Protein AF-A0AA88NH80-F1 (afdb_monomer)

InterPro domains:
  IPR044611 Ubiquitin-protein ligase E3A/B/C-like [PTHR45700] (11-372)

Structure (mmCIF, N/CA/C/O backbone):
data_AF-A0AA88NH80-F1
#
_entry.id   AF-A0AA88NH80-F1
#
loop_
_atom_site.group_PDB
_atom_site.id
_atom_site.type_symbol
_atom_site.label_atom_id
_atom_site.label_alt_id
_atom_site.label_comp_id
_atom_site.label_asym_id
_atom_site.label_entity_id
_atom_site.label_seq_id
_atom_site.pdbx_PDB_ins_code
_atom_site.Cartn_x
_atom_site.Cartn_y
_atom_site.Cartn_z
_atom_site.occupancy
_atom_site.B_iso_or_equiv
_atom_site.auth_seq_id
_atom_site.auth_comp_id
_atom_site.auth_asym_id
_atom_site.auth_atom_id
_atom_site.pdbx_PDB_model_num
ATOM 1 N N . MET A 1 1 ? 43.599 7.376 -42.909 1.00 37.41 1 MET A N 1
ATOM 2 C CA . MET A 1 1 ? 42.831 8.559 -43.352 1.00 37.41 1 MET A CA 1
ATOM 3 C C . MET A 1 1 ? 41.485 8.038 -43.846 1.00 37.41 1 MET A C 1
ATOM 5 O O . MET A 1 1 ? 41.472 7.317 -44.832 1.00 37.41 1 MET A O 1
ATOM 9 N N . PHE A 1 2 ? 40.398 8.237 -43.094 1.00 39.31 2 PHE A N 1
ATOM 10 C CA . PHE A 1 2 ? 39.066 7.752 -43.487 1.00 39.31 2 PHE A CA 1
ATOM 11 C C . PHE A 1 2 ? 38.488 8.704 -44.539 1.00 39.31 2 PHE A C 1
ATOM 13 O O . PHE A 1 2 ? 38.245 9.870 -44.237 1.00 39.31 2 PHE A O 1
ATOM 20 N N . SER A 1 3 ? 38.325 8.218 -45.771 1.00 43.16 3 SER A N 1
ATOM 21 C CA . SER A 1 3 ? 37.655 8.955 -46.843 1.00 43.16 3 SER A CA 1
ATOM 22 C C . SER A 1 3 ? 36.150 8.941 -46.579 1.00 43.16 3 SER A C 1
ATOM 24 O O . SER A 1 3 ? 35.528 7.882 -46.531 1.00 43.16 3 SER A O 1
ATOM 26 N N . PHE A 1 4 ? 35.586 10.119 -46.335 1.00 50.34 4 PHE A N 1
ATOM 27 C CA . PHE A 1 4 ? 34.156 10.339 -46.168 1.00 50.34 4 PHE A CA 1
ATOM 28 C C . PHE A 1 4 ? 33.542 10.570 -47.555 1.00 50.34 4 PHE A C 1
ATOM 30 O O . PHE A 1 4 ? 33.572 11.684 -48.075 1.00 50.34 4 PHE A O 1
ATOM 37 N N . GLU A 1 5 ? 33.012 9.516 -48.176 1.00 51.50 5 GLU A N 1
ATOM 38 C CA . GLU A 1 5 ? 32.219 9.627 -49.406 1.00 51.50 5 GLU A CA 1
ATOM 39 C C . GLU A 1 5 ? 30.818 10.141 -49.051 1.00 51.50 5 GLU A C 1
ATOM 41 O O . GLU A 1 5 ? 29.904 9.399 -48.690 1.00 51.50 5 GLU A O 1
ATOM 46 N N . GLY A 1 6 ? 30.678 11.466 -49.074 1.00 55.75 6 GLY A N 1
ATOM 47 C CA . GLY A 1 6 ? 29.435 12.173 -48.796 1.00 55.75 6 GLY A CA 1
ATOM 48 C C . GLY A 1 6 ? 28.400 12.021 -49.909 1.00 55.75 6 GLY A C 1
ATOM 49 O O . GLY A 1 6 ? 28.168 12.971 -50.649 1.00 55.75 6 GLY A O 1
ATOM 50 N N . ASP A 1 7 ? 27.722 10.874 -49.980 1.00 53.22 7 ASP A N 1
ATOM 51 C CA . ASP A 1 7 ? 26.562 10.684 -50.863 1.00 53.22 7 ASP A CA 1
ATOM 52 C C . ASP A 1 7 ? 25.298 10.337 -50.050 1.00 53.22 7 ASP A C 1
ATOM 54 O O . ASP A 1 7 ? 24.792 9.218 -50.021 1.00 53.22 7 ASP A O 1
ATOM 58 N N . PHE A 1 8 ? 24.778 11.333 -49.322 1.00 59.56 8 PHE A N 1
ATOM 59 C CA . PHE A 1 8 ? 23.614 11.198 -48.425 1.00 59.56 8 PHE A CA 1
ATOM 60 C C . PHE A 1 8 ? 22.246 11.288 -49.128 1.00 59.56 8 PHE A C 1
ATOM 62 O O . PHE A 1 8 ? 21.205 11.329 -48.467 1.00 59.56 8 PHE A O 1
ATOM 69 N N . LYS A 1 9 ? 22.199 11.325 -50.464 1.00 53.94 9 LYS A N 1
ATOM 70 C CA . LYS A 1 9 ? 20.939 11.378 -51.219 1.00 53.94 9 LYS A CA 1
ATOM 71 C C . LYS A 1 9 ? 20.917 10.294 -52.288 1.00 53.94 9 LYS A C 1
ATOM 73 O O . LYS A 1 9 ? 21.444 10.482 -53.378 1.00 53.94 9 LYS A O 1
ATOM 78 N N . THR A 1 10 ? 20.216 9.191 -52.017 1.00 60.03 10 THR A N 1
ATOM 79 C CA . THR A 1 10 ? 19.814 8.240 -53.063 1.00 60.03 10 THR A CA 1
ATOM 80 C C . THR A 1 10 ? 19.028 8.986 -54.137 1.00 60.03 10 THR A C 1
ATOM 82 O O . THR A 1 10 ? 17.870 9.358 -53.925 1.00 60.03 10 THR A O 1
ATOM 85 N N . ARG A 1 11 ? 19.669 9.234 -55.283 1.00 62.56 11 ARG A N 1
ATOM 86 C CA . ARG A 1 11 ? 19.020 9.806 -56.465 1.00 62.56 11 ARG A CA 1
ATOM 87 C C . ARG A 1 11 ? 17.874 8.878 -56.892 1.00 62.56 11 ARG A C 1
ATOM 89 O O . ARG A 1 11 ? 18.047 7.656 -56.846 1.00 62.56 11 ARG A O 1
ATOM 96 N N . PRO A 1 12 ? 16.710 9.403 -57.308 1.00 57.38 12 PRO A N 1
ATOM 97 C CA . PRO A 1 12 ? 1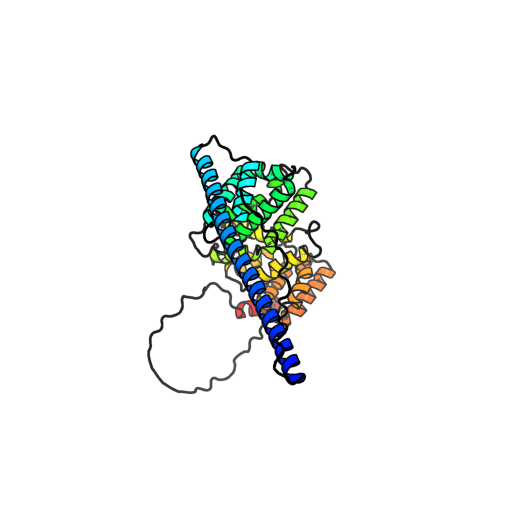5.649 8.564 -57.847 1.00 57.38 12 PRO A CA 1
ATOM 98 C C . PRO A 1 12 ? 16.192 7.779 -59.047 1.00 57.38 12 PRO A C 1
ATOM 100 O O . PRO A 1 12 ? 16.636 8.379 -60.024 1.00 57.38 12 PRO A O 1
ATOM 103 N N . LYS A 1 13 ? 16.175 6.441 -58.989 1.00 59.00 13 LYS A N 1
ATOM 104 C CA . LYS A 1 13 ? 16.411 5.610 -60.177 1.00 59.00 13 LYS A CA 1
ATOM 105 C C . LYS A 1 13 ? 15.230 5.818 -61.123 1.00 59.00 13 LYS A C 1
ATOM 107 O O . LYS A 1 13 ? 14.160 5.252 -60.915 1.00 59.00 13 LYS A O 1
ATOM 112 N N . VAL A 1 14 ? 15.414 6.678 -62.121 1.00 60.78 14 VAL A N 1
ATOM 113 C CA . VAL A 1 14 ? 14.443 6.889 -63.194 1.00 60.78 14 VAL A CA 1
ATOM 114 C C . VAL A 1 14 ? 14.712 5.840 -64.267 1.00 60.78 14 VAL A C 1
ATOM 116 O O . VAL A 1 14 ? 15.660 5.953 -65.040 1.00 60.78 14 VAL A O 1
ATOM 119 N N . SER A 1 15 ? 13.893 4.793 -64.291 1.00 60.28 15 SER A N 1
ATOM 120 C CA . SER A 1 15 ? 13.881 3.806 -65.369 1.00 60.28 15 SER A CA 1
ATOM 121 C C . SER A 1 15 ? 13.220 4.438 -66.597 1.00 60.28 15 SER A C 1
ATOM 123 O O . SER A 1 15 ? 12.017 4.291 -66.802 1.00 60.28 15 SER A O 1
ATOM 125 N N . LEU A 1 16 ? 13.977 5.187 -67.401 1.00 61.03 16 LEU A N 1
ATOM 126 C CA . LEU A 1 16 ? 13.523 5.593 -68.733 1.00 61.03 16 LEU A CA 1
ATOM 127 C C . LEU A 1 16 ? 13.562 4.343 -69.618 1.00 61.03 16 LEU A C 1
ATOM 129 O O . LEU A 1 16 ? 14.606 3.982 -70.155 1.00 61.03 16 LEU A O 1
ATOM 133 N N . GLY A 1 17 ? 12.442 3.616 -69.656 1.00 56.50 17 GLY A N 1
ATOM 134 C CA . GLY A 1 17 ? 12.286 2.393 -70.438 1.00 56.50 17 GLY A CA 1
ATOM 135 C C . GLY A 1 17 ? 12.747 2.607 -71.878 1.00 56.50 17 GLY A C 1
ATOM 136 O O . GLY A 1 17 ? 12.293 3.532 -72.548 1.00 56.50 17 GLY A O 1
ATOM 137 N N . GLY A 1 18 ? 13.686 1.769 -72.321 1.00 55.88 18 GLY A N 1
ATOM 138 C CA . GLY A 1 18 ? 14.280 1.826 -73.652 1.00 55.88 18 GLY A CA 1
ATOM 139 C C . GLY A 1 18 ? 13.233 1.849 -74.770 1.00 55.88 18 GLY A C 1
ATOM 140 O O . GLY A 1 18 ? 12.186 1.206 -74.695 1.00 55.88 18 GLY A O 1
ATOM 141 N N . ALA A 1 19 ? 13.551 2.609 -75.813 1.00 53.44 19 ALA A N 1
ATOM 142 C CA . ALA A 1 19 ? 12.675 3.114 -76.865 1.00 53.44 19 ALA A CA 1
ATOM 143 C C . ALA A 1 19 ? 12.091 2.075 -77.856 1.00 53.44 19 ALA A C 1
ATOM 145 O O . ALA A 1 19 ? 12.150 2.301 -79.060 1.00 53.44 19 ALA A O 1
ATOM 146 N N . SER A 1 20 ? 11.523 0.939 -77.424 1.00 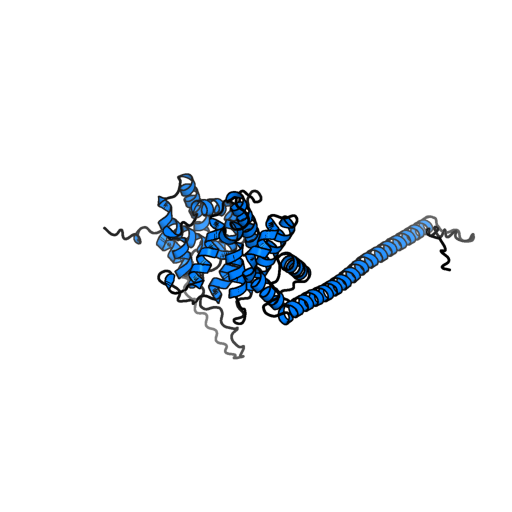55.47 20 SER A N 1
ATOM 147 C CA . SER A 1 20 ? 11.107 -0.093 -78.402 1.00 55.47 20 SER A CA 1
ATOM 148 C C . SER A 1 20 ? 9.787 -0.845 -78.168 1.00 55.47 20 SER A C 1
ATOM 150 O O . SER A 1 20 ? 9.451 -1.713 -78.968 1.00 55.47 20 SER A O 1
ATOM 152 N N . LYS A 1 21 ? 8.956 -0.524 -77.164 1.00 59.91 21 LYS A N 1
ATOM 153 C CA . LYS A 1 21 ? 7.612 -1.141 -77.058 1.00 59.91 21 LYS A CA 1
ATOM 154 C C . LYS A 1 21 ? 6.526 -0.115 -76.721 1.00 59.91 21 LYS A C 1
ATOM 156 O O . LYS A 1 21 ? 6.587 0.524 -75.677 1.00 59.91 21 LYS A O 1
ATOM 161 N N . LYS A 1 22 ? 5.528 0.035 -77.606 1.00 62.06 22 LYS A N 1
ATOM 162 C CA . LYS A 1 22 ? 4.274 0.763 -77.332 1.00 62.06 22 LYS A CA 1
ATOM 163 C C . LYS A 1 22 ? 3.454 -0.057 -76.334 1.00 62.06 22 LYS A C 1
ATOM 165 O O . LYS A 1 22 ? 2.677 -0.920 -76.724 1.00 62.06 22 LYS A O 1
ATOM 170 N N . GLU A 1 23 ? 3.690 0.171 -75.052 1.00 66.44 23 GLU A N 1
ATOM 171 C CA . GLU A 1 23 ? 2.881 -0.393 -73.973 1.00 66.44 23 GLU A CA 1
ATOM 172 C C . GLU A 1 23 ? 1.577 0.410 -73.827 1.00 66.44 23 GLU A C 1
ATOM 174 O O . GLU A 1 23 ? 1.563 1.634 -73.989 1.00 66.44 23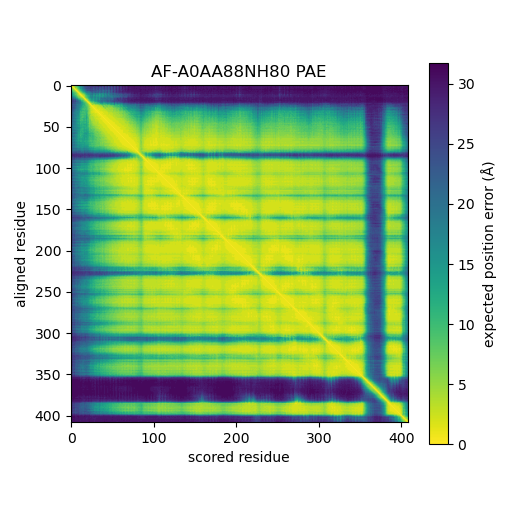 GLU A O 1
ATOM 179 N N . GLU A 1 24 ? 0.464 -0.271 -73.555 1.00 73.56 24 GLU A N 1
ATOM 180 C CA . GLU A 1 24 ? -0.839 0.367 -73.370 1.00 73.56 24 GLU A CA 1
ATOM 181 C C . GLU A 1 24 ? -0.827 1.227 -72.092 1.00 73.56 24 GLU A C 1
ATOM 183 O O . GLU A 1 24 ? -0.360 0.793 -71.036 1.00 73.56 24 GLU A O 1
ATOM 188 N N . LYS A 1 25 ? -1.322 2.473 -72.170 1.00 76.44 25 LYS A N 1
ATOM 189 C CA . LYS A 1 25 ? -1.209 3.481 -71.092 1.00 76.44 25 LYS A CA 1
ATOM 190 C C . LYS A 1 25 ? -1.704 2.965 -69.732 1.00 76.44 25 LYS A C 1
ATOM 192 O O . LYS A 1 25 ? -1.121 3.307 -68.704 1.00 76.44 25 LYS A O 1
ATOM 197 N N . ALA A 1 26 ? -2.758 2.148 -69.725 1.00 79.81 26 ALA A N 1
ATOM 198 C CA . ALA A 1 26 ? -3.315 1.546 -68.515 1.00 79.81 26 ALA A CA 1
ATOM 199 C C . ALA A 1 26 ? -2.335 0.565 -67.844 1.00 79.81 26 ALA A C 1
ATOM 201 O O . ALA A 1 26 ? -2.112 0.656 -66.636 1.00 79.81 26 ALA A O 1
ATOM 202 N N . SER A 1 27 ? -1.679 -0.296 -68.625 1.00 78.56 27 SER A N 1
ATOM 203 C CA . SER A 1 27 ? -0.680 -1.259 -68.144 1.00 78.56 27 SER A CA 1
ATOM 204 C C . SER A 1 27 ? 0.557 -0.563 -67.572 1.00 78.56 27 SER A C 1
ATOM 206 O O . SER A 1 27 ? 1.042 -0.933 -66.501 1.00 78.56 27 SER A O 1
ATOM 208 N N . LEU A 1 28 ? 1.010 0.520 -68.214 1.00 78.81 28 LEU A N 1
ATOM 209 C CA . LEU A 1 28 ? 2.134 1.327 -67.728 1.00 78.81 28 LEU A CA 1
ATOM 210 C C . LEU A 1 28 ? 1.815 2.037 -66.398 1.00 78.81 28 LEU A C 1
ATOM 212 O O . LEU A 1 28 ? 2.651 2.081 -65.488 1.00 78.81 28 LEU A O 1
ATOM 216 N N . LEU A 1 29 ? 0.595 2.565 -66.251 1.00 82.69 29 LEU A N 1
ATOM 217 C CA . LEU A 1 29 ? 0.130 3.174 -65.000 1.00 82.69 29 LEU A CA 1
ATOM 218 C C . LEU A 1 29 ? 0.000 2.141 -63.876 1.00 82.69 29 LEU A C 1
ATOM 220 O O . LEU A 1 29 ? 0.482 2.398 -62.770 1.00 82.69 29 LEU A O 1
ATOM 224 N N . HIS A 1 30 ? -0.579 0.972 -64.163 1.00 85.12 30 HIS A N 1
ATOM 225 C CA . HIS A 1 30 ? -0.721 -0.117 -63.197 1.00 85.12 30 HIS A CA 1
ATOM 226 C C . HIS A 1 30 ? 0.643 -0.589 -62.682 1.00 85.12 30 HIS A C 1
ATOM 228 O O . HIS A 1 30 ? 0.880 -0.597 -61.475 1.00 85.12 30 HIS A O 1
ATOM 234 N N . ARG A 1 31 ? 1.595 -0.855 -63.586 1.00 84.31 31 ARG A N 1
ATOM 235 C CA . ARG A 1 31 ? 2.971 -1.225 -63.225 1.00 84.31 31 ARG A CA 1
ATOM 236 C C . ARG A 1 31 ? 3.647 -0.158 -62.362 1.00 84.31 31 ARG A C 1
ATOM 238 O O . ARG A 1 31 ? 4.265 -0.474 -61.348 1.00 84.31 31 ARG A O 1
ATOM 245 N N . THR A 1 32 ? 3.498 1.118 -62.722 1.00 85.56 32 THR A N 1
ATOM 246 C CA . THR A 1 32 ? 4.065 2.230 -61.942 1.00 85.56 32 THR A CA 1
ATOM 247 C C . THR A 1 32 ? 3.456 2.300 -60.537 1.00 85.56 32 THR A C 1
ATOM 249 O O . THR A 1 32 ? 4.166 2.578 -59.565 1.00 85.56 32 THR A O 1
ATOM 252 N N . GLN A 1 33 ? 2.150 2.052 -60.409 1.00 86.12 33 GLN A N 1
ATOM 253 C CA . GLN A 1 33 ? 1.447 2.023 -59.128 1.00 86.12 33 GLN A CA 1
ATOM 254 C C . GLN A 1 33 ? 1.870 0.824 -58.272 1.00 86.12 33 GLN A C 1
ATOM 256 O O . GLN A 1 33 ? 2.135 1.000 -57.084 1.00 86.12 33 GLN A O 1
ATOM 261 N N . GLU A 1 34 ? 2.005 -0.366 -58.855 1.00 88.62 34 GLU A N 1
ATOM 262 C CA . GLU A 1 34 ? 2.515 -1.549 -58.159 1.00 88.62 34 GLU A CA 1
ATOM 263 C C . GLU A 1 34 ? 3.960 -1.366 -57.690 1.00 88.62 34 GLU A C 1
ATOM 265 O O . GLU A 1 34 ? 4.281 -1.686 -56.547 1.00 88.62 34 GLU A O 1
ATOM 270 N N . GLU A 1 35 ? 4.839 -0.800 -58.522 1.00 89.00 35 GLU A N 1
ATOM 271 C CA . GLU A 1 35 ? 6.214 -0.487 -58.122 1.00 89.00 35 GLU A CA 1
ATOM 272 C C . GLU A 1 35 ? 6.257 0.544 -56.981 1.00 89.00 35 GLU A C 1
ATOM 274 O O . GLU A 1 35 ? 7.116 0.460 -56.099 1.00 89.00 35 GLU A O 1
ATOM 279 N N . ARG A 1 36 ? 5.327 1.513 -56.960 1.00 86.56 36 ARG A N 1
ATOM 280 C CA . ARG A 1 36 ? 5.169 2.448 -55.832 1.00 86.56 36 ARG A CA 1
ATOM 281 C C . ARG A 1 36 ? 4.717 1.728 -54.566 1.00 86.56 36 ARG A C 1
ATOM 283 O O . ARG A 1 36 ? 5.381 1.895 -53.545 1.00 86.56 36 ARG A O 1
ATOM 290 N N . ARG A 1 37 ? 3.678 0.891 -54.647 1.00 92.56 37 ARG A N 1
ATOM 291 C CA . ARG A 1 37 ? 3.195 0.082 -53.516 1.00 92.56 37 ARG A CA 1
ATOM 292 C C . ARG A 1 37 ? 4.303 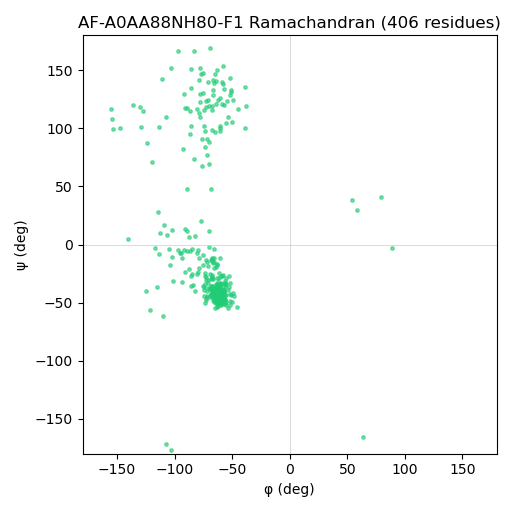-0.810 -52.954 1.00 92.56 37 ARG A C 1
ATOM 294 O O . ARG A 1 37 ? 4.561 -0.759 -51.760 1.00 92.56 37 ARG A O 1
ATOM 301 N N . LYS A 1 38 ? 5.055 -1.513 -53.810 1.00 94.12 38 LYS A N 1
ATOM 302 C CA . LYS A 1 38 ? 6.205 -2.339 -53.394 1.00 94.12 38 LYS A CA 1
ATOM 303 C C . LYS A 1 38 ? 7.269 -1.529 -52.648 1.00 94.12 38 LYS A C 1
ATOM 305 O O . LYS A 1 38 ? 7.744 -1.966 -51.604 1.00 94.12 38 LYS A O 1
ATOM 310 N N . ARG A 1 39 ? 7.613 -0.328 -53.134 1.00 91.69 39 ARG A N 1
ATOM 311 C CA . ARG A 1 39 ? 8.564 0.569 -52.448 1.00 91.69 39 ARG A CA 1
ATOM 312 C C . ARG A 1 39 ? 8.036 1.060 -51.100 1.00 91.69 39 ARG A C 1
ATOM 314 O O . ARG A 1 39 ? 8.813 1.201 -50.159 1.00 91.69 39 ARG A O 1
ATOM 321 N N . GLU A 1 40 ? 6.744 1.349 -50.996 1.00 92.12 40 GLU A N 1
ATOM 322 C CA . GLU A 1 40 ? 6.110 1.744 -49.733 1.00 92.12 40 GLU A CA 1
ATOM 323 C C . GLU A 1 40 ? 6.068 0.586 -48.731 1.00 92.12 40 GLU A C 1
ATOM 325 O O . GLU A 1 40 ? 6.427 0.777 -47.567 1.00 92.12 40 GLU A O 1
ATOM 330 N N . ASP A 1 41 ? 5.730 -0.620 -49.185 1.00 94.31 41 ASP A N 1
ATOM 331 C CA . ASP A 1 41 ? 5.729 -1.832 -48.367 1.00 94.31 41 ASP A CA 1
ATOM 332 C C . ASP A 1 41 ? 7.135 -2.176 -47.861 1.00 94.31 41 ASP A C 1
ATOM 334 O O . ASP A 1 41 ? 7.307 -2.491 -46.682 1.00 94.31 41 ASP A O 1
ATOM 338 N N . GLU A 1 42 ? 8.159 -2.051 -48.708 1.00 95.06 42 GLU A N 1
ATOM 339 C CA . GLU A 1 42 ? 9.556 -2.264 -48.323 1.00 95.06 42 GLU A CA 1
ATOM 340 C C . GLU A 1 42 ? 10.041 -1.206 -47.323 1.00 95.06 42 GLU A C 1
ATOM 342 O O . GLU A 1 42 ? 10.645 -1.548 -46.303 1.00 95.06 42 GLU A O 1
ATOM 347 N N . ARG A 1 43 ? 9.702 0.074 -47.534 1.00 94.56 43 ARG A N 1
ATOM 348 C CA . ARG A 1 43 ? 9.976 1.143 -46.557 1.00 94.56 43 ARG A CA 1
ATOM 349 C C . ARG A 1 43 ? 9.299 0.868 -45.220 1.00 94.56 43 ARG A C 1
ATOM 351 O O . ARG A 1 43 ? 9.927 1.044 -44.176 1.00 94.56 43 ARG A O 1
ATOM 358 N N . ARG A 1 44 ? 8.039 0.420 -45.230 1.00 95.50 44 ARG A N 1
ATOM 359 C CA . ARG A 1 44 ? 7.301 0.049 -44.014 1.00 95.50 44 ARG A CA 1
ATOM 360 C C . ARG A 1 44 ? 7.963 -1.138 -43.317 1.00 95.50 44 ARG A C 1
ATOM 362 O O . ARG A 1 44 ? 8.160 -1.087 -42.106 1.00 95.50 44 ARG A O 1
ATOM 369 N N . ARG A 1 45 ? 8.369 -2.167 -44.067 1.00 96.75 45 ARG A N 1
ATOM 370 C CA . ARG A 1 45 ? 9.097 -3.328 -43.536 1.00 96.75 45 ARG A CA 1
ATOM 371 C C . ARG A 1 45 ? 10.415 -2.912 -42.885 1.00 96.75 45 ARG A C 1
ATOM 373 O O . ARG A 1 45 ? 10.682 -3.330 -41.762 1.00 96.75 45 ARG A O 1
ATOM 380 N N . LEU A 1 46 ? 11.206 -2.065 -43.545 1.00 96.69 46 LEU A N 1
ATOM 381 C CA . LEU A 1 46 ? 12.476 -1.573 -43.011 1.00 96.69 46 LEU A CA 1
ATOM 382 C C . LEU A 1 46 ? 12.266 -0.721 -41.753 1.00 96.69 46 LEU A C 1
ATOM 384 O O . LEU A 1 46 ? 12.949 -0.928 -40.753 1.00 96.69 46 LEU A O 1
ATOM 388 N N . LYS A 1 47 ? 11.284 0.189 -41.764 1.00 97.06 47 LYS A N 1
ATOM 389 C CA . LYS A 1 47 ? 10.922 0.995 -40.589 1.00 97.06 47 LYS A CA 1
ATOM 390 C C . LYS A 1 47 ? 10.553 0.104 -39.401 1.00 97.06 47 LYS A C 1
ATOM 392 O O . LYS A 1 47 ? 11.063 0.313 -38.303 1.00 97.06 47 LYS A O 1
ATOM 397 N N . ASN A 1 48 ? 9.720 -0.911 -39.625 1.00 97.31 48 ASN A N 1
ATOM 398 C CA . ASN A 1 48 ? 9.330 -1.862 -38.585 1.00 97.31 48 ASN A CA 1
ATOM 399 C C . ASN A 1 48 ? 10.536 -2.663 -38.072 1.00 97.31 48 ASN A C 1
ATOM 401 O O . ASN A 1 48 ? 10.694 -2.818 -36.864 1.00 97.31 48 ASN A O 1
ATOM 405 N N . ALA A 1 49 ? 11.425 -3.109 -38.965 1.00 97.94 49 ALA A N 1
ATOM 406 C CA . ALA A 1 49 ? 12.653 -3.801 -38.581 1.00 97.94 49 ALA A CA 1
ATOM 407 C C . ALA A 1 49 ? 13.551 -2.926 -37.691 1.00 97.94 49 ALA A C 1
ATOM 409 O O . ALA A 1 49 ? 14.038 -3.403 -36.669 1.00 97.94 49 ALA A O 1
ATOM 410 N N . ILE A 1 50 ? 13.712 -1.639 -38.018 1.00 97.00 50 ILE A N 1
ATOM 411 C CA . ILE A 1 50 ? 14.494 -0.691 -37.209 1.00 97.00 50 ILE A CA 1
ATOM 412 C C . ILE A 1 50 ? 13.895 -0.531 -35.807 1.00 97.00 50 ILE A C 1
ATOM 414 O O . ILE A 1 50 ? 14.647 -0.535 -34.834 1.00 97.00 50 ILE A O 1
ATOM 418 N N . ILE A 1 51 ? 12.565 -0.423 -35.692 1.00 97.69 51 ILE A N 1
ATOM 419 C CA . ILE A 1 51 ? 11.867 -0.310 -34.399 1.00 97.69 51 ILE A CA 1
ATOM 420 C C . ILE A 1 51 ? 12.104 -1.562 -33.546 1.00 97.69 51 ILE A C 1
ATOM 422 O O . ILE A 1 51 ? 12.454 -1.458 -32.372 1.00 97.69 51 ILE A O 1
ATOM 426 N N . ILE A 1 52 ? 11.969 -2.751 -34.137 1.00 97.62 52 ILE A N 1
ATOM 427 C CA . ILE A 1 52 ? 12.212 -4.014 -33.427 1.00 97.62 52 ILE A CA 1
ATOM 428 C C . ILE A 1 52 ? 13.679 -4.094 -32.984 1.00 97.62 52 ILE A C 1
ATOM 430 O O . ILE A 1 52 ? 13.971 -4.396 -31.829 1.00 97.62 52 ILE A O 1
ATOM 434 N N . GLN A 1 53 ? 14.620 -3.776 -33.873 1.00 97.69 53 GLN A N 1
ATOM 435 C CA . GLN A 1 53 ? 16.052 -3.832 -33.574 1.00 97.69 53 GLN A CA 1
ATOM 436 C C . GLN A 1 53 ? 16.487 -2.805 -32.523 1.00 97.69 53 GLN A C 1
ATOM 438 O O . GLN A 1 53 ? 17.361 -3.101 -31.707 1.00 97.69 53 GLN A O 1
ATOM 443 N N . SER A 1 54 ? 15.939 -1.586 -32.536 1.00 97.31 54 SER A N 1
ATOM 444 C CA . SER A 1 54 ? 16.240 -0.584 -31.508 1.00 97.31 54 SER A CA 1
ATOM 445 C C . SER A 1 54 ? 15.697 -1.017 -30.148 1.00 97.31 54 SER A C 1
ATOM 447 O O . SER A 1 54 ? 16.418 -0.912 -29.157 1.00 97.31 54 SER A O 1
ATOM 449 N N . TYR A 1 55 ? 14.495 -1.599 -30.113 1.00 97.75 55 TYR A N 1
ATOM 450 C CA . TYR A 1 55 ? 13.915 -2.158 -28.896 1.00 97.75 55 TYR A CA 1
ATOM 451 C C . TYR A 1 55 ? 14.761 -3.308 -28.327 1.00 97.75 55 TYR A C 1
ATOM 453 O O . TYR A 1 55 ? 15.109 -3.291 -27.147 1.00 97.75 55 TYR A O 1
ATOM 461 N N . VAL A 1 56 ? 15.168 -4.272 -29.164 1.00 97.69 56 VAL A N 1
ATOM 462 C CA . VAL A 1 56 ? 16.006 -5.409 -28.737 1.00 97.69 56 VAL A CA 1
ATOM 463 C C . VAL A 1 56 ? 17.359 -4.938 -28.203 1.00 97.69 56 VAL A C 1
ATOM 465 O O . VAL A 1 56 ? 17.778 -5.387 -27.136 1.00 97.69 56 VAL A O 1
ATOM 468 N N . ARG A 1 57 ? 18.028 -4.009 -28.901 1.00 97.88 57 ARG A N 1
ATOM 469 C CA . ARG A 1 57 ? 19.296 -3.426 -28.430 1.00 97.88 57 ARG A CA 1
ATOM 470 C C . ARG A 1 57 ? 19.118 -2.713 -27.091 1.00 97.88 57 ARG A C 1
ATOM 472 O O . ARG A 1 57 ? 19.859 -2.997 -26.156 1.00 97.88 57 ARG A O 1
ATOM 479 N N . GLY A 1 58 ? 18.079 -1.885 -26.963 1.00 97.50 58 GLY A N 1
ATOM 480 C CA . GLY A 1 58 ? 17.756 -1.200 -25.710 1.00 97.50 58 GLY A CA 1
ATOM 481 C C . GLY A 1 58 ? 17.502 -2.167 -24.551 1.00 97.50 58 GLY A C 1
ATOM 482 O O . GLY A 1 58 ? 18.003 -1.956 -23.448 1.00 97.50 58 GLY A O 1
ATOM 483 N N . TYR A 1 59 ? 16.791 -3.270 -24.795 1.00 96.56 59 TYR A N 1
ATOM 484 C CA . TYR A 1 59 ? 16.550 -4.294 -23.778 1.00 96.56 59 TYR A CA 1
ATOM 485 C C . TYR A 1 59 ? 17.836 -5.021 -23.352 1.00 96.56 59 TYR A C 1
ATOM 487 O O . TYR A 1 59 ? 18.059 -5.247 -22.159 1.00 96.56 59 TYR A O 1
ATOM 495 N N . GLN A 1 60 ? 18.705 -5.371 -24.305 1.00 97.31 60 GLN A N 1
ATOM 496 C CA . GLN A 1 60 ? 20.001 -5.990 -24.010 1.00 97.31 60 GLN A CA 1
ATOM 497 C C . GLN A 1 60 ? 20.896 -5.056 -23.191 1.00 97.31 60 GLN A C 1
ATOM 499 O O . GLN A 1 60 ? 21.479 -5.488 -22.193 1.00 97.31 60 GLN A O 1
ATOM 504 N N . ASP A 1 61 ? 20.964 -3.779 -23.563 1.00 97.31 61 ASP A N 1
ATOM 505 C CA . ASP A 1 61 ? 21.751 -2.786 -22.837 1.00 97.31 61 ASP A CA 1
ATOM 506 C C . ASP A 1 61 ? 21.189 -2.531 -21.437 1.00 97.31 61 ASP A C 1
ATOM 508 O O . ASP A 1 61 ? 21.956 -2.494 -20.475 1.00 97.31 61 ASP A O 1
ATOM 512 N N . LEU A 1 62 ? 19.863 -2.475 -21.274 1.00 95.50 62 LEU A N 1
ATOM 513 C CA . LEU A 1 62 ? 19.230 -2.396 -19.955 1.00 95.50 62 LEU A CA 1
ATOM 514 C C . LEU A 1 62 ? 19.612 -3.596 -19.075 1.00 95.50 62 LEU A C 1
ATOM 516 O O . LEU A 1 62 ? 19.976 -3.419 -17.912 1.00 95.50 62 LEU A O 1
ATOM 520 N N . LYS A 1 63 ? 19.591 -4.819 -19.627 1.00 95.88 63 LYS A N 1
ATOM 521 C CA . LYS A 1 63 ? 20.000 -6.032 -18.899 1.00 95.88 63 LYS A CA 1
ATOM 522 C C . LYS A 1 63 ? 21.469 -5.962 -18.467 1.00 95.88 63 LYS A C 1
ATOM 524 O O . LYS A 1 63 ? 21.774 -6.323 -17.328 1.00 95.88 63 LYS A O 1
ATOM 529 N N . ARG A 1 64 ? 22.363 -5.474 -19.337 1.00 97.25 64 ARG A N 1
ATOM 530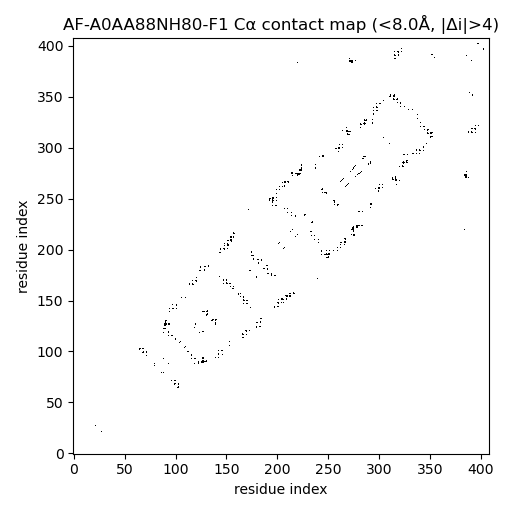 C CA . ARG A 1 64 ? 23.781 -5.248 -19.003 1.00 97.25 64 ARG A CA 1
ATOM 531 C C . ARG A 1 64 ? 23.929 -4.211 -17.893 1.00 97.25 64 ARG A C 1
ATOM 533 O O . ARG A 1 64 ? 24.604 -4.485 -16.908 1.00 97.25 64 ARG A O 1
ATOM 540 N N . GLN A 1 65 ? 23.240 -3.074 -17.995 1.00 97.62 65 GLN A N 1
ATOM 541 C CA . GLN A 1 65 ? 23.274 -2.027 -16.971 1.00 97.62 65 GLN A CA 1
ATOM 542 C C . GLN A 1 65 ? 22.758 -2.529 -15.621 1.00 97.62 65 GLN A C 1
ATOM 544 O O . GLN A 1 65 ? 23.366 -2.240 -14.594 1.00 97.62 65 GLN A O 1
ATOM 549 N N . TYR A 1 66 ? 21.694 -3.335 -15.593 1.00 97.56 66 TYR A N 1
ATOM 550 C CA . TYR A 1 66 ? 21.239 -3.972 -14.356 1.00 97.56 66 TYR A CA 1
ATOM 551 C C . TYR A 1 66 ? 22.300 -4.883 -13.742 1.00 97.56 66 TYR A C 1
ATOM 553 O O . TYR A 1 66 ? 22.507 -4.824 -12.533 1.00 97.56 66 TYR A O 1
ATOM 561 N N . ALA A 1 67 ? 22.987 -5.701 -14.543 1.00 97.38 67 ALA A N 1
ATOM 562 C CA . ALA A 1 67 ? 24.078 -6.537 -14.045 1.00 97.38 67 ALA A CA 1
ATOM 563 C C . ALA A 1 67 ? 25.226 -5.685 -13.481 1.00 97.38 67 ALA A C 1
ATOM 565 O O . ALA A 1 67 ? 25.649 -5.906 -12.352 1.00 97.38 67 ALA A O 1
ATOM 566 N N . THR A 1 68 ? 25.656 -4.647 -14.204 1.00 98.12 68 THR A N 1
ATOM 567 C CA . THR A 1 68 ? 26.704 -3.728 -13.740 1.00 98.12 68 THR A CA 1
ATOM 568 C C . THR A 1 68 ? 26.327 -3.029 -12.433 1.00 98.12 68 THR A C 1
ATOM 570 O O . THR A 1 68 ? 27.155 -2.936 -11.530 1.00 98.12 68 THR A O 1
ATOM 573 N N . GLN A 1 69 ? 25.094 -2.530 -12.304 1.00 97.75 69 GLN A N 1
ATOM 574 C CA . GLN A 1 69 ? 24.661 -1.850 -11.080 1.00 97.75 69 GLN A CA 1
ATOM 575 C C . GLN A 1 69 ? 24.492 -2.818 -9.904 1.00 97.75 69 GLN A C 1
ATOM 577 O O . GLN A 1 69 ? 24.817 -2.430 -8.785 1.00 97.75 69 GLN A O 1
ATOM 582 N N . ARG A 1 70 ? 24.072 -4.071 -10.143 1.00 97.75 70 ARG A N 1
ATOM 583 C CA . ARG A 1 70 ? 24.095 -5.128 -9.116 1.00 97.75 70 ARG A CA 1
ATOM 584 C C . ARG A 1 70 ? 25.509 -5.376 -8.608 1.00 97.75 70 ARG A C 1
ATOM 586 O O . ARG A 1 70 ? 25.728 -5.307 -7.408 1.00 97.75 70 ARG A O 1
ATOM 593 N N . SER A 1 71 ? 26.475 -5.568 -9.507 1.00 97.56 71 SER A N 1
ATOM 594 C CA . SER A 1 71 ? 27.873 -5.783 -9.112 1.00 97.56 71 SER A CA 1
ATOM 595 C C . SER A 1 71 ? 28.435 -4.606 -8.313 1.00 97.56 71 SER A C 1
ATOM 597 O O . SER A 1 71 ? 29.088 -4.823 -7.301 1.00 97.56 71 SER A O 1
ATOM 599 N N . LYS A 1 72 ? 28.134 -3.360 -8.709 1.00 97.06 72 LYS A N 1
ATOM 600 C CA . LYS A 1 72 ? 28.551 -2.161 -7.958 1.00 97.06 72 LYS A CA 1
ATOM 601 C C . LYS A 1 72 ? 27.919 -2.083 -6.568 1.00 97.06 72 LYS A C 1
ATOM 603 O O . LYS A 1 72 ? 28.586 -1.674 -5.621 1.00 97.06 72 LYS A O 1
ATOM 608 N N . PHE A 1 73 ? 26.643 -2.448 -6.454 1.00 97.50 73 PHE A N 1
ATOM 609 C CA . PHE A 1 73 ? 25.954 -2.531 -5.169 1.00 97.50 73 PHE A CA 1
ATOM 610 C C . PHE A 1 73 ? 26.632 -3.577 -4.272 1.00 97.50 73 PHE A C 1
ATOM 612 O O . PHE A 1 73 ? 27.037 -3.255 -3.160 1.00 97.50 73 PHE A O 1
ATOM 619 N N . ASP A 1 74 ? 26.841 -4.791 -4.785 1.00 96.69 74 ASP A N 1
ATOM 620 C CA . ASP A 1 74 ? 27.438 -5.909 -4.041 1.00 96.69 74 ASP A CA 1
ATOM 621 C C . ASP A 1 74 ? 28.894 -5.630 -3.628 1.00 96.69 74 ASP A C 1
ATOM 623 O O . ASP A 1 74 ? 29.318 -5.990 -2.529 1.00 96.69 74 ASP A O 1
ATOM 627 N N . GLU A 1 75 ? 29.658 -4.936 -4.473 1.00 94.88 75 GLU A N 1
ATOM 628 C CA . GLU A 1 75 ? 31.013 -4.481 -4.157 1.00 94.88 75 GLU A CA 1
ATOM 629 C C . GLU A 1 75 ? 31.008 -3.473 -2.996 1.00 94.88 75 GLU A C 1
ATOM 631 O O . GLU A 1 75 ? 31.810 -3.582 -2.067 1.00 94.88 75 GLU A O 1
ATOM 636 N N . CYS A 1 76 ? 30.087 -2.505 -3.012 1.00 92.38 76 CYS A N 1
ATOM 637 C CA . CYS A 1 76 ? 29.943 -1.521 -1.938 1.00 92.38 76 CYS A CA 1
ATOM 638 C C . CYS A 1 76 ? 29.511 -2.172 -0.612 1.00 92.38 76 CYS A C 1
ATOM 640 O O . CYS A 1 76 ? 30.073 -1.867 0.445 1.00 92.38 76 CYS A O 1
ATOM 642 N N . VAL A 1 77 ? 28.575 -3.123 -0.672 1.00 92.31 77 VAL A N 1
ATOM 643 C CA . VAL A 1 77 ? 28.159 -3.938 0.479 1.00 92.31 77 VAL A CA 1
ATOM 644 C C . VAL A 1 77 ? 29.349 -4.708 1.049 1.00 92.31 77 VAL A C 1
ATOM 646 O O . VAL A 1 77 ? 29.599 -4.650 2.250 1.00 92.31 77 VAL A O 1
ATOM 649 N N . SER A 1 78 ? 30.129 -5.367 0.191 1.00 91.38 78 SER A N 1
ATOM 650 C CA . SER A 1 78 ? 31.285 -6.168 0.604 1.00 91.38 78 SER A CA 1
ATOM 651 C C . SER A 1 78 ? 32.368 -5.317 1.279 1.00 91.38 78 SER A C 1
ATOM 653 O O . SER A 1 78 ? 32.903 -5.713 2.312 1.00 91.38 78 SER A O 1
ATOM 655 N N . LYS A 1 79 ? 32.638 -4.107 0.767 1.00 87.44 79 LYS A N 1
ATOM 656 C CA . LYS A 1 79 ? 33.547 -3.136 1.409 1.00 87.44 79 LYS A CA 1
ATOM 657 C C . LYS A 1 79 ? 33.050 -2.705 2.788 1.00 87.44 79 LYS A C 1
ATOM 659 O O . LYS A 1 79 ? 33.844 -2.614 3.717 1.00 87.44 79 LYS A O 1
ATOM 664 N N . THR A 1 80 ? 31.744 -2.484 2.925 1.00 85.50 80 THR A N 1
ATOM 665 C CA . THR A 1 80 ? 31.126 -2.110 4.207 1.00 85.50 80 THR A CA 1
ATOM 666 C C . THR A 1 80 ? 31.257 -3.235 5.234 1.00 85.50 80 THR A C 1
ATOM 668 O O . THR A 1 80 ? 31.582 -2.976 6.387 1.00 85.50 80 THR A O 1
ATOM 671 N N . LEU A 1 81 ? 31.057 -4.490 4.817 1.00 83.56 81 LEU A N 1
ATOM 672 C CA . LEU A 1 81 ? 31.206 -5.658 5.691 1.00 83.56 81 LEU A CA 1
ATOM 673 C C . LEU A 1 81 ? 32.671 -5.909 6.085 1.00 83.56 81 LEU A C 1
ATOM 675 O O . LEU A 1 81 ? 32.943 -6.252 7.232 1.00 83.56 81 LEU A O 1
ATOM 679 N N . ALA A 1 82 ? 33.616 -5.704 5.162 1.00 81.50 82 ALA A N 1
ATOM 680 C CA . ALA A 1 82 ? 35.047 -5.871 5.417 1.00 81.50 82 ALA A CA 1
ATOM 681 C C . ALA A 1 82 ? 35.649 -4.752 6.288 1.00 81.50 82 ALA A C 1
ATOM 683 O O . ALA A 1 82 ? 36.613 -4.989 7.011 1.00 81.50 82 ALA A O 1
ATOM 684 N N . GLY A 1 83 ? 35.081 -3.541 6.243 1.00 68.50 83 GLY A N 1
ATOM 685 C CA . GLY A 1 83 ? 35.535 -2.375 7.011 1.00 68.50 83 GLY A CA 1
ATOM 686 C C . GLY A 1 83 ? 35.284 -2.442 8.525 1.00 68.50 83 GLY A C 1
ATOM 687 O O . GLY A 1 83 ? 35.669 -1.519 9.244 1.00 68.50 83 GLY A O 1
ATOM 688 N N . GLY A 1 84 ? 34.654 -3.512 9.022 1.00 66.25 84 GLY A N 1
ATOM 689 C CA . GLY A 1 84 ? 34.375 -3.715 10.444 1.00 66.25 84 GLY A CA 1
ATOM 690 C C . GLY A 1 84 ? 33.435 -2.665 11.054 1.00 66.25 84 GLY A C 1
ATOM 691 O O . GLY A 1 84 ? 32.769 -1.898 10.359 1.00 66.25 84 GLY A O 1
ATOM 692 N N . ALA A 1 85 ? 33.381 -2.618 12.390 1.00 56.81 85 ALA A N 1
ATOM 693 C CA . ALA A 1 85 ? 32.504 -1.713 13.143 1.00 56.81 85 ALA A CA 1
ATOM 694 C C . ALA A 1 85 ? 32.843 -0.213 12.982 1.00 56.81 85 ALA A C 1
ATOM 696 O O . ALA A 1 85 ? 32.040 0.632 13.376 1.00 56.81 85 ALA A O 1
ATOM 697 N N . GLN A 1 86 ? 34.001 0.130 12.400 1.00 54.62 86 GLN A N 1
ATOM 698 C CA . GLN A 1 86 ? 34.422 1.515 12.173 1.00 54.62 86 GLN A CA 1
ATOM 699 C C . GLN A 1 86 ? 33.767 2.176 10.946 1.00 54.62 86 GLN A C 1
ATOM 701 O O . GLN A 1 86 ? 33.677 3.403 10.913 1.00 54.62 86 GLN A O 1
ATOM 706 N N . HIS A 1 87 ? 33.297 1.418 9.946 1.00 63.44 87 HIS A N 1
ATOM 707 C CA . HIS A 1 87 ? 32.745 2.002 8.717 1.00 63.44 87 HIS A CA 1
ATOM 708 C C . HIS A 1 87 ? 31.220 2.182 8.801 1.00 63.44 87 HIS A C 1
ATOM 710 O O . HIS A 1 87 ? 30.437 1.364 8.315 1.00 63.44 87 HIS A O 1
ATOM 716 N N . VAL A 1 88 ? 30.780 3.276 9.426 1.00 68.00 88 VAL A N 1
ATOM 717 C CA . VAL A 1 88 ? 29.360 3.659 9.468 1.00 68.00 88 VAL A CA 1
ATOM 718 C C . VAL A 1 88 ? 28.919 4.139 8.083 1.00 68.00 88 VAL A C 1
ATOM 720 O O . VAL A 1 88 ? 29.515 5.059 7.528 1.00 68.00 88 VAL A O 1
ATOM 723 N N . LEU A 1 89 ? 27.869 3.528 7.525 1.00 83.00 89 LEU A N 1
ATOM 724 C CA . LEU A 1 89 ? 27.249 4.005 6.286 1.00 83.00 89 LEU A CA 1
ATOM 725 C C . LEU A 1 89 ? 26.639 5.386 6.513 1.00 83.00 89 LEU A C 1
ATOM 727 O O . LEU A 1 89 ? 25.750 5.531 7.350 1.00 83.00 89 LEU A O 1
ATOM 731 N N . ASP A 1 90 ? 27.091 6.368 5.739 1.00 87.56 90 ASP A N 1
ATOM 732 C CA . ASP A 1 90 ? 26.559 7.723 5.773 1.00 87.56 90 ASP A CA 1
ATOM 733 C C . ASP A 1 90 ? 25.286 7.875 4.917 1.00 87.56 90 ASP A C 1
ATOM 735 O O . ASP A 1 90 ? 24.933 7.028 4.087 1.00 87.56 90 ASP A O 1
ATOM 739 N N . GLY A 1 91 ? 24.573 8.988 5.113 1.00 88.75 91 GLY A N 1
ATOM 740 C CA . GLY A 1 91 ? 23.370 9.317 4.341 1.00 88.75 91 GLY A CA 1
ATOM 741 C C . GLY A 1 91 ? 23.591 9.254 2.818 1.00 88.75 91 GLY A C 1
ATOM 742 O O . GLY A 1 91 ? 22.828 8.568 2.132 1.00 88.75 91 GLY A O 1
ATOM 743 N N . PRO A 1 92 ? 24.620 9.920 2.258 1.00 91.44 92 PRO A N 1
ATOM 744 C CA . PRO A 1 92 ? 24.934 9.860 0.829 1.00 91.44 92 PRO A CA 1
ATOM 745 C C . PRO A 1 92 ? 25.180 8.446 0.284 1.00 91.44 92 PRO A C 1
ATOM 747 O O . PRO A 1 92 ? 24.678 8.128 -0.799 1.00 91.44 92 PRO A O 1
ATOM 750 N N . SER A 1 93 ? 25.882 7.576 1.018 1.00 92.56 93 SER A N 1
ATOM 751 C CA . SER A 1 93 ? 26.085 6.179 0.606 1.00 92.56 93 SER A CA 1
ATOM 752 C C . SER A 1 93 ? 24.770 5.404 0.590 1.00 92.56 93 SER A C 1
ATOM 754 O O . SER A 1 93 ? 24.475 4.709 -0.385 1.00 92.56 93 SER A O 1
ATOM 756 N N . LEU A 1 94 ? 23.922 5.583 1.610 1.00 94.31 94 LEU A N 1
ATOM 757 C CA . LEU A 1 94 ? 22.577 4.994 1.642 1.00 94.31 94 LEU A CA 1
ATOM 758 C C . LEU A 1 94 ? 21.707 5.497 0.482 1.00 94.31 94 LEU A C 1
ATOM 760 O O . LEU A 1 94 ? 20.977 4.712 -0.123 1.00 94.31 94 LEU A O 1
ATOM 764 N N . CYS A 1 95 ? 21.821 6.775 0.118 1.00 94.75 95 CYS A N 1
ATOM 765 C CA . CYS A 1 95 ? 21.145 7.367 -1.037 1.00 94.75 95 CYS A CA 1
ATOM 766 C C . CYS A 1 95 ? 21.620 6.750 -2.362 1.00 94.75 95 CYS A C 1
ATOM 768 O O . CYS A 1 95 ? 20.803 6.427 -3.232 1.00 94.75 95 CYS A O 1
ATOM 770 N N . LEU A 1 96 ? 22.928 6.525 -2.516 1.00 94.94 96 LEU A N 1
ATOM 771 C CA . LEU A 1 96 ? 23.492 5.868 -3.693 1.00 94.94 96 LEU A CA 1
ATOM 772 C C . LEU A 1 96 ? 23.002 4.419 -3.821 1.00 94.94 96 LEU A C 1
ATOM 774 O O . LEU A 1 96 ? 22.499 4.046 -4.884 1.00 94.94 96 LEU A O 1
ATOM 778 N N . LEU A 1 97 ? 23.103 3.638 -2.744 1.00 96.62 97 LEU A N 1
ATOM 779 C CA . LEU A 1 97 ? 22.672 2.238 -2.698 1.00 96.62 97 LEU A CA 1
ATOM 780 C C . LEU A 1 97 ? 21.166 2.105 -2.945 1.00 96.62 97 LEU A C 1
ATOM 782 O O . LEU A 1 97 ? 20.742 1.272 -3.746 1.00 96.62 97 LEU A O 1
ATOM 786 N N . SER A 1 98 ? 20.363 2.985 -2.343 1.00 97.31 98 SER A N 1
ATOM 787 C CA . SER A 1 98 ? 18.916 3.068 -2.576 1.00 97.31 98 SER A CA 1
ATOM 788 C C . SER A 1 98 ? 18.598 3.326 -4.044 1.00 97.31 98 SER A C 1
ATOM 790 O O . SER A 1 98 ? 17.790 2.617 -4.644 1.00 97.31 98 SER A O 1
ATOM 792 N N . ARG A 1 99 ? 19.273 4.299 -4.665 1.00 96.44 99 ARG A N 1
ATOM 793 C CA . ARG A 1 99 ? 19.100 4.605 -6.091 1.00 96.44 99 ARG A CA 1
ATOM 794 C C . ARG A 1 99 ? 19.471 3.421 -6.984 1.00 96.44 99 ARG A C 1
ATOM 796 O O . ARG A 1 99 ? 18.745 3.140 -7.936 1.00 96.44 99 ARG A O 1
ATOM 803 N N . GLN A 1 100 ? 20.583 2.744 -6.696 1.00 97.44 100 GLN A N 1
ATOM 804 C CA . GLN A 1 100 ? 21.015 1.570 -7.455 1.00 97.44 100 GLN A CA 1
ATOM 805 C C . GLN A 1 100 ? 20.000 0.436 -7.340 1.00 97.44 100 GLN A C 1
ATOM 807 O O . GLN A 1 100 ? 19.543 -0.060 -8.368 1.00 97.44 100 GLN A O 1
ATOM 812 N N . LEU A 1 101 ? 19.597 0.085 -6.114 1.00 98.19 101 LEU A N 1
ATOM 813 C CA . LEU A 1 101 ? 18.614 -0.965 -5.877 1.00 98.19 101 LEU A CA 1
ATOM 814 C C . LEU A 1 101 ? 17.314 -0.654 -6.624 1.00 98.19 101 LEU A C 1
ATOM 816 O O . LEU A 1 101 ? 16.862 -1.475 -7.411 1.00 98.19 101 LEU A O 1
ATOM 820 N N . ILE A 1 102 ? 16.756 0.553 -6.475 1.00 98.06 102 ILE A N 1
ATOM 821 C CA . ILE A 1 102 ? 15.514 0.955 -7.161 1.00 98.06 102 ILE A CA 1
ATOM 822 C C . ILE A 1 102 ? 15.610 0.797 -8.681 1.00 98.06 102 ILE A C 1
ATOM 824 O O . ILE A 1 102 ? 14.607 0.466 -9.317 1.00 98.06 102 ILE A O 1
ATOM 828 N N . PHE A 1 103 ? 16.789 1.022 -9.263 1.00 97.75 103 PHE A N 1
ATOM 829 C CA . PHE A 1 103 ? 17.000 0.895 -10.698 1.00 97.75 103 PHE A CA 1
ATOM 830 C C . PHE A 1 103 ? 16.940 -0.560 -11.183 1.00 97.75 103 PHE A C 1
ATOM 832 O O . PHE A 1 103 ? 16.293 -0.818 -12.197 1.00 97.75 103 PHE A O 1
ATOM 839 N N . PHE A 1 104 ? 17.587 -1.506 -10.489 1.00 97.31 104 PHE A N 1
ATOM 840 C CA . PHE A 1 104 ? 17.692 -2.897 -10.959 1.00 97.31 104 PHE A CA 1
ATOM 841 C C . PHE A 1 104 ? 16.743 -3.892 -10.277 1.00 97.31 104 PHE A C 1
ATOM 843 O O . PHE A 1 104 ? 16.665 -5.032 -10.747 1.00 97.31 104 PHE A O 1
ATOM 850 N N . TYR A 1 105 ? 16.067 -3.503 -9.189 1.00 97.69 105 TYR A N 1
ATOM 851 C CA . TYR A 1 105 ? 15.366 -4.415 -8.281 1.00 97.69 105 TYR A CA 1
ATOM 852 C C . TYR A 1 105 ? 14.363 -5.320 -8.996 1.00 97.69 105 TYR A C 1
ATOM 854 O O . TYR A 1 105 ? 13.413 -4.867 -9.642 1.00 97.69 105 TYR A O 1
ATOM 862 N N . ARG A 1 106 ? 14.548 -6.627 -8.811 1.00 95.50 106 ARG A N 1
ATOM 863 C CA . ARG A 1 106 ? 13.579 -7.668 -9.150 1.00 95.50 106 ARG A CA 1
ATOM 864 C C . ARG A 1 106 ? 13.403 -8.573 -7.943 1.00 95.50 106 ARG A C 1
ATOM 866 O O . ARG A 1 106 ? 14.357 -9.222 -7.537 1.00 95.50 106 ARG A O 1
ATOM 873 N N . GLN A 1 107 ? 12.192 -8.651 -7.399 1.00 93.00 107 GLN A N 1
ATOM 874 C CA . GLN A 1 107 ? 11.908 -9.367 -6.149 1.00 93.00 107 GLN A CA 1
ATOM 875 C C . GLN A 1 107 ? 12.424 -10.811 -6.130 1.00 93.00 107 GLN A C 1
ATOM 877 O O . GLN A 1 107 ? 13.048 -11.207 -5.154 1.00 93.00 107 GLN A O 1
ATOM 882 N N . SER A 1 108 ? 12.264 -11.559 -7.225 1.00 91.94 108 SER A N 1
ATOM 883 C CA . SER A 1 108 ? 12.728 -12.951 -7.326 1.00 91.94 108 SER A CA 1
ATOM 884 C C . SER A 1 108 ? 14.248 -13.133 -7.234 1.00 91.94 108 SER A C 1
ATOM 886 O O . SER A 1 108 ? 14.707 -14.234 -6.964 1.00 91.94 108 SER A O 1
ATOM 888 N N . VAL A 1 109 ? 15.037 -12.081 -7.468 1.00 94.44 109 VAL A N 1
ATOM 889 C CA . VAL A 1 109 ? 16.511 -12.139 -7.488 1.00 94.44 109 VAL A CA 1
ATOM 890 C C . VAL A 1 109 ? 17.125 -11.300 -6.366 1.00 94.44 109 VAL A C 1
ATOM 892 O O . VAL A 1 109 ? 18.146 -11.662 -5.789 1.00 94.44 109 VAL A O 1
ATOM 895 N N . ASP A 1 110 ? 16.512 -10.160 -6.058 1.00 96.50 110 ASP A N 1
ATOM 896 C CA . ASP A 1 110 ? 17.105 -9.073 -5.280 1.00 96.50 110 ASP A CA 1
ATOM 897 C C . ASP A 1 110 ? 16.435 -8.883 -3.901 1.00 96.50 110 ASP A C 1
ATOM 899 O O . ASP A 1 110 ? 16.725 -7.905 -3.214 1.00 96.50 110 ASP A O 1
ATOM 903 N N . ALA A 1 111 ? 15.557 -9.797 -3.458 1.00 94.19 111 ALA A N 1
ATOM 904 C CA . ALA A 1 111 ? 14.898 -9.713 -2.145 1.00 94.19 111 ALA A CA 1
ATOM 905 C C . ALA A 1 111 ? 15.889 -9.650 -0.966 1.00 94.19 111 ALA A C 1
ATOM 907 O O . ALA A 1 111 ? 15.698 -8.862 -0.038 1.00 94.19 111 ALA A O 1
ATOM 908 N N . HIS A 1 112 ? 16.985 -10.412 -1.020 1.00 94.25 112 HIS A N 1
ATOM 909 C CA . HIS A 1 112 ? 18.035 -10.363 0.004 1.00 94.25 112 HIS A CA 1
ATOM 910 C C . HIS A 1 112 ? 18.766 -9.008 0.016 1.00 94.25 112 HIS A C 1
ATOM 912 O O . HIS A 1 112 ? 19.012 -8.459 1.088 1.00 94.25 112 HIS A O 1
ATOM 918 N N . ARG A 1 113 ? 19.040 -8.414 -1.160 1.00 96.94 113 ARG A N 1
ATOM 919 C CA . ARG A 1 113 ? 19.645 -7.070 -1.279 1.00 96.94 113 ARG A CA 1
ATOM 920 C C . ARG A 1 113 ? 18.734 -5.995 -0.699 1.00 96.94 113 ARG A C 1
ATOM 922 O O . ARG A 1 113 ? 19.208 -5.102 -0.002 1.00 96.94 113 ARG A O 1
ATOM 929 N N . LEU A 1 114 ? 17.428 -6.100 -0.959 1.00 97.31 114 LEU A N 1
ATOM 930 C CA . LEU A 1 114 ? 16.430 -5.228 -0.340 1.00 97.31 114 LEU A CA 1
ATOM 931 C C . LEU A 1 114 ? 16.433 -5.387 1.180 1.00 97.31 114 LEU A C 1
ATOM 933 O O . LEU A 1 114 ? 16.510 -4.385 1.877 1.00 97.31 114 LEU A O 1
ATOM 937 N N . THR A 1 115 ? 16.407 -6.620 1.685 1.00 95.50 115 THR A N 1
ATOM 938 C CA . THR A 1 115 ? 16.417 -6.898 3.130 1.00 95.50 115 THR A CA 1
ATOM 939 C C . THR A 1 115 ? 17.643 -6.281 3.803 1.00 95.50 115 THR A C 1
ATOM 941 O O . THR A 1 115 ? 17.505 -5.574 4.800 1.00 95.50 115 THR A O 1
ATOM 944 N N . TRP A 1 116 ? 18.829 -6.465 3.215 1.00 95.94 116 TRP A N 1
ATOM 945 C CA . TRP A 1 116 ? 20.066 -5.857 3.706 1.00 95.94 116 TRP A CA 1
ATOM 946 C C . TRP A 1 116 ? 20.001 -4.322 3.693 1.00 95.94 116 TRP A C 1
ATOM 948 O O . TRP A 1 116 ? 20.366 -3.674 4.677 1.00 95.94 116 TRP A O 1
ATOM 958 N N . LEU A 1 117 ? 19.500 -3.715 2.610 1.00 97.31 117 LEU A N 1
ATOM 959 C CA . LEU A 1 117 ? 19.365 -2.259 2.536 1.00 97.31 117 LEU A CA 1
ATOM 960 C C . LEU A 1 117 ? 18.381 -1.743 3.594 1.00 97.31 117 LEU A C 1
ATOM 962 O O . LEU A 1 117 ? 18.684 -0.775 4.284 1.00 97.31 117 LEU A O 1
ATOM 966 N N . CYS A 1 118 ? 17.236 -2.404 3.757 1.00 97.69 118 CYS A N 1
ATOM 967 C CA . CYS A 1 118 ? 16.235 -2.071 4.764 1.00 97.69 118 CYS A CA 1
ATOM 968 C C . CYS A 1 118 ? 16.814 -2.123 6.182 1.00 97.69 118 CYS A C 1
ATOM 970 O O . CYS A 1 118 ? 16.614 -1.183 6.942 1.00 97.69 118 CYS A O 1
ATOM 972 N N . GLN A 1 119 ? 17.591 -3.153 6.530 1.00 95.75 119 GLN A N 1
ATOM 973 C CA . GLN A 1 119 ? 18.263 -3.230 7.835 1.00 95.75 119 GLN A CA 1
ATOM 974 C C . GLN A 1 119 ? 19.172 -2.017 8.087 1.00 95.75 119 GLN A C 1
ATOM 976 O O . GLN A 1 119 ? 19.143 -1.434 9.172 1.00 95.75 119 GLN A O 1
ATOM 981 N N . ASN A 1 120 ? 19.941 -1.596 7.081 1.00 95.44 120 ASN A N 1
ATOM 982 C CA . ASN A 1 120 ? 20.824 -0.436 7.200 1.00 95.44 120 ASN A CA 1
ATOM 983 C C . ASN A 1 120 ? 20.055 0.891 7.251 1.00 95.44 120 ASN A C 1
ATOM 985 O O . ASN A 1 120 ? 20.418 1.771 8.028 1.00 95.44 120 ASN A O 1
ATOM 989 N N . LEU A 1 121 ? 18.968 1.023 6.487 1.00 96.50 121 LEU A N 1
ATOM 990 C CA . LEU A 1 121 ? 18.080 2.187 6.540 1.00 96.50 121 LEU A CA 1
ATOM 991 C C . LEU A 1 121 ? 17.391 2.314 7.902 1.00 96.50 121 LEU A C 1
ATOM 993 O O . LEU A 1 121 ? 17.355 3.405 8.458 1.00 96.50 121 LEU A O 1
ATOM 997 N N . VAL A 1 122 ? 16.923 1.206 8.482 1.00 95.81 122 VAL A N 1
ATOM 998 C CA . VAL A 1 122 ? 16.396 1.165 9.855 1.00 95.81 122 VAL A CA 1
ATOM 999 C C . VAL A 1 122 ? 17.462 1.608 10.856 1.00 95.81 122 VAL A C 1
ATOM 1001 O O . VAL A 1 122 ? 17.206 2.490 11.675 1.00 95.81 122 VAL A O 1
ATOM 1004 N N . LYS A 1 123 ? 18.662 1.020 10.779 1.00 94.25 123 LYS A N 1
ATOM 1005 C CA . LYS A 1 123 ? 19.762 1.268 11.722 1.00 94.25 123 LYS A CA 1
ATOM 1006 C C . LYS A 1 123 ? 20.280 2.708 11.667 1.00 94.25 123 LYS A C 1
ATOM 1008 O O . LYS A 1 123 ? 20.618 3.278 12.700 1.00 94.25 123 LYS A O 1
ATOM 1013 N N . HIS A 1 124 ? 20.338 3.297 10.476 1.00 92.88 124 HIS A N 1
ATOM 1014 C CA . HIS A 1 124 ? 20.920 4.617 10.225 1.00 92.88 124 HIS A CA 1
ATOM 1015 C C . HIS A 1 124 ? 19.875 5.649 9.763 1.00 92.88 124 HIS A C 1
ATOM 1017 O O . HIS A 1 124 ? 20.211 6.614 9.069 1.00 92.88 124 HIS A O 1
ATOM 1023 N N . ASN A 1 125 ? 18.611 5.476 10.175 1.00 94.00 125 ASN A N 1
ATOM 1024 C CA . ASN A 1 125 ? 17.473 6.285 9.719 1.00 94.00 125 ASN A CA 1
ATOM 1025 C C . ASN A 1 125 ? 17.720 7.799 9.841 1.00 94.00 125 ASN A C 1
ATOM 1027 O O . ASN A 1 125 ? 17.500 8.529 8.879 1.00 94.00 125 ASN A O 1
ATOM 1031 N N . ASN A 1 126 ? 18.288 8.260 10.957 1.00 92.00 126 ASN A N 1
ATOM 1032 C CA . ASN A 1 126 ? 18.549 9.667 11.239 1.00 92.00 126 ASN A CA 1
ATOM 1033 C C . ASN A 1 126 ? 19.487 10.294 10.205 1.00 92.00 126 ASN A C 1
ATOM 1035 O O . ASN A 1 126 ? 19.310 11.446 9.822 1.00 92.00 126 ASN A O 1
ATOM 1039 N N . GLN A 1 127 ? 20.492 9.553 9.732 1.00 91.81 127 GLN A N 1
ATOM 1040 C CA . GLN A 1 127 ? 21.433 10.062 8.733 1.00 91.81 127 GLN A CA 1
ATOM 1041 C C . GLN A 1 127 ? 20.798 10.127 7.344 1.00 91.81 127 GLN A C 1
ATOM 1043 O O . GLN A 1 127 ? 21.045 11.068 6.594 1.00 91.81 127 GLN A O 1
ATOM 1048 N N . PHE A 1 128 ? 19.948 9.155 7.017 1.00 94.25 128 PHE A N 1
ATOM 1049 C CA . PHE A 1 128 ? 19.240 9.123 5.744 1.00 94.25 128 PHE A CA 1
ATOM 1050 C C . PHE A 1 128 ? 18.146 10.198 5.664 1.00 94.25 128 PHE A C 1
ATOM 1052 O O . PHE A 1 128 ? 18.053 10.933 4.682 1.00 94.25 128 PHE A O 1
ATOM 1059 N N . VAL A 1 129 ? 17.361 10.356 6.732 1.00 94.81 129 VAL A N 1
ATOM 1060 C CA . VAL A 1 129 ? 16.270 11.337 6.828 1.00 94.81 129 VAL A CA 1
ATOM 1061 C C . VAL A 1 129 ? 16.797 12.774 6.832 1.00 94.81 129 VAL A C 1
ATOM 1063 O O . VAL A 1 129 ? 16.150 13.649 6.261 1.00 94.81 129 VAL A O 1
ATOM 1066 N N . LYS A 1 130 ? 18.012 13.031 7.344 1.00 94.44 130 LYS A N 1
ATOM 1067 C CA . LYS A 1 130 ? 18.696 14.339 7.218 1.00 94.44 130 LYS A CA 1
ATOM 1068 C C . LYS A 1 130 ? 18.802 14.843 5.775 1.00 94.44 130 LYS A C 1
ATOM 1070 O O . LYS A 1 130 ? 18.801 16.052 5.554 1.00 94.44 130 LYS A O 1
ATOM 1075 N N . LEU A 1 131 ? 18.815 13.949 4.783 1.00 93.62 131 LEU A N 1
ATOM 1076 C CA . LEU A 1 131 ? 18.828 14.334 3.368 1.00 93.62 131 LEU A CA 1
ATOM 1077 C C . LEU A 1 131 ? 17.537 15.039 2.912 1.00 93.62 131 LEU A C 1
ATOM 1079 O O . LEU A 1 131 ? 17.546 15.686 1.865 1.00 93.62 131 LEU A O 1
ATOM 1083 N N . LEU A 1 132 ? 16.445 14.961 3.687 1.00 93.69 132 LEU A N 1
ATOM 1084 C CA . LEU A 1 132 ? 15.180 15.651 3.406 1.00 93.69 132 LEU A CA 1
ATOM 1085 C C . LEU A 1 132 ? 15.244 17.171 3.604 1.00 93.69 132 LEU A C 1
ATOM 1087 O O . LEU A 1 132 ? 14.395 17.881 3.069 1.00 93.69 132 LEU A O 1
ATOM 1091 N N . VAL A 1 133 ? 16.243 17.676 4.331 1.00 90.62 133 VAL A N 1
ATOM 1092 C CA . VAL A 1 133 ? 16.440 19.120 4.574 1.00 90.62 133 VAL A CA 1
ATOM 1093 C C . VAL A 1 133 ? 17.461 19.725 3.594 1.00 90.62 133 VAL A C 1
ATOM 1095 O O . VAL A 1 133 ? 17.656 20.934 3.552 1.00 90.62 133 VAL A O 1
ATOM 1098 N N . GLY A 1 134 ? 18.087 18.899 2.751 1.00 88.50 134 GLY A N 1
ATOM 1099 C CA . GLY A 1 134 ? 19.113 19.317 1.796 1.00 88.50 134 GLY A CA 1
ATOM 1100 C C . GLY A 1 134 ? 18.664 19.327 0.326 1.00 88.50 134 GLY A C 1
ATOM 1101 O O . GLY A 1 134 ? 17.500 19.068 0.007 1.00 88.50 134 GLY A O 1
ATOM 1102 N N . PRO A 1 135 ? 19.609 19.527 -0.615 1.00 89.56 135 PRO A N 1
ATOM 1103 C CA . PRO A 1 135 ? 19.330 19.519 -2.058 1.00 89.56 135 PRO A CA 1
ATOM 1104 C C . PRO A 1 135 ? 18.817 18.161 -2.565 1.00 89.56 135 PRO A C 1
ATOM 1106 O O . PRO A 1 135 ? 18.233 18.066 -3.640 1.00 89.56 135 PRO A O 1
ATOM 1109 N N . GLN A 1 136 ? 19.012 17.096 -1.784 1.00 89.31 136 GLN A N 1
ATOM 1110 C CA . GLN A 1 136 ? 18.578 15.741 -2.112 1.00 89.31 136 GLN A CA 1
ATOM 1111 C C . GLN A 1 136 ? 17.142 15.430 -1.658 1.00 89.31 136 GLN A C 1
ATOM 1113 O O . GLN A 1 136 ? 16.708 14.291 -1.823 1.00 89.31 136 GLN A O 1
ATOM 1118 N N . LYS A 1 137 ? 16.387 16.413 -1.140 1.00 91.62 137 LYS A N 1
ATOM 1119 C CA . LYS A 1 137 ? 15.035 16.227 -0.584 1.00 91.62 137 LYS A CA 1
ATOM 1120 C C . LYS A 1 137 ? 14.119 15.376 -1.461 1.00 91.62 137 LYS A C 1
ATOM 1122 O O . LYS A 1 137 ? 13.574 14.378 -0.995 1.00 91.62 137 LYS A O 1
ATOM 1127 N N . GLN A 1 138 ? 13.974 15.743 -2.735 1.00 92.19 138 GLN A N 1
ATOM 1128 C CA . GLN A 1 138 ? 13.068 15.047 -3.657 1.00 92.19 138 GLN A CA 1
ATOM 1129 C C . GLN A 1 138 ? 13.528 13.614 -3.945 1.00 92.19 138 GLN A C 1
ATOM 1131 O O . GLN A 1 138 ? 12.723 12.685 -3.930 1.00 92.19 138 GLN A O 1
ATOM 1136 N N . SER A 1 139 ? 14.834 13.420 -4.141 1.00 93.25 139 SER A N 1
ATOM 1137 C CA . SER A 1 139 ? 15.426 12.099 -4.360 1.00 93.25 139 SER A CA 1
ATOM 1138 C C . SER A 1 139 ? 15.261 11.196 -3.140 1.00 93.25 139 SER A C 1
ATOM 1140 O O . SER A 1 139 ? 14.854 10.049 -3.294 1.00 93.25 139 SER A O 1
ATOM 1142 N N . CYS A 1 140 ? 15.526 11.709 -1.936 1.00 95.69 140 CYS A N 1
ATOM 1143 C CA . CYS A 1 140 ? 15.367 10.963 -0.691 1.00 95.69 140 CYS A CA 1
ATOM 1144 C C . CYS A 1 140 ? 13.895 10.586 -0.464 1.00 95.69 140 CYS A C 1
ATOM 1146 O O . CYS A 1 140 ? 13.586 9.415 -0.249 1.00 95.69 140 CYS A O 1
ATOM 1148 N N . MET A 1 141 ? 12.962 11.528 -0.641 1.00 95.69 141 MET A N 1
ATOM 1149 C CA . MET A 1 141 ? 11.529 11.241 -0.527 1.00 95.69 141 MET A CA 1
ATOM 1150 C C . MET A 1 141 ? 11.065 10.183 -1.538 1.00 95.69 141 MET A C 1
ATOM 1152 O O . MET A 1 141 ? 10.326 9.263 -1.183 1.00 95.69 141 MET A O 1
ATOM 1156 N N . PHE A 1 142 ? 11.518 10.271 -2.792 1.00 97.00 142 PHE A N 1
ATOM 1157 C CA . PHE A 1 142 ? 11.241 9.250 -3.800 1.00 97.00 142 PHE A CA 1
ATOM 1158 C C . PHE A 1 142 ? 11.799 7.883 -3.388 1.00 97.00 142 PHE A C 1
ATOM 1160 O O . PHE A 1 142 ? 11.102 6.878 -3.509 1.00 97.00 142 PHE A O 1
ATOM 1167 N N . GLN A 1 143 ? 13.029 7.833 -2.873 1.00 97.69 143 GLN A N 1
ATOM 1168 C CA . GLN A 1 143 ? 13.656 6.592 -2.424 1.00 97.69 143 GLN A CA 1
ATOM 1169 C C . GLN A 1 143 ? 12.895 5.947 -1.265 1.00 97.69 143 GLN A C 1
ATOM 1171 O O . GLN A 1 143 ? 12.589 4.760 -1.358 1.00 97.69 143 GLN A O 1
ATOM 1176 N N . ILE A 1 144 ? 12.518 6.722 -0.239 1.00 98.00 144 ILE A N 1
ATOM 1177 C CA . ILE A 1 144 ? 11.695 6.247 0.886 1.00 98.00 144 ILE A CA 1
ATOM 1178 C C . ILE A 1 144 ? 10.410 5.609 0.350 1.00 98.00 144 ILE A C 1
ATOM 1180 O O . ILE A 1 144 ? 10.158 4.430 0.596 1.00 98.00 144 ILE A O 1
ATOM 1184 N N . LYS A 1 145 ? 9.645 6.347 -0.467 1.00 98.00 145 LYS A N 1
ATOM 1185 C CA . LYS A 1 145 ? 8.395 5.854 -1.063 1.00 98.00 145 LYS A CA 1
ATOM 1186 C C . LYS A 1 145 ? 8.616 4.551 -1.836 1.00 98.00 145 LYS A C 1
ATOM 1188 O O . LYS A 1 145 ? 7.939 3.557 -1.588 1.00 98.00 145 LYS A O 1
ATOM 1193 N N . ARG A 1 146 ? 9.592 4.519 -2.751 1.00 98.19 146 ARG A N 1
ATOM 1194 C CA . ARG A 1 146 ? 9.870 3.342 -3.593 1.00 98.19 146 ARG A CA 1
ATOM 1195 C C . ARG A 1 146 ? 10.261 2.115 -2.780 1.00 98.19 146 ARG A C 1
ATOM 1197 O O . ARG A 1 146 ? 9.759 1.033 -3.075 1.00 98.19 146 ARG A O 1
ATOM 1204 N N . ILE A 1 147 ? 11.122 2.281 -1.780 1.00 98.44 147 ILE A N 1
ATOM 1205 C CA . ILE A 1 147 ? 11.584 1.180 -0.932 1.00 98.44 147 ILE A CA 1
ATOM 1206 C C . ILE A 1 147 ? 10.431 0.646 -0.082 1.00 98.44 147 ILE A C 1
ATOM 1208 O O . ILE A 1 147 ? 10.235 -0.564 -0.052 1.00 98.44 147 ILE A O 1
ATOM 1212 N N . LEU A 1 148 ? 9.602 1.512 0.509 1.00 98.31 148 LEU A N 1
ATOM 1213 C CA . LEU A 1 148 ? 8.403 1.080 1.241 1.00 98.31 148 LEU A CA 1
ATOM 1214 C C . LEU A 1 148 ? 7.405 0.346 0.336 1.00 98.31 148 LEU A C 1
ATOM 1216 O O . LEU A 1 148 ? 6.825 -0.659 0.741 1.00 98.31 148 LEU A O 1
ATOM 1220 N N . GLY A 1 149 ? 7.263 0.779 -0.920 1.00 97.75 149 GLY A N 1
ATOM 1221 C CA . GLY A 1 149 ? 6.485 0.049 -1.922 1.00 97.75 149 GLY A CA 1
ATOM 1222 C C . GLY A 1 149 ? 7.051 -1.344 -2.230 1.00 97.75 149 GLY A C 1
ATOM 1223 O O . GLY A 1 149 ? 6.284 -2.286 -2.431 1.00 97.75 149 GLY A O 1
ATOM 1224 N N . PHE A 1 150 ? 8.379 -1.509 -2.239 1.00 97.81 150 PHE A N 1
ATOM 1225 C CA . PHE A 1 150 ? 8.994 -2.836 -2.334 1.00 97.81 150 PHE A CA 1
ATOM 1226 C C . PHE A 1 150 ? 8.775 -3.666 -1.066 1.00 97.81 150 PHE A C 1
ATOM 1228 O O . PHE A 1 150 ? 8.513 -4.857 -1.194 1.00 97.81 150 PHE A O 1
ATOM 1235 N N . CYS A 1 151 ? 8.808 -3.061 0.128 1.00 97.69 151 CYS A N 1
ATOM 1236 C CA . CYS A 1 151 ? 8.469 -3.746 1.379 1.00 97.69 151 CYS A CA 1
ATOM 1237 C C . CYS A 1 151 ? 7.033 -4.283 1.356 1.00 97.69 151 CYS A C 1
ATOM 1239 O O . CYS A 1 151 ? 6.835 -5.449 1.676 1.00 97.69 151 CYS A O 1
ATOM 1241 N N . CYS A 1 152 ? 6.052 -3.487 0.911 1.00 96.75 152 CYS A N 1
ATOM 1242 C CA . CYS A 1 152 ? 4.662 -3.942 0.763 1.00 96.75 152 CYS A CA 1
ATOM 1243 C C . CYS A 1 152 ? 4.587 -5.172 -0.154 1.00 96.75 152 CYS A C 1
ATOM 1245 O O . CYS A 1 152 ? 4.077 -6.218 0.230 1.00 96.75 152 CYS A O 1
ATOM 1247 N N . ARG A 1 153 ? 5.202 -5.096 -1.340 1.00 95.25 153 ARG A N 1
ATOM 1248 C CA . ARG A 1 153 ? 5.222 -6.218 -2.292 1.00 95.25 153 ARG A CA 1
ATOM 1249 C C . ARG A 1 153 ? 5.951 -7.456 -1.760 1.00 95.25 153 ARG A C 1
ATOM 1251 O O . ARG A 1 153 ? 5.564 -8.576 -2.080 1.00 95.25 153 ARG A O 1
ATOM 1258 N N . LEU A 1 154 ? 7.005 -7.267 -0.968 1.00 94.62 154 LEU A N 1
ATOM 1259 C CA . LEU A 1 154 ? 7.714 -8.366 -0.320 1.00 94.62 154 LEU A CA 1
ATOM 1260 C C . LEU A 1 154 ? 6.813 -9.057 0.710 1.00 94.62 154 LEU A C 1
ATOM 1262 O O . LEU A 1 154 ? 6.727 -10.279 0.704 1.00 94.62 154 LEU A O 1
ATOM 1266 N N . LEU A 1 155 ? 6.102 -8.285 1.537 1.00 94.62 155 LEU A N 1
ATOM 1267 C CA . LEU A 1 155 ? 5.182 -8.796 2.559 1.00 94.62 155 LEU A CA 1
ATOM 1268 C C . LEU A 1 155 ? 4.023 -9.613 1.975 1.00 94.62 155 LEU A C 1
ATOM 1270 O O . LEU A 1 155 ? 3.574 -10.559 2.611 1.00 94.62 155 LEU A O 1
ATOM 1274 N N . GLN A 1 156 ? 3.588 -9.329 0.746 1.00 93.50 156 GLN A N 1
ATOM 1275 C CA . GLN A 1 156 ? 2.568 -10.136 0.058 1.00 93.50 156 GLN A CA 1
ATOM 1276 C C . GLN A 1 156 ? 3.010 -11.589 -0.205 1.00 93.50 156 GLN A C 1
ATOM 1278 O O . GLN A 1 156 ? 2.164 -12.452 -0.429 1.00 93.50 156 GLN A O 1
ATOM 1283 N N . ASN A 1 157 ? 4.313 -11.885 -0.143 1.00 90.88 157 ASN A N 1
ATOM 1284 C CA . ASN A 1 157 ? 4.851 -13.240 -0.278 1.00 90.88 157 ASN A CA 1
ATOM 1285 C C . ASN A 1 157 ? 4.990 -13.975 1.067 1.00 90.88 157 ASN A C 1
ATOM 1287 O O . ASN A 1 157 ? 5.645 -15.012 1.122 1.00 90.88 157 ASN A O 1
ATOM 1291 N N . CYS A 1 158 ? 4.399 -13.476 2.158 1.00 89.25 158 CYS A N 1
ATOM 1292 C CA . CYS A 1 158 ? 4.568 -14.067 3.490 1.00 89.25 158 CYS A CA 1
ATOM 1293 C C . CYS A 1 158 ? 3.977 -15.474 3.661 1.00 89.25 158 CYS A C 1
ATOM 1295 O O . CYS A 1 158 ? 4.183 -16.050 4.724 1.00 89.25 158 CYS A O 1
ATOM 1297 N N . LYS A 1 159 ? 3.303 -16.017 2.638 1.00 85.19 159 LYS A N 1
ATOM 1298 C CA . LYS A 1 159 ? 2.920 -17.434 2.547 1.00 85.19 159 LYS A CA 1
ATOM 1299 C C . LYS A 1 159 ? 4.119 -18.381 2.594 1.00 85.19 159 LYS A C 1
ATOM 1301 O O . LYS A 1 159 ? 3.968 -19.529 2.976 1.00 85.19 159 LYS A O 1
ATOM 1306 N N . ASP A 1 160 ? 5.290 -17.916 2.160 1.00 85.56 160 ASP A N 1
ATOM 1307 C CA . ASP A 1 160 ? 6.540 -18.640 2.374 1.00 85.56 160 ASP A CA 1
ATOM 1308 C C . ASP A 1 160 ? 6.989 -18.410 3.818 1.00 85.56 160 ASP A C 1
ATOM 1310 O O . ASP A 1 160 ? 7.392 -17.297 4.174 1.00 85.56 160 ASP A O 1
ATOM 1314 N N . ASP A 1 161 ? 6.911 -19.445 4.654 1.00 78.38 161 ASP A N 1
ATOM 1315 C CA . ASP A 1 161 ? 7.251 -19.369 6.077 1.00 78.38 161 ASP A CA 1
ATOM 1316 C C . ASP A 1 161 ? 8.669 -18.852 6.323 1.00 78.38 161 ASP A C 1
ATOM 1318 O O . ASP A 1 161 ? 8.892 -18.140 7.306 1.00 78.38 161 ASP A O 1
ATOM 1322 N N . ASN A 1 162 ? 9.588 -19.090 5.382 1.00 83.25 162 ASN A N 1
ATOM 1323 C CA . ASN A 1 162 ? 10.983 -18.660 5.461 1.00 83.25 162 ASN A CA 1
ATOM 1324 C C . ASN A 1 162 ? 11.172 -17.150 5.259 1.00 83.25 162 ASN A C 1
ATOM 1326 O O . ASN A 1 162 ? 12.255 -16.616 5.525 1.00 83.25 162 ASN A O 1
ATOM 1330 N N . LEU A 1 163 ? 10.152 -16.435 4.772 1.00 87.06 163 LEU A N 1
ATOM 1331 C CA . LEU A 1 163 ? 10.243 -14.995 4.581 1.00 87.06 163 LEU A CA 1
ATOM 1332 C C . LEU A 1 163 ? 10.334 -14.276 5.933 1.00 87.06 163 LEU A C 1
ATOM 1334 O O . LEU A 1 163 ? 9.396 -14.272 6.729 1.00 87.06 163 LEU A O 1
ATOM 1338 N N . ASN A 1 164 ? 11.434 -13.555 6.150 1.00 87.88 164 ASN A N 1
ATOM 1339 C CA . ASN A 1 164 ? 11.567 -12.665 7.297 1.00 87.88 164 ASN A CA 1
ATOM 1340 C C . ASN A 1 164 ? 10.709 -11.401 7.109 1.00 87.88 164 ASN A C 1
ATOM 1342 O O . ASN A 1 164 ? 11.126 -10.431 6.471 1.00 87.88 164 ASN A O 1
ATOM 1346 N N . VAL A 1 165 ? 9.516 -11.405 7.705 1.00 92.31 165 VAL A N 1
ATOM 1347 C CA . VAL A 1 165 ? 8.576 -10.271 7.685 1.00 92.31 165 VAL A CA 1
ATOM 1348 C C . VAL A 1 165 ? 8.979 -9.125 8.623 1.00 92.31 165 VAL A C 1
ATOM 1350 O O . VAL A 1 165 ? 8.518 -7.999 8.443 1.00 92.31 165 VAL A O 1
ATOM 1353 N N . ALA A 1 166 ? 9.867 -9.363 9.594 1.00 92.94 166 ALA A N 1
ATOM 1354 C CA . ALA A 1 166 ? 10.193 -8.381 10.630 1.00 92.94 166 ALA A CA 1
ATOM 1355 C C . ALA A 1 166 ? 10.912 -7.147 10.065 1.00 92.94 166 ALA A C 1
ATOM 1357 O O . ALA A 1 166 ? 10.588 -6.020 10.429 1.00 92.94 166 ALA A O 1
ATOM 1358 N N . VAL A 1 167 ? 11.858 -7.337 9.139 1.00 95.19 167 VAL A N 1
ATOM 1359 C CA . VAL A 1 167 ? 12.594 -6.226 8.505 1.00 95.19 167 VAL A CA 1
ATOM 1360 C C . VAL A 1 167 ? 11.671 -5.306 7.691 1.00 95.19 167 VAL A C 1
ATOM 1362 O O . VAL A 1 167 ? 11.687 -4.096 7.940 1.00 95.19 167 VAL A O 1
ATOM 1365 N N . PRO A 1 168 ? 10.866 -5.809 6.731 1.00 95.50 168 PRO A N 1
ATOM 1366 C CA . PRO A 1 168 ? 9.928 -4.958 6.011 1.00 95.50 168 PRO A CA 1
ATOM 1367 C C . PRO A 1 168 ? 8.881 -4.330 6.938 1.00 95.50 168 PRO A C 1
ATOM 1369 O O . PRO A 1 168 ? 8.625 -3.142 6.776 1.00 95.50 168 PRO A O 1
ATOM 1372 N N . MET A 1 169 ? 8.356 -5.036 7.949 1.00 95.69 169 MET A N 1
ATOM 1373 C CA . MET A 1 169 ? 7.444 -4.430 8.935 1.00 95.69 169 MET A CA 1
ATOM 1374 C C . MET A 1 169 ? 8.100 -3.281 9.705 1.00 95.69 169 MET A C 1
ATOM 1376 O O . MET A 1 169 ? 7.530 -2.197 9.800 1.00 95.69 169 MET A O 1
ATOM 1380 N N . ARG A 1 170 ? 9.343 -3.457 10.169 1.00 96.44 170 ARG A N 1
ATOM 1381 C CA . ARG A 1 170 ? 10.079 -2.406 10.882 1.00 96.44 170 ARG A CA 1
ATOM 1382 C C . ARG A 1 170 ? 10.342 -1.178 10.009 1.00 96.44 170 ARG A C 1
ATOM 1384 O O . ARG A 1 170 ? 10.337 -0.055 10.509 1.00 96.44 170 ARG A O 1
ATOM 1391 N N . MET A 1 171 ? 10.554 -1.371 8.705 1.00 97.81 171 MET A N 1
ATOM 1392 C CA . MET A 1 171 ? 10.644 -0.263 7.749 1.00 97.81 171 MET A CA 1
ATOM 1393 C C . MET A 1 171 ? 9.339 0.532 7.672 1.00 97.81 171 MET A C 1
ATOM 1395 O O . MET A 1 171 ? 9.393 1.762 7.699 1.00 97.81 171 MET A O 1
ATOM 1399 N N . LEU A 1 172 ? 8.192 -0.154 7.578 1.00 97.06 172 LEU A N 1
ATOM 1400 C CA . LEU A 1 172 ? 6.875 0.489 7.544 1.00 97.06 172 LEU A CA 1
ATOM 1401 C C . LEU A 1 172 ? 6.619 1.278 8.832 1.00 97.06 172 LEU A C 1
ATOM 1403 O O . LEU A 1 172 ? 6.215 2.437 8.768 1.00 97.06 172 LEU A O 1
ATOM 1407 N N . GLU A 1 173 ? 6.937 0.691 9.984 1.00 95.62 173 GLU A N 1
ATOM 1408 C CA . GLU A 1 173 ? 6.763 1.315 11.295 1.00 95.62 173 GLU A CA 1
ATOM 1409 C C . GLU A 1 173 ? 7.612 2.589 11.438 1.00 95.62 173 GLU A C 1
ATOM 1411 O O . GLU A 1 173 ? 7.088 3.662 11.740 1.00 95.62 173 GLU A O 1
ATOM 1416 N N . ILE A 1 174 ? 8.920 2.496 11.165 1.00 96.75 174 ILE A N 1
ATOM 1417 C CA . ILE A 1 174 ? 9.856 3.617 11.324 1.00 96.75 174 ILE A CA 1
ATOM 1418 C C . ILE A 1 174 ? 9.517 4.743 10.349 1.00 96.75 174 ILE A C 1
ATOM 1420 O O . ILE A 1 174 ? 9.296 5.876 10.761 1.00 96.75 174 ILE A O 1
ATOM 1424 N N . TYR A 1 175 ? 9.434 4.459 9.050 1.00 97.00 175 TYR A N 1
ATOM 1425 C CA . TYR A 1 175 ? 9.287 5.522 8.052 1.00 97.00 175 TYR A CA 1
ATOM 1426 C C . TYR A 1 175 ? 7.855 6.053 7.911 1.00 97.00 175 TYR A C 1
ATOM 1428 O O . TYR A 1 175 ? 7.648 7.031 7.193 1.00 97.00 175 TYR A O 1
ATOM 1436 N N . SER A 1 176 ? 6.876 5.474 8.608 1.00 95.62 176 SER A N 1
ATOM 1437 C CA . SER A 1 176 ? 5.559 6.095 8.784 1.00 95.62 176 SER A CA 1
ATOM 1438 C C . SER A 1 176 ? 5.446 6.896 10.088 1.00 95.62 176 SER A C 1
ATOM 1440 O O . SER A 1 176 ? 4.420 7.528 10.320 1.00 95.62 176 SER A O 1
ATOM 1442 N N . SER A 1 177 ? 6.434 6.844 10.987 1.00 95.06 177 SER A N 1
ATOM 1443 C CA . SER A 1 177 ? 6.375 7.480 12.308 1.00 95.06 177 SER A CA 1
ATOM 1444 C C . SER A 1 177 ? 6.801 8.946 12.277 1.00 95.06 177 SER A C 1
ATOM 1446 O O . SER A 1 177 ? 7.856 9.285 11.746 1.00 95.06 177 SER A O 1
ATOM 1448 N N . GLU A 1 178 ? 6.032 9.813 12.938 1.00 94.50 178 GLU A N 1
ATOM 1449 C CA . GLU A 1 178 ? 6.391 11.224 13.151 1.00 94.50 178 GLU A CA 1
ATOM 1450 C C . GLU A 1 178 ? 7.733 11.376 13.863 1.00 94.50 178 GLU A C 1
ATOM 1452 O O . GLU A 1 178 ? 8.551 12.214 13.479 1.00 94.50 178 GLU A O 1
ATOM 1457 N N . ARG A 1 179 ? 8.009 10.501 14.840 1.00 93.81 179 ARG A N 1
ATOM 1458 C CA . ARG A 1 179 ? 9.246 10.522 15.635 1.00 93.81 179 ARG A CA 1
ATOM 1459 C C . ARG A 1 179 ? 10.497 10.450 14.761 1.00 93.81 179 ARG A C 1
ATOM 1461 O O . ARG A 1 179 ? 11.497 11.081 15.079 1.00 93.81 179 ARG A O 1
ATOM 1468 N N . THR A 1 180 ? 10.436 9.718 13.650 1.00 95.12 180 THR A N 1
ATOM 1469 C CA . THR A 1 180 ? 11.561 9.563 12.720 1.00 95.12 180 THR A CA 1
ATOM 1470 C C . THR A 1 180 ? 11.910 10.863 11.999 1.00 95.12 180 THR A C 1
ATOM 1472 O O . THR A 1 180 ? 13.072 11.079 11.658 1.00 95.12 180 THR A O 1
ATOM 1475 N N . TYR A 1 181 ? 10.935 11.747 11.788 1.00 95.62 181 TYR A N 1
ATOM 1476 C CA . TYR A 1 181 ? 11.121 12.983 11.031 1.00 95.62 181 TYR A CA 1
ATOM 1477 C C . TYR A 1 181 ? 11.272 14.215 11.919 1.00 95.62 181 TYR A C 1
ATOM 1479 O O . TYR A 1 181 ? 12.033 15.108 11.556 1.00 95.62 181 TYR A O 1
ATOM 1487 N N . LEU A 1 182 ? 10.631 14.248 13.091 1.00 93.38 182 LEU A N 1
ATOM 1488 C CA . LEU A 1 182 ? 10.689 15.379 14.029 1.00 93.38 182 LEU A CA 1
ATOM 1489 C C . LEU A 1 182 ? 12.112 15.695 14.518 1.00 93.38 182 LEU A C 1
ATOM 1491 O O . LEU A 1 182 ? 12.426 16.842 14.817 1.00 93.38 182 LEU A O 1
ATOM 1495 N N . CYS A 1 183 ? 13.012 14.706 14.543 1.00 85.56 183 CYS A N 1
ATOM 1496 C CA . CYS A 1 183 ? 14.424 14.927 14.877 1.00 85.56 183 CYS A CA 1
ATOM 1497 C C . CYS A 1 183 ? 15.190 15.759 13.830 1.00 85.56 183 CYS A C 1
ATOM 1499 O O . CYS A 1 183 ? 16.319 16.177 14.083 1.00 85.56 183 CYS A O 1
ATOM 1501 N N . VAL A 1 184 ? 14.623 15.940 12.636 1.00 89.75 184 VAL A N 1
ATOM 1502 C CA . VAL A 1 184 ? 15.279 16.562 11.478 1.00 89.75 184 VAL A CA 1
ATOM 1503 C C . VAL A 1 184 ? 14.462 17.735 10.934 1.00 89.75 184 VAL A C 1
ATOM 1505 O O . VAL A 1 184 ? 15.031 18.753 10.548 1.00 89.75 184 VAL A O 1
ATOM 1508 N N . ILE A 1 185 ? 13.139 17.590 10.884 1.00 91.25 185 ILE A N 1
ATOM 1509 C CA . ILE A 1 185 ? 12.189 18.588 10.402 1.00 91.25 185 ILE A CA 1
ATOM 1510 C C . ILE A 1 185 ? 11.458 19.141 11.634 1.00 91.25 185 ILE A C 1
ATOM 1512 O O . ILE A 1 185 ? 10.672 18.410 12.232 1.00 91.25 185 ILE A O 1
ATOM 1516 N N . PRO A 1 186 ? 11.700 20.404 12.027 1.00 87.31 186 PRO A N 1
ATOM 1517 C CA . PRO A 1 186 ? 11.157 20.951 13.271 1.00 87.31 186 PRO A CA 1
ATOM 1518 C C . PRO A 1 186 ? 9.653 21.256 13.204 1.00 87.31 186 PRO A C 1
ATOM 1520 O O . PRO A 1 186 ? 8.992 21.300 14.235 1.00 87.31 186 PRO A O 1
ATOM 1523 N N . ASP A 1 187 ? 9.107 21.484 12.007 1.00 92.69 187 ASP A N 1
ATOM 1524 C CA . ASP A 1 187 ? 7.696 21.821 11.825 1.00 92.69 187 ASP A CA 1
ATOM 1525 C C . ASP A 1 187 ? 6.823 20.562 11.710 1.00 92.69 187 ASP A C 1
ATOM 1527 O O . ASP A 1 187 ? 6.908 19.811 10.731 1.00 92.69 187 ASP A O 1
ATOM 1531 N N . ALA A 1 188 ? 5.946 20.374 12.698 1.00 92.88 188 ALA A N 1
ATOM 1532 C CA . ALA A 1 188 ? 5.016 19.254 12.778 1.00 92.88 188 ALA A CA 1
ATOM 1533 C C . ALA A 1 188 ? 4.057 19.182 11.577 1.00 92.88 188 ALA A C 1
ATOM 1535 O O . ALA A 1 188 ? 3.761 18.085 11.106 1.00 92.88 188 ALA A O 1
ATOM 1536 N N . ASN A 1 189 ? 3.637 20.319 11.008 1.00 93.19 189 ASN A N 1
ATOM 1537 C CA . ASN A 1 189 ? 2.745 20.328 9.843 1.00 93.19 189 ASN A CA 1
ATOM 1538 C C . ASN A 1 189 ? 3.450 19.785 8.593 1.00 93.19 189 ASN A C 1
ATOM 1540 O O . ASN A 1 189 ? 2.877 19.026 7.808 1.00 93.19 189 ASN A O 1
ATOM 1544 N N . ASN A 1 190 ? 4.730 20.127 8.425 1.00 93.00 190 ASN A N 1
ATOM 1545 C CA . ASN A 1 190 ? 5.559 19.591 7.350 1.00 93.00 190 ASN A CA 1
ATOM 1546 C C . ASN A 1 190 ? 5.829 18.088 7.523 1.00 93.00 190 ASN A C 1
ATOM 1548 O O . ASN A 1 190 ? 5.869 17.360 6.529 1.00 93.00 190 ASN A O 1
ATOM 1552 N N . VAL A 1 191 ? 5.984 17.611 8.764 1.00 95.69 191 VAL A N 1
ATOM 1553 C CA . VAL A 1 191 ? 6.095 16.174 9.064 1.00 95.69 191 VAL A CA 1
ATOM 1554 C C . VAL A 1 191 ? 4.790 15.442 8.747 1.00 95.69 191 VAL A C 1
ATOM 1556 O O . VAL A 1 191 ? 4.831 14.420 8.063 1.00 95.69 191 VAL A O 1
ATOM 1559 N N . ALA A 1 192 ? 3.641 15.983 9.156 1.00 95.25 192 ALA A N 1
ATOM 1560 C CA . ALA A 1 192 ? 2.334 15.414 8.837 1.00 95.25 192 ALA A CA 1
ATOM 1561 C C . ALA A 1 192 ? 2.126 15.313 7.315 1.00 95.25 192 ALA A C 1
ATOM 1563 O O . ALA A 1 192 ? 1.823 14.237 6.807 1.00 95.25 192 ALA A O 1
ATOM 1564 N N . SER A 1 193 ? 2.411 16.385 6.567 1.00 95.50 193 SER A N 1
ATOM 1565 C CA . SER A 1 193 ? 2.367 16.406 5.094 1.00 95.50 193 SER A CA 1
ATOM 1566 C C . SER A 1 193 ? 3.288 15.360 4.449 1.00 95.50 193 SER A C 1
ATOM 1568 O O . SER A 1 193 ? 2.924 14.689 3.480 1.00 95.50 193 SER A O 1
ATOM 1570 N N . LEU A 1 194 ? 4.493 15.169 4.993 1.00 96.00 194 LEU A N 1
ATOM 1571 C CA . LEU A 1 194 ? 5.417 14.140 4.517 1.00 96.00 194 LEU A CA 1
ATOM 1572 C C . LEU A 1 194 ? 4.852 12.728 4.739 1.00 96.00 194 LEU A C 1
ATOM 1574 O O . LEU A 1 194 ? 4.936 11.885 3.844 1.00 96.00 194 LEU A O 1
ATOM 1578 N N . ILE A 1 195 ? 4.274 12.471 5.912 1.00 97.31 195 ILE A N 1
ATOM 1579 C CA . ILE A 1 195 ? 3.696 11.171 6.264 1.00 97.31 195 ILE A CA 1
ATOM 1580 C C . ILE A 1 195 ? 2.451 10.886 5.432 1.00 97.31 195 ILE A C 1
ATOM 1582 O O . ILE A 1 195 ? 2.348 9.793 4.882 1.00 97.31 195 ILE A O 1
ATOM 1586 N N . GLU A 1 196 ? 1.563 11.864 5.245 1.00 97.50 196 GLU A N 1
ATOM 1587 C CA . GLU A 1 196 ? 0.415 11.760 4.336 1.00 97.50 196 GLU A CA 1
ATOM 1588 C C . GLU A 1 196 ? 0.865 11.311 2.941 1.00 97.50 196 GLU A C 1
ATOM 1590 O O . GLU A 1 196 ? 0.355 10.338 2.386 1.00 97.50 196 GLU A O 1
ATOM 1595 N N . GLN A 1 197 ? 1.899 11.952 2.397 1.00 97.31 197 GLN A N 1
ATOM 1596 C CA . GLN A 1 197 ? 2.457 11.602 1.096 1.00 97.31 197 GLN A CA 1
ATOM 1597 C C . GLN A 1 197 ? 3.080 10.199 1.033 1.00 97.31 197 GLN A C 1
ATOM 1599 O O . GLN A 1 197 ? 3.071 9.575 -0.035 1.00 97.31 197 GLN A O 1
ATOM 1604 N N . ILE A 1 198 ? 3.681 9.723 2.125 1.00 98.00 198 ILE A N 1
ATOM 1605 C CA . ILE A 1 198 ? 4.261 8.377 2.223 1.00 98.00 198 ILE A CA 1
ATOM 1606 C C . ILE A 1 198 ? 3.150 7.333 2.325 1.00 98.00 198 ILE A C 1
ATOM 1608 O O . ILE A 1 198 ? 3.137 6.389 1.536 1.00 98.00 198 ILE A O 1
ATOM 1612 N N . LEU A 1 199 ? 2.200 7.525 3.240 1.00 98.12 199 LEU A N 1
ATOM 1613 C CA . LEU A 1 199 ? 1.079 6.616 3.461 1.00 98.12 199 LEU A CA 1
ATOM 1614 C C . LEU A 1 199 ? 0.205 6.517 2.211 1.00 98.12 199 LEU A C 1
ATOM 1616 O O . LEU A 1 199 ? -0.082 5.411 1.764 1.00 98.12 199 LEU A O 1
ATOM 1620 N N . HIS A 1 200 ? -0.129 7.644 1.577 1.00 98.19 200 HIS A N 1
ATOM 1621 C CA . HIS A 1 200 ? -0.889 7.647 0.327 1.00 98.19 200 HIS A CA 1
ATOM 1622 C C . HIS A 1 200 ? -0.162 6.856 -0.771 1.00 98.19 200 HIS A C 1
ATOM 1624 O O . HIS A 1 200 ? -0.769 6.027 -1.448 1.00 98.19 200 HIS A O 1
ATOM 1630 N N . TYR A 1 201 ? 1.159 7.031 -0.907 1.00 98.06 201 TYR A N 1
ATOM 1631 C CA . TYR A 1 201 ? 1.949 6.242 -1.854 1.00 98.06 201 TYR A CA 1
ATOM 1632 C C . TYR A 1 201 ? 1.934 4.744 -1.529 1.00 98.06 201 TYR A C 1
ATOM 1634 O O . TYR A 1 201 ? 1.824 3.923 -2.436 1.00 98.06 201 TYR A O 1
ATOM 1642 N N . MET A 1 202 ? 2.075 4.372 -0.256 1.00 98.06 202 MET A N 1
ATOM 1643 C CA . MET A 1 202 ? 2.053 2.972 0.168 1.00 98.06 202 MET A CA 1
ATOM 1644 C C . MET A 1 202 ? 0.704 2.325 -0.140 1.00 98.06 202 MET A C 1
ATOM 1646 O O . MET A 1 202 ? 0.675 1.237 -0.713 1.00 98.06 202 MET A O 1
ATOM 1650 N N . VAL A 1 203 ? -0.401 3.017 0.151 1.00 98.06 203 VAL A N 1
ATOM 1651 C CA . VAL A 1 203 ? -1.754 2.555 -0.183 1.00 98.06 203 VAL A CA 1
ATOM 1652 C C . VAL A 1 203 ? -1.901 2.351 -1.693 1.00 98.06 203 VAL A C 1
ATOM 1654 O O . VAL A 1 203 ? -2.298 1.272 -2.116 1.00 98.06 203 VAL A O 1
ATOM 1657 N N . GLN A 1 204 ? -1.404 3.275 -2.526 1.00 96.38 204 GLN A N 1
ATOM 1658 C CA . GLN A 1 204 ? -1.335 3.093 -3.990 1.00 96.38 204 GLN A CA 1
ATOM 1659 C C . GLN A 1 204 ? -0.475 1.899 -4.458 1.00 96.38 204 GLN A C 1
ATOM 1661 O O . GLN A 1 204 ? -0.448 1.579 -5.652 1.00 96.38 204 GLN A O 1
ATOM 1666 N N . LYS A 1 205 ? 0.310 1.283 -3.570 1.00 95.88 205 LYS A N 1
ATOM 1667 C CA . LYS A 1 205 ? 1.126 0.092 -3.847 1.00 95.88 205 LYS A CA 1
ATOM 1668 C C . LYS A 1 205 ? 0.592 -1.172 -3.169 1.00 95.88 205 LYS A C 1
ATOM 1670 O O . LYS A 1 205 ? 1.323 -2.160 -3.127 1.00 95.88 205 LYS A O 1
ATOM 1675 N N . GLY A 1 206 ? -0.665 -1.165 -2.722 1.00 95.94 206 GLY A N 1
ATOM 1676 C CA . GLY A 1 206 ? -1.341 -2.328 -2.143 1.00 95.94 206 GLY A CA 1
ATOM 1677 C C . GLY A 1 206 ? -0.942 -2.573 -0.692 1.00 95.94 206 GLY A C 1
ATOM 1678 O O . GLY A 1 206 ? -0.658 -3.708 -0.301 1.00 95.94 206 GLY A O 1
ATOM 1679 N N . TYR A 1 207 ? -0.821 -1.507 0.100 1.00 97.88 207 TYR A N 1
ATOM 1680 C CA . TYR A 1 207 ? -0.489 -1.596 1.523 1.00 97.88 207 TYR A CA 1
ATOM 1681 C C . TYR A 1 207 ? -1.528 -2.410 2.301 1.00 97.88 207 TYR A C 1
ATOM 1683 O O . TYR A 1 207 ? -1.148 -3.365 2.975 1.00 97.88 207 TYR A O 1
ATOM 1691 N N . TYR A 1 208 ? -2.823 -2.114 2.139 1.00 98.00 208 TYR A N 1
ATOM 1692 C CA . TYR A 1 208 ? -3.894 -2.849 2.817 1.00 98.00 208 TYR A CA 1
ATOM 1693 C C . TYR A 1 208 ? -3.950 -4.306 2.377 1.00 98.00 208 TYR A C 1
ATOM 1695 O O . TYR A 1 208 ? -4.037 -5.191 3.224 1.00 98.00 208 TYR A O 1
ATOM 1703 N N . ARG A 1 209 ? -3.753 -4.577 1.083 1.00 96.50 209 ARG A N 1
ATOM 1704 C CA . ARG A 1 209 ? -3.613 -5.945 0.582 1.00 96.50 209 ARG A CA 1
ATOM 1705 C C . ARG A 1 209 ? -2.458 -6.694 1.245 1.00 96.50 209 ARG A C 1
ATOM 1707 O O . ARG A 1 209 ? -2.590 -7.873 1.561 1.00 96.50 209 ARG A O 1
ATOM 1714 N N . SER A 1 210 ? -1.331 -6.018 1.461 1.00 96.38 210 SER A N 1
ATOM 1715 C CA . SER A 1 210 ? -0.161 -6.603 2.129 1.00 96.38 210 SER A CA 1
ATOM 1716 C C . SER A 1 210 ? -0.460 -6.930 3.593 1.00 96.38 210 SER A C 1
ATOM 1718 O O . SER A 1 210 ? -0.101 -8.011 4.051 1.00 96.38 210 SER A O 1
ATOM 1720 N N . LEU A 1 211 ? -1.153 -6.033 4.303 1.00 96.75 211 LEU A N 1
ATOM 1721 C CA . LEU A 1 211 ? -1.567 -6.245 5.693 1.00 96.75 211 LEU A CA 1
ATOM 1722 C C . LEU A 1 211 ? -2.602 -7.367 5.820 1.00 96.75 211 LEU A C 1
ATOM 1724 O O . LEU A 1 211 ? -2.436 -8.220 6.682 1.00 96.75 211 LEU A O 1
ATOM 1728 N N . TYR A 1 212 ? -3.604 -7.423 4.937 1.00 95.81 212 TYR A N 1
ATOM 1729 C CA . TYR A 1 212 ? -4.601 -8.501 4.902 1.00 95.81 212 TYR A CA 1
ATOM 1730 C C . TYR A 1 212 ? -3.940 -9.879 4.758 1.00 95.81 212 TYR A C 1
ATOM 1732 O O . TYR A 1 212 ? -4.222 -10.801 5.518 1.00 95.81 212 TYR A O 1
ATOM 1740 N N . ILE A 1 213 ? -2.998 -10.015 3.818 1.00 94.56 213 ILE A N 1
ATOM 1741 C CA . ILE A 1 213 ? -2.251 -11.267 3.629 1.00 94.56 213 ILE A CA 1
ATOM 1742 C C . ILE A 1 213 ? -1.416 -11.590 4.881 1.00 94.56 213 ILE A C 1
ATOM 1744 O O . ILE A 1 213 ? -1.363 -12.747 5.293 1.00 94.56 213 ILE A O 1
ATOM 1748 N N . LEU A 1 214 ? -0.795 -10.588 5.517 1.00 94.50 214 LEU A N 1
ATOM 1749 C CA . LEU A 1 214 ? -0.022 -10.800 6.744 1.00 94.50 214 LEU A CA 1
ATOM 1750 C C . LEU A 1 214 ? -0.887 -11.283 7.908 1.00 94.50 214 LEU A C 1
ATOM 1752 O O . LEU A 1 214 ? -0.487 -12.216 8.597 1.00 94.50 214 LEU A O 1
ATOM 1756 N N . VAL A 1 215 ? -2.056 -10.671 8.101 1.00 94.38 215 VAL A N 1
ATOM 1757 C CA . VAL A 1 215 ? -3.031 -11.067 9.122 1.00 94.38 215 VAL A CA 1
ATOM 1758 C C . VAL A 1 215 ? -3.393 -12.538 8.960 1.00 94.38 215 VAL A C 1
ATOM 1760 O O . VAL A 1 215 ? -3.277 -13.301 9.911 1.00 94.38 215 VAL A O 1
ATOM 1763 N N . ASN A 1 216 ? -3.727 -12.960 7.742 1.00 92.69 216 ASN A N 1
ATOM 1764 C CA . ASN A 1 216 ? -4.219 -14.316 7.507 1.00 92.69 216 ASN A CA 1
ATOM 1765 C C . ASN A 1 216 ? -3.138 -15.398 7.614 1.00 92.69 216 ASN A C 1
ATOM 1767 O O . ASN A 1 216 ? -3.448 -16.526 7.974 1.00 92.69 216 ASN A O 1
ATOM 1771 N N . HIS A 1 217 ? -1.879 -15.079 7.294 1.00 91.69 217 HIS A N 1
ATOM 1772 C CA . HIS A 1 217 ? -0.804 -16.080 7.256 1.00 91.69 217 HIS A CA 1
ATOM 1773 C C . HIS A 1 217 ? 0.159 -16.033 8.443 1.00 91.69 217 HIS A C 1
ATOM 1775 O O . HIS A 1 217 ? 0.909 -16.982 8.642 1.00 91.69 217 HIS A O 1
ATOM 1781 N N . ARG A 1 218 ? 0.208 -14.935 9.208 1.00 91.00 218 ARG A N 1
ATOM 1782 C CA . ARG A 1 218 ? 1.164 -14.771 10.321 1.00 91.00 218 ARG A CA 1
ATOM 1783 C C . ARG A 1 218 ? 0.505 -14.634 11.688 1.00 91.00 218 ARG A C 1
ATOM 1785 O O . ARG A 1 218 ? 1.233 -14.566 12.676 1.00 91.00 218 ARG A O 1
ATOM 1792 N N . LEU A 1 219 ? -0.825 -14.611 11.759 1.00 91.25 219 LEU A N 1
ATOM 1793 C CA . LEU A 1 219 ? -1.564 -14.671 13.018 1.00 91.25 219 LEU A CA 1
ATOM 1794 C C . LEU A 1 219 ? -2.300 -16.014 13.148 1.00 91.25 219 LEU A C 1
ATOM 1796 O O . LEU A 1 219 ? -2.807 -16.526 12.146 1.00 91.25 219 LEU A O 1
ATOM 1800 N N . PRO A 1 220 ? -2.370 -16.587 14.363 1.00 89.62 220 PRO A N 1
ATOM 1801 C CA . PRO A 1 220 ? -3.114 -17.819 14.602 1.00 89.62 220 PRO A CA 1
ATOM 1802 C C . PRO A 1 220 ? -4.615 -17.599 14.373 1.00 89.62 220 PRO A C 1
ATOM 1804 O O . PRO A 1 220 ? -5.123 -16.516 14.648 1.00 89.62 220 PRO A O 1
ATOM 1807 N N . SER A 1 221 ? -5.326 -18.621 13.890 1.00 86.25 221 SER A N 1
ATOM 1808 C CA . SER A 1 221 ? -6.779 -18.564 13.662 1.00 86.25 221 SER A CA 1
ATOM 1809 C C . SER A 1 221 ? -7.587 -18.466 14.958 1.00 86.25 221 SER A C 1
ATOM 1811 O O . SER A 1 221 ? -8.636 -17.843 14.960 1.00 86.25 221 SER A O 1
ATOM 1813 N N . SER A 1 222 ? -7.075 -18.988 16.076 1.00 83.38 222 SER A N 1
ATOM 1814 C CA . SER A 1 222 ? -7.709 -18.909 17.402 1.00 83.38 222 SER A CA 1
ATOM 1815 C C . SER A 1 222 ? -7.552 -17.543 18.092 1.00 83.38 222 SER A C 1
ATOM 1817 O O . SER A 1 222 ? -7.570 -17.473 19.317 1.00 83.38 222 SER A O 1
ATOM 1819 N N . LEU A 1 223 ? -7.262 -16.479 17.341 1.00 87.00 223 LEU A N 1
ATOM 1820 C CA . LEU A 1 223 ? -6.992 -15.156 17.895 1.00 87.00 223 LEU A CA 1
ATOM 1821 C C . LEU A 1 223 ? -8.302 -14.435 18.223 1.00 87.00 223 LEU A C 1
ATOM 1823 O O . LEU A 1 223 ? -9.050 -14.064 17.319 1.00 87.00 223 LEU A O 1
ATOM 1827 N N . GLU A 1 224 ? -8.519 -14.142 19.501 1.00 87.12 224 GLU A N 1
ATOM 1828 C CA . GLU A 1 224 ? -9.648 -13.334 19.960 1.00 87.12 224 GLU A CA 1
ATOM 1829 C C . GLU A 1 224 ? -9.222 -11.905 20.307 1.00 87.12 224 GLU A C 1
ATOM 1831 O O . GLU A 1 224 ? -8.089 -11.652 20.725 1.00 87.12 224 GLU A O 1
ATOM 1836 N N . TYR A 1 225 ? -10.136 -10.936 20.177 1.00 84.19 225 TYR A N 1
ATOM 1837 C CA . TYR A 1 225 ? -9.838 -9.538 20.512 1.00 84.19 225 TYR A CA 1
ATOM 1838 C C . TYR A 1 225 ? -9.417 -9.334 21.979 1.00 84.19 225 TYR A C 1
ATOM 1840 O O . TYR A 1 225 ? -8.543 -8.513 22.268 1.00 84.19 225 TYR A O 1
ATOM 1848 N N . SER A 1 226 ? -9.969 -10.129 22.898 1.00 80.12 226 SER A N 1
ATOM 1849 C CA . SER A 1 226 ? -9.589 -10.138 24.317 1.00 80.12 226 SER A CA 1
ATOM 1850 C C . SER A 1 226 ? -8.097 -10.433 24.532 1.00 80.12 226 SER A C 1
ATOM 1852 O O . SER A 1 226 ? -7.506 -9.943 25.496 1.00 80.12 226 SER A O 1
ATOM 1854 N N . ASP A 1 227 ? -7.462 -11.143 23.595 1.00 69.75 227 ASP A N 1
ATOM 1855 C CA . ASP A 1 227 ? -6.052 -11.531 23.647 1.00 69.75 227 ASP A CA 1
ATOM 1856 C C . ASP A 1 227 ? -5.102 -10.500 23.018 1.00 69.75 227 ASP A C 1
ATOM 1858 O O . ASP A 1 227 ? -3.919 -10.786 22.820 1.00 69.75 227 ASP A O 1
ATOM 1862 N N . ALA A 1 228 ? -5.560 -9.281 22.705 1.00 67.19 228 ALA A N 1
ATOM 1863 C CA . ALA A 1 228 ? -4.745 -8.266 22.021 1.00 67.19 228 ALA A CA 1
ATOM 1864 C C . ALA A 1 228 ? -3.380 -7.992 22.683 1.00 67.19 228 ALA A C 1
ATOM 1866 O O . ALA A 1 228 ? -2.392 -7.731 21.988 1.00 67.19 228 ALA A O 1
ATOM 1867 N N . LEU A 1 229 ? -3.303 -8.098 24.014 1.00 67.12 229 LEU A N 1
ATOM 1868 C CA . LEU A 1 229 ? -2.065 -7.930 24.784 1.00 67.12 229 LEU A CA 1
ATOM 1869 C C . LEU A 1 229 ? -1.103 -9.121 24.653 1.00 67.12 229 LEU A C 1
ATOM 1871 O O . LEU A 1 229 ? 0.110 -8.944 24.766 1.00 67.12 229 LEU A O 1
ATOM 1875 N N . SER A 1 230 ? -1.627 -10.317 24.391 1.00 75.94 230 SER A N 1
ATOM 1876 C CA . SER A 1 230 ? -0.864 -11.565 24.286 1.00 75.94 230 SER A CA 1
ATOM 1877 C C . SER A 1 230 ? -0.146 -11.702 22.938 1.00 75.94 230 SER A C 1
ATOM 1879 O O . SER A 1 230 ? 0.838 -12.435 22.835 1.00 75.94 230 SER A O 1
ATOM 1881 N N . PHE A 1 231 ? -0.585 -10.962 21.910 1.00 82.50 231 PHE A N 1
ATOM 1882 C CA . PHE A 1 231 ? -0.048 -11.042 20.549 1.00 82.50 231 PHE A CA 1
ATOM 1883 C C . PHE A 1 231 ? 0.445 -9.674 20.036 1.00 82.50 231 PHE A C 1
ATOM 1885 O O . PHE A 1 231 ? -0.277 -8.970 19.324 1.00 82.50 231 PHE A O 1
ATOM 1892 N N . PRO A 1 232 ? 1.714 -9.298 20.304 1.00 87.06 232 PRO A N 1
ATOM 1893 C CA . PRO A 1 232 ? 2.269 -7.997 19.910 1.00 87.06 232 PRO A CA 1
ATOM 1894 C C . PRO A 1 232 ? 2.180 -7.696 18.407 1.00 87.06 232 PRO A C 1
ATOM 1896 O O . PRO A 1 232 ? 1.991 -6.546 18.006 1.00 87.06 232 PRO A O 1
ATOM 1899 N N . LEU A 1 233 ? 2.292 -8.726 17.558 1.00 89.75 233 LEU A N 1
ATOM 1900 C CA . LEU A 1 233 ? 2.154 -8.579 16.108 1.00 89.75 233 LEU A CA 1
ATOM 1901 C C . LEU A 1 233 ? 0.725 -8.188 15.702 1.00 89.75 233 LEU A C 1
ATOM 1903 O O . LEU A 1 233 ? 0.575 -7.359 14.808 1.00 89.75 233 LEU A O 1
ATOM 1907 N N . ALA A 1 234 ? -0.306 -8.730 16.360 1.00 92.06 234 ALA A N 1
ATOM 1908 C CA . ALA A 1 234 ? -1.701 -8.386 16.079 1.00 92.06 234 ALA A CA 1
ATOM 1909 C C . ALA A 1 234 ? -1.975 -6.912 16.409 1.00 92.06 234 ALA A C 1
ATOM 1911 O O . ALA A 1 234 ? -2.490 -6.178 15.566 1.00 92.06 234 ALA A O 1
ATOM 1912 N N . SER A 1 235 ? -1.512 -6.455 17.578 1.00 90.81 235 SER A N 1
ATOM 1913 C CA . SER A 1 235 ? -1.572 -5.041 17.976 1.00 90.81 235 SER A CA 1
ATOM 1914 C C . SER A 1 235 ? -0.813 -4.134 16.999 1.00 90.81 235 SER A C 1
ATOM 1916 O O . SER A 1 235 ? -1.348 -3.131 16.532 1.00 90.81 235 SER A O 1
ATOM 1918 N N . THR A 1 236 ? 0.398 -4.530 16.592 1.00 92.69 236 THR A N 1
ATOM 1919 C CA . THR A 1 236 ? 1.187 -3.776 15.603 1.00 92.69 236 THR A CA 1
ATOM 1920 C C . THR A 1 236 ? 0.452 -3.672 14.264 1.00 92.69 236 THR A C 1
ATOM 1922 O O . THR A 1 236 ? 0.423 -2.604 13.655 1.00 92.69 236 THR A O 1
ATOM 1925 N N . LEU A 1 237 ? -0.147 -4.763 13.782 1.00 95.31 237 LEU A N 1
ATOM 1926 C CA . LEU A 1 237 ? -0.892 -4.772 12.522 1.00 95.31 237 LEU A CA 1
ATOM 1927 C C . LEU A 1 237 ? -2.145 -3.904 12.596 1.00 95.31 237 LEU A C 1
ATOM 1929 O O . LEU A 1 237 ? -2.410 -3.159 11.656 1.00 95.31 237 LEU A O 1
ATOM 1933 N N . LEU A 1 238 ? -2.866 -3.943 13.714 1.00 95.50 238 LEU A N 1
ATOM 1934 C CA . LEU A 1 238 ? -4.030 -3.096 13.948 1.00 95.50 238 LEU A CA 1
ATOM 1935 C C . LEU A 1 238 ? -3.671 -1.605 13.899 1.00 95.50 238 LEU A C 1
ATOM 1937 O O . LEU A 1 238 ? -4.318 -0.846 13.177 1.00 95.50 238 LEU A O 1
ATOM 1941 N N . GLU A 1 239 ? -2.590 -1.195 14.568 1.00 94.56 239 GLU A N 1
ATOM 1942 C CA . GLU A 1 239 ? -2.076 0.178 14.471 1.00 94.56 239 GLU A CA 1
ATOM 1943 C C . GLU A 1 239 ? -1.739 0.552 13.022 1.00 94.56 239 GLU A C 1
ATOM 1945 O O . GLU A 1 239 ? -2.070 1.641 12.552 1.00 94.56 239 GLU A O 1
ATOM 1950 N N . HIS A 1 240 ? -1.114 -0.364 12.279 1.00 96.00 240 HIS A N 1
ATOM 1951 C CA . HIS A 1 240 ? -0.744 -0.148 10.881 1.00 96.00 240 HIS A CA 1
ATOM 1952 C C . HIS A 1 240 ? -1.953 -0.062 9.940 1.00 96.00 240 HIS A C 1
ATOM 1954 O O . HIS A 1 240 ? -1.859 0.642 8.931 1.00 96.00 240 HIS A O 1
ATOM 1960 N N . ILE A 1 241 ? -3.062 -0.738 10.257 1.00 97.19 241 ILE A N 1
ATOM 1961 C CA . ILE A 1 241 ? -4.335 -0.661 9.525 1.00 97.19 241 ILE A CA 1
ATOM 1962 C C . ILE A 1 241 ? -5.029 0.679 9.793 1.00 97.19 241 ILE A C 1
ATOM 1964 O O . ILE A 1 241 ? -5.470 1.339 8.850 1.00 97.19 241 ILE A O 1
ATOM 1968 N N . LEU A 1 242 ? -5.095 1.096 11.061 1.00 97.00 242 LEU A N 1
ATOM 1969 C CA . LEU A 1 242 ? -5.780 2.321 11.479 1.00 97.00 242 LEU A CA 1
ATOM 1970 C C . LEU A 1 242 ? -5.035 3.584 11.052 1.00 97.00 242 LEU A C 1
ATOM 1972 O O . LEU A 1 242 ? -5.649 4.552 10.608 1.00 97.00 242 LEU A O 1
ATOM 1976 N N . LYS A 1 243 ? -3.703 3.580 11.149 1.00 96.50 243 LYS A N 1
ATOM 1977 C CA . LYS A 1 243 ? -2.877 4.781 10.989 1.00 96.50 243 LYS A CA 1
ATOM 1978 C C . LYS A 1 243 ? -3.165 5.599 9.725 1.00 96.50 243 LYS A C 1
ATOM 1980 O O . LYS A 1 243 ? -3.353 6.802 9.879 1.00 96.50 243 LYS A O 1
ATOM 1985 N N . PRO A 1 244 ? -3.239 5.033 8.501 1.00 97.75 244 PRO A N 1
ATOM 1986 C CA . PRO A 1 244 ? -3.565 5.825 7.316 1.00 97.75 244 PRO A CA 1
ATOM 1987 C C . PRO A 1 244 ? -4.962 6.463 7.384 1.00 97.75 244 PRO A C 1
ATOM 1989 O O . PRO A 1 244 ? -5.148 7.576 6.907 1.00 97.75 244 PRO A O 1
ATOM 1992 N N . LEU A 1 245 ? -5.935 5.821 8.032 1.00 97.75 245 LEU A N 1
ATOM 1993 C CA . LEU A 1 245 ? -7.324 6.295 8.075 1.00 97.75 245 LEU A CA 1
ATOM 1994 C C . LEU A 1 245 ? -7.497 7.583 8.898 1.00 97.75 245 LEU A C 1
ATOM 1996 O O . LEU A 1 245 ? -8.416 8.364 8.641 1.00 97.75 245 LEU A O 1
ATOM 2000 N N . HIS A 1 246 ? -6.598 7.837 9.852 1.00 96.44 246 HIS A N 1
ATOM 2001 C CA . HIS A 1 246 ? -6.636 9.033 10.699 1.00 96.44 246 HIS A CA 1
ATOM 2002 C C . HIS A 1 246 ? -6.107 10.303 10.018 1.00 96.44 246 HIS A C 1
ATOM 2004 O O . HIS A 1 246 ? -6.318 11.400 10.534 1.00 96.44 246 HIS A O 1
ATOM 2010 N N . PHE A 1 247 ? -5.451 10.193 8.861 1.00 96.25 247 PHE A N 1
ATOM 2011 C CA . PHE A 1 247 ? -4.919 11.357 8.156 1.00 96.25 247 PHE A CA 1
ATOM 2012 C C . PHE A 1 247 ? -5.958 12.028 7.248 1.00 96.25 247 PHE A C 1
ATOM 2014 O O . PHE A 1 247 ? -6.873 11.402 6.705 1.00 96.25 247 PHE A O 1
ATOM 2021 N N . THR A 1 248 ? -5.793 13.340 7.056 1.00 94.69 248 THR A N 1
ATOM 2022 C CA . THR A 1 248 ? -6.673 14.142 6.189 1.00 94.69 248 THR A CA 1
ATOM 2023 C C . THR A 1 248 ? -6.266 14.095 4.719 1.00 94.69 248 THR A C 1
ATOM 2025 O O . THR A 1 248 ? -7.115 14.271 3.848 1.00 94.69 248 THR A O 1
ATOM 2028 N N . TYR A 1 249 ? -4.984 13.838 4.447 1.00 96.50 249 TYR A N 1
ATOM 2029 C CA . TYR A 1 249 ? -4.364 13.847 3.120 1.00 96.50 249 TYR A CA 1
ATOM 2030 C C . TYR A 1 249 ? -4.478 15.187 2.386 1.00 96.50 249 TYR A C 1
ATOM 2032 O O . TYR A 1 249 ? -4.484 15.227 1.155 1.00 96.50 249 TYR A O 1
ATOM 2040 N N . SER A 1 250 ? -4.523 16.291 3.137 1.00 94.00 250 SER A N 1
ATOM 2041 C CA . SER A 1 250 ? -4.580 17.654 2.591 1.00 94.00 250 SER A CA 1
ATOM 2042 C C . SER A 1 250 ? -3.350 18.017 1.748 1.00 94.00 250 SER A C 1
ATOM 2044 O O . SER A 1 250 ? -3.439 18.840 0.841 1.00 94.00 250 SER A O 1
ATOM 2046 N N . SER A 1 251 ? -2.212 17.362 1.995 1.00 93.50 251 SER A N 1
ATOM 2047 C CA . SER A 1 251 ? -0.974 17.523 1.221 1.00 93.50 251 SER A CA 1
ATOM 2048 C C . SER A 1 251 ? -0.928 16.746 -0.103 1.00 93.50 251 SER A C 1
ATOM 2050 O O . SER A 1 251 ? 0.034 16.874 -0.867 1.00 93.50 251 SER A O 1
ATOM 2052 N N . CYS A 1 252 ? -1.920 15.893 -0.364 1.00 94.81 252 CYS A N 1
ATOM 2053 C CA . CYS A 1 252 ? -1.977 15.018 -1.531 1.00 94.81 252 CYS A CA 1
ATOM 2054 C C . CYS A 1 252 ? -2.944 15.558 -2.601 1.00 94.81 252 CYS A C 1
ATOM 2056 O O . CYS A 1 252 ? -3.497 16.648 -2.492 1.00 94.81 252 CYS A O 1
ATOM 2058 N N . THR A 1 253 ? -3.129 14.799 -3.684 1.00 92.56 253 THR A N 1
ATOM 2059 C CA . THR A 1 253 ? -4.100 15.134 -4.736 1.00 92.56 253 THR A CA 1
ATOM 2060 C C . THR A 1 253 ? -5.529 15.134 -4.196 1.00 92.56 253 THR A C 1
ATOM 2062 O O . THR A 1 253 ? -5.861 14.342 -3.314 1.00 92.56 253 THR A O 1
ATOM 2065 N N . THR A 1 254 ? -6.405 15.959 -4.774 1.00 92.75 254 THR A N 1
ATOM 2066 C CA . THR A 1 254 ? -7.845 15.932 -4.479 1.00 92.75 254 THR A CA 1
ATOM 2067 C C . THR A 1 254 ? -8.386 14.507 -4.606 1.00 92.75 254 THR A C 1
ATOM 2069 O O . THR A 1 254 ? -8.071 13.810 -5.570 1.00 92.75 254 THR A O 1
ATOM 2072 N N . GLY A 1 255 ? -9.163 14.056 -3.621 1.00 92.75 255 GLY A N 1
ATOM 2073 C CA . GLY A 1 255 ? -9.660 12.679 -3.580 1.00 92.75 255 GLY A CA 1
ATOM 2074 C C . GLY A 1 255 ? -8.743 11.676 -2.866 1.00 92.75 255 GLY A C 1
ATOM 2075 O O . GLY A 1 255 ? -9.119 10.515 -2.738 1.00 92.75 255 GLY A O 1
ATOM 2076 N N . ALA A 1 256 ? -7.551 12.072 -2.393 1.00 96.06 256 ALA A N 1
ATOM 2077 C CA . ALA A 1 256 ? -6.596 11.140 -1.778 1.00 96.06 256 ALA A CA 1
ATOM 2078 C C . ALA A 1 256 ? -7.153 10.440 -0.530 1.00 96.06 256 ALA A C 1
ATOM 2080 O O . ALA A 1 256 ? -6.967 9.235 -0.374 1.00 96.06 256 ALA A O 1
ATOM 2081 N N . ARG A 1 257 ? -7.877 11.162 0.334 1.00 95.81 257 ARG A N 1
ATOM 2082 C CA . ARG A 1 257 ? -8.513 10.561 1.514 1.00 95.81 257 ARG A CA 1
ATOM 2083 C C . ARG A 1 257 ? -9.561 9.527 1.109 1.00 95.81 257 ARG A C 1
ATOM 2085 O O . ARG A 1 257 ? -9.553 8.421 1.637 1.00 95.81 257 ARG A O 1
ATOM 2092 N N . GLN A 1 258 ? -10.411 9.858 0.136 1.00 95.06 258 GLN A N 1
ATOM 2093 C CA . GLN A 1 258 ? -11.410 8.937 -0.407 1.00 95.06 258 GLN A CA 1
ATOM 2094 C C . GLN A 1 258 ? -10.748 7.694 -1.007 1.00 95.06 258 GLN A C 1
ATOM 2096 O O . GLN A 1 258 ? -11.185 6.587 -0.724 1.00 95.06 258 GLN A O 1
ATOM 2101 N N . PHE A 1 259 ? -9.659 7.862 -1.763 1.00 95.75 259 PHE A N 1
ATOM 2102 C CA . PHE A 1 259 ? -8.888 6.745 -2.307 1.00 95.75 259 PHE A CA 1
ATOM 2103 C C . PHE A 1 259 ? -8.335 5.830 -1.206 1.00 95.75 259 PHE A C 1
ATOM 2105 O O . PHE A 1 259 ? -8.388 4.611 -1.343 1.00 95.75 259 PHE A O 1
ATOM 2112 N N . VAL A 1 260 ? -7.828 6.394 -0.105 1.00 97.81 260 VAL A N 1
ATOM 2113 C CA . VAL A 1 260 ? -7.297 5.604 1.017 1.00 97.81 260 VAL A CA 1
ATOM 2114 C C . VAL A 1 260 ? -8.384 4.748 1.662 1.00 97.81 260 VAL A C 1
ATOM 2116 O O . VAL A 1 260 ? -8.167 3.554 1.867 1.00 97.81 260 VAL A O 1
ATOM 2119 N N . PHE A 1 261 ? -9.562 5.319 1.923 1.00 97.38 261 PHE A N 1
ATOM 2120 C CA . PHE A 1 261 ? -10.685 4.543 2.447 1.00 97.38 261 PHE A CA 1
ATOM 2121 C C . PHE A 1 261 ? -11.251 3.546 1.429 1.00 97.38 261 PHE A C 1
ATOM 2123 O O . PHE A 1 261 ? -11.620 2.442 1.822 1.00 97.38 261 PHE A O 1
ATOM 2130 N N . ALA A 1 262 ? -11.291 3.883 0.137 1.00 95.38 262 ALA A N 1
ATOM 2131 C CA . ALA A 1 262 ? -11.708 2.952 -0.910 1.00 95.38 262 ALA A CA 1
ATOM 2132 C C . ALA A 1 262 ? -10.771 1.737 -0.966 1.00 95.38 262 ALA A C 1
ATOM 2134 O O . ALA A 1 262 ? -11.238 0.605 -0.905 1.00 95.38 262 ALA A O 1
ATOM 2135 N N . ALA A 1 263 ? -9.454 1.958 -0.943 1.00 96.00 263 ALA A N 1
ATOM 2136 C CA . ALA A 1 263 ? -8.470 0.881 -0.891 1.00 96.00 263 ALA A CA 1
ATOM 2137 C C . ALA A 1 263 ? -8.593 0.034 0.387 1.00 96.00 263 ALA A C 1
ATOM 2139 O O . ALA A 1 263 ? -8.519 -1.188 0.315 1.00 96.00 263 ALA A O 1
ATOM 2140 N N . PHE A 1 264 ? -8.823 0.647 1.554 1.00 97.56 264 PHE A N 1
ATOM 2141 C CA . PHE A 1 264 ? -9.112 -0.093 2.791 1.00 97.56 264 PHE A CA 1
ATOM 2142 C C . PHE A 1 264 ? -10.375 -0.957 2.660 1.00 97.56 264 PHE A C 1
ATOM 2144 O O . PHE A 1 264 ? -10.374 -2.137 3.014 1.00 97.56 264 PHE A O 1
ATOM 2151 N N . THR A 1 265 ? -11.438 -0.377 2.106 1.00 95.81 265 THR A N 1
ATOM 2152 C CA . THR A 1 265 ? -12.720 -1.051 1.898 1.00 95.81 265 THR A CA 1
ATOM 2153 C C . THR A 1 265 ? -12.552 -2.247 0.968 1.00 95.81 265 THR A C 1
ATOM 2155 O O . THR A 1 265 ? -12.968 -3.344 1.321 1.00 95.81 265 THR A O 1
ATOM 2158 N N . GLU A 1 266 ? -11.917 -2.064 -0.188 1.00 93.25 266 GLU A N 1
ATOM 2159 C CA . GLU A 1 266 ? -11.771 -3.093 -1.221 1.00 93.25 266 GLU A CA 1
ATOM 2160 C C . GLU A 1 266 ? -10.740 -4.169 -0.858 1.00 93.25 266 GLU A C 1
ATOM 2162 O O . GLU A 1 266 ? -10.989 -5.358 -1.057 1.00 93.25 266 GLU A O 1
ATOM 2167 N N . GLU A 1 267 ? -9.573 -3.774 -0.341 1.00 93.94 267 GLU A N 1
ATOM 2168 C CA . GLU A 1 267 ? -8.446 -4.691 -0.139 1.00 93.94 267 GLU A CA 1
ATOM 2169 C C . GLU A 1 267 ? -8.480 -5.421 1.211 1.00 93.94 267 GLU A C 1
ATOM 2171 O O . GLU A 1 267 ? -7.813 -6.455 1.334 1.00 93.94 267 GLU A O 1
ATOM 2176 N N . PHE A 1 268 ? -9.208 -4.894 2.208 1.00 94.94 268 PHE A N 1
ATOM 2177 C CA . PHE A 1 268 ? -9.222 -5.421 3.579 1.00 94.94 268 PHE A CA 1
ATOM 2178 C C . PHE A 1 268 ? -10.621 -5.843 4.056 1.00 94.94 268 PHE A C 1
ATOM 2180 O O . PHE A 1 268 ? -10.796 -6.994 4.440 1.00 94.94 268 PHE A O 1
ATOM 2187 N N . ILE A 1 269 ? -11.616 -4.947 4.020 1.00 95.12 269 ILE A N 1
ATOM 2188 C CA . ILE A 1 269 ? -12.944 -5.194 4.626 1.00 95.12 269 ILE A CA 1
ATOM 2189 C C . ILE A 1 269 ? -13.893 -5.983 3.719 1.00 95.12 269 ILE A C 1
ATOM 2191 O O . ILE A 1 269 ? -14.682 -6.788 4.195 1.00 95.12 269 ILE A O 1
ATOM 2195 N N . SER A 1 270 ? -13.829 -5.766 2.410 1.00 91.81 270 SER A N 1
ATOM 2196 C CA . SER A 1 270 ? -14.736 -6.405 1.445 1.00 91.81 270 SER A CA 1
ATOM 2197 C C . SER A 1 270 ? -14.270 -7.796 1.011 1.00 91.81 270 SER A C 1
ATOM 2199 O O . SER A 1 270 ? -14.939 -8.460 0.218 1.00 91.81 270 SER A O 1
ATOM 2201 N N . ALA A 1 271 ? -13.096 -8.229 1.472 1.00 89.44 271 ALA A N 1
ATOM 2202 C CA . ALA A 1 271 ? -12.594 -9.570 1.225 1.00 89.44 271 ALA A CA 1
ATOM 2203 C C . ALA A 1 271 ? -13.293 -10.582 2.153 1.00 89.44 271 ALA A C 1
ATOM 2205 O O . ALA A 1 271 ? -13.656 -10.215 3.269 1.00 89.44 271 ALA A O 1
ATOM 2206 N N . PRO A 1 272 ? -13.426 -11.859 1.742 1.00 91.00 272 PRO A N 1
ATOM 2207 C CA . PRO A 1 272 ? -13.943 -12.900 2.619 1.00 91.00 272 PRO A CA 1
ATOM 2208 C C . PRO A 1 272 ? -13.210 -12.926 3.958 1.00 91.00 272 PRO A C 1
ATOM 2210 O O . PRO A 1 272 ? -11.971 -12.899 3.991 1.00 91.00 272 PRO A O 1
ATOM 2213 N N . PHE A 1 273 ? -13.975 -12.957 5.047 1.00 94.19 273 PHE A N 1
ATOM 2214 C CA . PHE A 1 273 ? -13.393 -12.984 6.378 1.00 94.19 273 PHE A CA 1
ATOM 2215 C C . PHE A 1 273 ? -12.748 -14.331 6.661 1.00 94.19 273 PHE A C 1
ATOM 2217 O O . PHE A 1 273 ? -13.256 -15.398 6.316 1.00 94.19 273 PHE A O 1
ATOM 2224 N N . THR A 1 274 ? -11.603 -14.247 7.312 1.00 94.44 274 THR A N 1
ATOM 2225 C CA . THR A 1 274 ? -10.973 -15.347 8.027 1.00 94.44 274 THR A CA 1
ATOM 2226 C C . THR A 1 274 ? -11.323 -15.240 9.505 1.00 94.44 274 THR A C 1
ATOM 2228 O O . THR A 1 274 ? -11.769 -14.178 9.954 1.00 94.44 274 THR A O 1
ATOM 2231 N N . GLU A 1 275 ? -11.066 -16.300 10.266 1.00 93.31 275 GLU A N 1
ATOM 2232 C CA . GLU A 1 275 ? -11.210 -16.301 11.729 1.00 93.31 275 GLU A CA 1
ATOM 2233 C C . GLU A 1 275 ? -10.527 -15.087 12.383 1.00 93.31 275 GLU A C 1
ATOM 2235 O O . GLU A 1 275 ? -11.130 -14.379 13.187 1.00 93.31 275 GLU A O 1
ATOM 2240 N N . GLN A 1 276 ? -9.300 -14.753 11.961 1.00 93.94 276 GLN A N 1
ATOM 2241 C CA . GLN A 1 276 ? -8.555 -13.619 12.515 1.00 93.94 276 GLN A CA 1
ATOM 2242 C C . GLN A 1 276 ? -9.256 -12.288 12.238 1.00 93.94 276 GLN A C 1
ATOM 2244 O O . GLN A 1 276 ? -9.312 -11.410 13.098 1.00 93.94 276 GLN A O 1
ATOM 2249 N N . ILE A 1 277 ? -9.783 -12.105 11.026 1.00 95.00 277 ILE A N 1
ATOM 2250 C CA . ILE A 1 277 ? -10.492 -10.873 10.680 1.00 95.00 277 ILE A CA 1
ATOM 2251 C C . ILE A 1 277 ? -11.786 -10.780 11.489 1.00 95.00 277 ILE A C 1
ATOM 2253 O O . ILE A 1 277 ? -12.035 -9.748 12.110 1.00 95.00 277 ILE A O 1
ATOM 2257 N N . PHE A 1 278 ? -12.567 -11.858 11.521 1.00 95.00 278 PHE A N 1
ATOM 2258 C CA . PHE A 1 278 ? -13.879 -11.894 12.152 1.00 95.00 278 PHE A CA 1
ATOM 2259 C C . PHE A 1 278 ? -13.822 -11.758 13.680 1.00 95.00 278 PHE A C 1
ATOM 2261 O O . PHE A 1 278 ? -14.562 -10.947 14.232 1.00 95.00 278 PHE A O 1
ATOM 2268 N N . HIS A 1 279 ? -12.919 -12.473 14.358 1.00 93.88 279 HIS A N 1
ATOM 2269 C CA . HIS A 1 279 ? -12.844 -12.505 15.824 1.00 93.88 279 HIS A CA 1
ATOM 2270 C C . HIS A 1 279 ? -11.925 -11.447 16.446 1.00 93.88 279 HIS A C 1
ATOM 2272 O O . HIS A 1 279 ? -12.124 -11.071 17.603 1.00 93.88 279 HIS A O 1
ATOM 2278 N N . PHE A 1 280 ? -10.942 -10.932 15.700 1.00 94.69 280 PHE A N 1
ATOM 2279 C CA . PHE A 1 280 ? -10.020 -9.911 16.205 1.00 94.69 280 PHE A CA 1
ATOM 2280 C C . PHE A 1 280 ? -10.240 -8.545 15.554 1.00 94.69 280 PHE A C 1
ATOM 2282 O O . PHE A 1 280 ? -10.548 -7.575 16.245 1.00 94.69 280 PHE A O 1
ATOM 2289 N N . PHE A 1 281 ? -10.077 -8.437 14.230 1.00 95.44 281 PHE A N 1
ATOM 2290 C CA . PHE A 1 281 ? -10.006 -7.123 13.576 1.00 95.44 281 PHE A CA 1
ATOM 2291 C C . PHE A 1 281 ? -11.356 -6.415 13.478 1.00 95.44 281 PHE A C 1
ATOM 2293 O O . PHE A 1 281 ? -11.395 -5.206 13.686 1.00 95.44 281 PHE A O 1
ATOM 2300 N N . ILE A 1 282 ? -12.457 -7.116 13.195 1.00 95.62 282 ILE A N 1
ATOM 2301 C CA . ILE A 1 282 ? -13.783 -6.482 13.139 1.00 95.62 282 ILE A CA 1
ATOM 2302 C C . ILE A 1 282 ? -14.202 -5.939 14.521 1.00 95.62 282 ILE A C 1
ATOM 2304 O O . ILE A 1 282 ? -14.547 -4.754 14.591 1.00 95.62 282 ILE A O 1
ATOM 2308 N N . PRO A 1 283 ? -14.100 -6.705 15.630 1.00 94.62 283 PRO A N 1
ATOM 2309 C CA . PRO A 1 283 ? -14.344 -6.175 16.971 1.00 94.62 283 PRO A CA 1
ATOM 2310 C C . PRO A 1 283 ? -13.402 -5.026 17.336 1.00 94.62 283 PRO A C 1
ATOM 2312 O O . PRO A 1 283 ? -13.864 -4.001 17.827 1.00 94.62 283 PRO A O 1
ATOM 2315 N N . ALA A 1 284 ? -12.105 -5.146 17.027 1.00 94.25 284 ALA A N 1
ATOM 2316 C CA . ALA A 1 284 ? -11.131 -4.092 17.298 1.00 94.25 284 ALA A CA 1
ATOM 2317 C C . ALA A 1 284 ? -11.470 -2.783 16.572 1.00 94.25 284 ALA A C 1
ATOM 2319 O O . ALA A 1 284 ? -11.488 -1.714 17.171 1.00 94.25 284 ALA A O 1
ATOM 2320 N N . LEU A 1 285 ? -11.780 -2.846 15.278 1.00 95.06 285 LEU A N 1
ATOM 2321 C CA . LEU A 1 285 ? -12.153 -1.666 14.495 1.00 95.06 285 LEU A CA 1
ATOM 2322 C C . LEU A 1 285 ? -13.485 -1.048 14.952 1.00 95.06 285 LEU A C 1
ATOM 2324 O O . LEU A 1 285 ? -13.728 0.125 14.681 1.00 95.06 285 LEU A O 1
ATOM 2328 N N . SER A 1 286 ? -14.320 -1.820 15.649 1.00 93.12 286 SER A N 1
ATOM 2329 C CA . SER A 1 286 ? -15.585 -1.362 16.230 1.00 93.12 286 SER A CA 1
ATOM 2330 C C . SER A 1 286 ? -15.422 -0.811 17.656 1.00 93.12 286 SER A C 1
ATOM 2332 O O . SER A 1 286 ? -16.387 -0.300 18.222 1.00 93.12 286 SER A O 1
ATOM 2334 N N . ASP A 1 287 ? -14.232 -0.901 18.260 1.00 92.12 287 ASP A N 1
ATOM 2335 C CA . ASP A 1 287 ? -13.963 -0.381 19.601 1.00 92.12 287 ASP A CA 1
ATOM 2336 C C . ASP A 1 287 ? -13.779 1.146 19.582 1.00 92.12 287 ASP A C 1
ATOM 2338 O O . ASP A 1 287 ? -12.876 1.693 18.940 1.00 92.12 287 ASP A O 1
ATOM 2342 N N . LEU A 1 288 ? -14.600 1.847 20.368 1.00 88.88 288 LEU A N 1
ATOM 2343 C CA . LEU A 1 288 ? -14.555 3.302 20.529 1.00 88.88 288 LEU A CA 1
ATOM 2344 C C . LEU A 1 288 ? -13.191 3.825 20.997 1.00 88.88 288 LEU A C 1
ATOM 2346 O O . LEU A 1 288 ? -12.793 4.926 20.615 1.00 88.88 288 LEU A O 1
ATOM 2350 N N . ARG A 1 289 ? -12.443 3.042 21.783 1.00 90.56 289 ARG A N 1
ATOM 2351 C CA . ARG A 1 289 ? -11.111 3.417 22.285 1.00 90.56 289 ARG A CA 1
ATOM 2352 C C . ARG A 1 289 ? -10.103 3.599 21.154 1.00 90.56 289 ARG A C 1
ATOM 2354 O O . ARG A 1 289 ? -9.184 4.403 21.282 1.00 90.56 289 ARG A O 1
ATOM 2361 N N . LEU A 1 290 ? -10.287 2.881 20.047 1.00 91.12 290 LEU A N 1
ATOM 2362 C CA . LEU A 1 290 ? -9.416 2.945 18.875 1.00 91.12 290 LEU A CA 1
ATOM 2363 C C . LEU A 1 290 ? -9.810 4.064 17.903 1.00 91.12 290 LEU A C 1
ATOM 2365 O O . LEU A 1 290 ? -9.063 4.352 16.971 1.00 91.12 290 LEU A O 1
ATOM 2369 N N . SER A 1 291 ? -10.929 4.753 18.163 1.00 91.94 291 SER A N 1
ATOM 2370 C CA . SER A 1 291 ? -11.347 5.969 17.455 1.00 91.94 291 SER A CA 1
ATOM 2371 C C . SER A 1 291 ? -11.410 5.808 15.930 1.00 91.94 291 SER A C 1
ATOM 2373 O O . SER A 1 291 ? -11.041 6.728 15.195 1.00 91.94 291 SER A O 1
ATOM 2375 N N . PHE A 1 292 ? -11.869 4.650 15.436 1.00 95.56 292 PHE A N 1
ATOM 2376 C CA . PHE A 1 292 ? -12.024 4.418 13.999 1.00 95.56 292 PHE A CA 1
ATOM 2377 C C . PHE A 1 292 ? -12.845 5.558 13.356 1.00 95.56 292 PHE A C 1
ATOM 2379 O O . PHE A 1 292 ? -13.929 5.882 13.848 1.00 95.56 292 PHE A O 1
ATOM 2386 N N . PRO A 1 293 ? -12.363 6.190 12.268 1.00 96.00 293 PRO A N 1
ATOM 2387 C CA . PRO A 1 293 ? -13.016 7.347 11.651 1.00 96.00 293 PRO A CA 1
ATOM 2388 C C . PRO A 1 293 ? -14.251 6.935 10.824 1.00 96.00 293 PRO A C 1
ATOM 2390 O O . PRO A 1 293 ? -14.265 7.051 9.596 1.00 96.00 293 PRO A O 1
ATOM 2393 N N . PHE A 1 294 ? -15.295 6.459 11.510 1.00 95.81 294 PHE A N 1
ATOM 2394 C CA . PHE A 1 294 ? -16.473 5.824 10.915 1.00 95.81 294 PHE A CA 1
ATOM 2395 C C . PHE A 1 294 ? -17.245 6.745 9.963 1.00 95.81 294 PHE A C 1
ATOM 2397 O O . PHE A 1 294 ? -17.584 6.336 8.857 1.00 95.81 294 PHE A O 1
ATOM 2404 N N . GLU A 1 295 ? -17.445 8.015 10.321 1.00 95.19 295 GLU A N 1
ATOM 2405 C CA . GLU A 1 295 ? -18.137 8.977 9.449 1.00 95.19 295 GLU A CA 1
ATOM 2406 C C . GLU A 1 295 ? -17.382 9.214 8.127 1.00 95.19 295 GLU A C 1
ATOM 2408 O O . GLU A 1 295 ? -17.975 9.219 7.046 1.00 95.19 295 GLU A O 1
ATOM 2413 N N . ALA A 1 296 ? -16.050 9.332 8.187 1.00 94.81 296 ALA A N 1
ATOM 2414 C CA . ALA A 1 296 ? -15.217 9.489 6.994 1.00 94.81 296 ALA A CA 1
ATOM 2415 C C . ALA A 1 296 ? -15.221 8.222 6.123 1.00 94.81 296 ALA A C 1
ATOM 2417 O O . ALA A 1 296 ? -15.252 8.318 4.893 1.00 94.81 296 ALA A O 1
ATOM 2418 N N . PHE A 1 297 ? -15.244 7.045 6.756 1.00 96.44 297 PHE A N 1
ATOM 2419 C CA . PHE A 1 297 ? -15.427 5.769 6.072 1.00 96.44 297 PHE A CA 1
ATOM 2420 C C . PHE A 1 297 ? -16.771 5.727 5.327 1.00 96.44 297 PHE A C 1
ATOM 2422 O O . PHE A 1 297 ? -16.776 5.516 4.113 1.00 96.44 297 PHE A O 1
ATOM 2429 N N . LEU A 1 298 ? -17.889 6.027 5.996 1.00 95.25 298 LEU A N 1
ATOM 2430 C CA . LEU A 1 298 ? -19.223 6.051 5.383 1.00 95.25 298 LEU A CA 1
ATOM 2431 C C . LEU A 1 298 ? -19.319 7.047 4.216 1.00 95.25 298 LEU A C 1
ATOM 2433 O O . LEU A 1 298 ? -19.924 6.742 3.188 1.00 95.25 298 LEU A O 1
ATOM 2437 N N . SER A 1 299 ? -18.681 8.214 4.338 1.00 93.31 299 SER A N 1
ATOM 2438 C CA . SER A 1 299 ? -18.622 9.209 3.260 1.00 93.31 299 SER A CA 1
ATOM 2439 C C . SER A 1 299 ? -17.923 8.661 2.010 1.00 93.31 299 SER A C 1
ATOM 2441 O O . SER A 1 299 ? -18.403 8.848 0.892 1.00 93.31 299 SER A O 1
ATOM 2443 N N . SER A 1 300 ? -16.816 7.932 2.183 1.00 93.06 300 SER A N 1
ATOM 2444 C CA . SER A 1 300 ? -16.094 7.315 1.063 1.00 93.06 300 SER A CA 1
ATOM 2445 C C . SER A 1 300 ? -16.849 6.142 0.426 1.00 93.06 300 SER A C 1
ATOM 2447 O O . SER A 1 300 ? -16.748 5.916 -0.780 1.00 93.06 300 SER A O 1
ATOM 2449 N N . LEU A 1 301 ? -17.642 5.428 1.227 1.00 91.50 301 LEU A N 1
ATOM 2450 C CA . LEU A 1 301 ? -18.298 4.182 0.854 1.00 91.50 301 LEU A CA 1
ATOM 2451 C C . LEU A 1 301 ? -19.282 4.351 -0.312 1.00 91.50 301 LEU A C 1
ATOM 2453 O O . LEU A 1 301 ? -19.390 3.474 -1.169 1.00 91.50 301 LEU A O 1
ATOM 2457 N N . GLN A 1 302 ? -19.958 5.501 -0.379 1.00 82.44 302 GLN A N 1
ATOM 2458 C CA . GLN A 1 302 ? -20.923 5.807 -1.440 1.00 82.44 302 GLN A CA 1
ATOM 2459 C C . GLN A 1 302 ? -20.286 5.811 -2.836 1.00 82.44 302 GLN A C 1
ATOM 2461 O O . GLN A 1 302 ? -20.912 5.369 -3.797 1.00 82.44 302 GLN A O 1
ATOM 2466 N N . ALA A 1 303 ? -19.033 6.263 -2.951 1.00 78.25 303 ALA A N 1
ATOM 2467 C CA . ALA A 1 303 ? -18.304 6.253 -4.218 1.00 78.25 303 ALA A CA 1
ATOM 2468 C C . ALA A 1 303 ? -17.826 4.839 -4.600 1.00 78.25 303 ALA A C 1
ATOM 2470 O O . ALA A 1 303 ? -17.829 4.472 -5.777 1.00 78.25 303 ALA A O 1
ATOM 2471 N N . THR A 1 304 ? -17.445 4.034 -3.605 1.00 77.75 304 THR A N 1
ATOM 2472 C CA . THR A 1 304 ? -16.907 2.681 -3.802 1.00 77.75 304 THR A CA 1
ATOM 2473 C C . THR A 1 304 ? -17.992 1.691 -4.234 1.00 77.75 304 THR A C 1
ATOM 2475 O O . THR A 1 304 ? -17.824 0.990 -5.229 1.00 77.75 304 THR A O 1
ATOM 2478 N N . ILE A 1 305 ? -19.146 1.664 -3.554 1.00 74.44 305 ILE A N 1
ATOM 2479 C CA . ILE A 1 305 ? -20.210 0.684 -3.852 1.00 74.44 305 ILE A CA 1
ATOM 2480 C C . ILE A 1 305 ? -20.802 0.903 -5.252 1.00 74.44 305 ILE A C 1
ATOM 2482 O O . ILE A 1 305 ? -21.048 -0.061 -5.974 1.00 74.44 305 ILE A O 1
ATOM 2486 N N . GLY A 1 306 ? -20.980 2.160 -5.675 1.00 63.50 306 GLY A N 1
ATOM 2487 C CA . GLY A 1 306 ? -21.580 2.487 -6.973 1.00 63.50 306 GLY A CA 1
ATOM 2488 C C . GLY A 1 306 ? -20.739 2.102 -8.199 1.00 63.50 306 GLY A C 1
ATOM 2489 O O . GLY A 1 306 ? -21.253 2.137 -9.314 1.00 63.50 306 GLY A O 1
ATOM 2490 N N . SER A 1 307 ? -19.462 1.745 -8.020 1.00 62.78 307 SER A N 1
ATOM 2491 C CA . SER A 1 307 ? -18.522 1.471 -9.118 1.00 62.78 307 SER A CA 1
ATOM 2492 C C . SER A 1 307 ? -18.063 0.009 -9.217 1.00 62.78 307 SER A C 1
ATOM 2494 O O . SER A 1 307 ? -17.427 -0.363 -10.207 1.00 62.78 307 SER A O 1
ATOM 2496 N N . SER A 1 308 ? -18.397 -0.843 -8.239 1.00 66.56 308 SER A N 1
ATOM 2497 C CA . SER A 1 308 ? -17.878 -2.214 -8.165 1.00 66.56 308 SER A CA 1
ATOM 2498 C C . SER A 1 308 ? -18.748 -3.223 -8.922 1.00 66.56 308 SER A C 1
ATOM 2500 O O . SER A 1 308 ? -19.883 -3.510 -8.550 1.00 66.56 308 SER A O 1
ATOM 2502 N N . SER A 1 309 ? -18.169 -3.860 -9.946 1.00 66.31 309 SER A N 1
ATOM 2503 C CA . SER A 1 309 ? -18.765 -5.034 -10.615 1.00 66.31 309 SER A CA 1
ATOM 2504 C C . SER A 1 309 ? -18.863 -6.273 -9.709 1.00 66.31 309 SER A C 1
ATOM 2506 O O . SER A 1 309 ? -19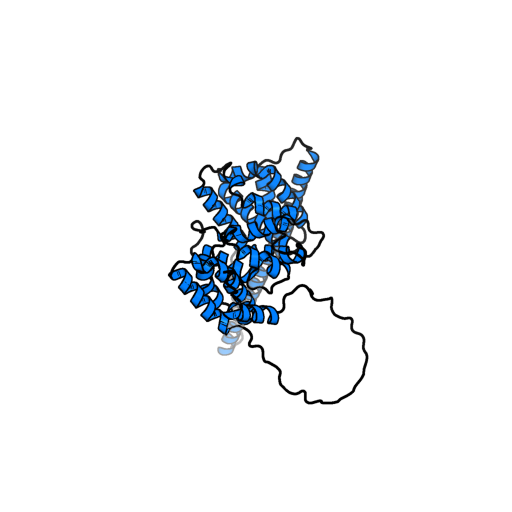.600 -7.203 -10.024 1.00 66.31 309 SER A O 1
ATOM 2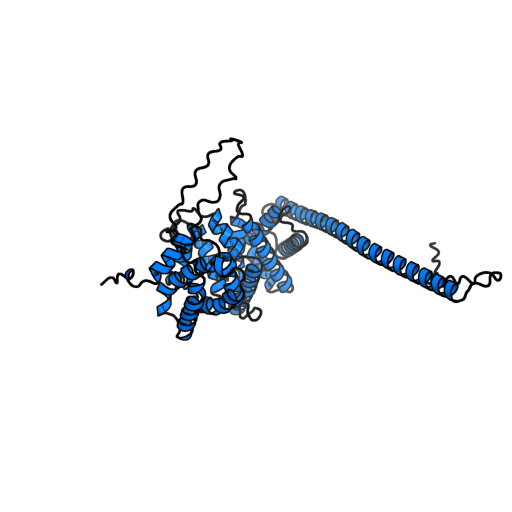508 N N . ALA A 1 310 ? -18.152 -6.275 -8.575 1.00 77.44 310 ALA A N 1
ATOM 2509 C CA . ALA A 1 310 ? -18.139 -7.345 -7.578 1.00 77.44 310 ALA A CA 1
ATOM 2510 C C . ALA A 1 310 ? -18.987 -7.016 -6.333 1.00 77.44 310 ALA A C 1
ATOM 2512 O O . ALA A 1 310 ? -18.891 -7.722 -5.328 1.00 77.44 310 ALA A O 1
ATOM 2513 N N . ALA A 1 311 ? -19.818 -5.965 -6.389 1.00 80.06 311 ALA A N 1
ATOM 2514 C CA . ALA A 1 311 ? -20.570 -5.461 -5.241 1.00 80.06 311 ALA A CA 1
ATOM 2515 C C . ALA A 1 311 ? -21.409 -6.544 -4.541 1.00 80.06 311 ALA A C 1
ATOM 2517 O O . ALA A 1 311 ? -21.417 -6.591 -3.319 1.00 80.06 311 ALA A O 1
ATOM 2518 N N . GLN A 1 312 ? -22.039 -7.462 -5.283 1.00 82.75 312 GLN A N 1
ATOM 2519 C CA . GLN A 1 312 ? -22.830 -8.558 -4.698 1.00 82.75 312 GLN A CA 1
ATOM 2520 C C . GLN A 1 312 ? -21.986 -9.547 -3.879 1.00 82.75 312 GLN A C 1
ATOM 2522 O O . GLN A 1 312 ? -22.411 -10.001 -2.825 1.00 82.75 312 GLN A O 1
ATOM 2527 N N . ILE A 1 313 ? -20.772 -9.866 -4.334 1.00 86.38 313 ILE A N 1
ATOM 2528 C CA . ILE A 1 313 ? -19.879 -10.814 -3.644 1.00 86.38 313 ILE A CA 1
ATOM 2529 C C . ILE A 1 313 ? -19.296 -10.178 -2.375 1.00 86.38 313 ILE A C 1
ATOM 2531 O O . ILE A 1 313 ? -19.049 -10.853 -1.377 1.00 86.38 313 ILE A O 1
ATOM 2535 N N . GLN A 1 314 ? -19.055 -8.870 -2.433 1.00 89.25 314 GLN A N 1
ATOM 2536 C CA . GLN A 1 314 ? -18.418 -8.089 -1.377 1.00 89.25 314 GLN A CA 1
ATOM 2537 C C . GLN A 1 314 ? -19.405 -7.596 -0.311 1.00 89.25 314 GLN A C 1
ATOM 2539 O O . GLN A 1 314 ? -19.013 -7.392 0.839 1.00 89.25 314 GLN A O 1
ATOM 2544 N N . ALA A 1 315 ? -20.675 -7.411 -0.686 1.00 90.38 315 ALA A N 1
ATOM 2545 C CA . ALA A 1 315 ? -21.690 -6.792 0.154 1.00 90.38 315 ALA A CA 1
ATOM 2546 C C . ALA A 1 315 ? -21.873 -7.458 1.525 1.00 90.38 315 ALA A C 1
ATOM 2548 O O . ALA A 1 315 ? -21.927 -6.700 2.487 1.00 90.38 315 ALA A O 1
ATOM 2549 N N . PRO A 1 316 ? -21.909 -8.799 1.682 1.00 93.50 316 PRO A N 1
ATOM 2550 C CA . PRO A 1 316 ? -22.133 -9.411 2.997 1.00 93.50 316 PRO A CA 1
ATOM 2551 C C . PRO A 1 316 ? -21.075 -9.025 4.035 1.00 93.50 316 PRO A C 1
ATOM 2553 O O . PRO A 1 316 ? -21.407 -8.605 5.140 1.00 93.50 316 PRO A O 1
ATOM 2556 N N . TRP A 1 317 ? -19.799 -9.087 3.656 1.00 95.12 317 TRP A N 1
ATOM 2557 C CA . TRP A 1 317 ? -18.662 -8.759 4.526 1.00 95.12 317 TRP A CA 1
ATOM 2558 C C . TRP A 1 317 ? -18.669 -7.284 4.917 1.00 95.12 317 TRP A C 1
ATOM 2560 O O . TRP A 1 317 ? -18.565 -6.915 6.087 1.00 95.12 317 TRP A O 1
ATOM 2570 N N . LEU A 1 318 ? -18.852 -6.431 3.912 1.00 95.12 318 LEU A N 1
ATOM 2571 C CA . LEU A 1 318 ? -18.889 -4.990 4.085 1.00 95.12 318 LEU A CA 1
ATOM 2572 C C . LEU A 1 318 ? -20.093 -4.549 4.924 1.00 95.12 318 LEU A C 1
ATOM 2574 O O . LEU A 1 318 ? -19.959 -3.687 5.789 1.00 95.12 318 LEU A O 1
ATOM 2578 N N . PHE A 1 319 ? -21.256 -5.156 4.693 1.00 95.38 319 PHE A N 1
ATOM 2579 C CA . PHE A 1 319 ? -22.475 -4.883 5.441 1.00 95.38 319 PHE A CA 1
ATOM 2580 C C . PHE A 1 319 ? -22.333 -5.287 6.903 1.00 95.38 319 PHE A C 1
ATOM 2582 O O . PHE A 1 319 ? -22.634 -4.479 7.779 1.00 95.38 319 PHE A O 1
ATOM 2589 N N . TYR A 1 320 ? -21.781 -6.473 7.171 1.00 96.50 320 TYR A N 1
ATOM 2590 C CA . TYR A 1 320 ? -21.479 -6.903 8.532 1.00 96.50 320 TYR A CA 1
ATOM 2591 C C . TYR A 1 320 ? -20.569 -5.907 9.252 1.00 96.50 320 TYR A C 1
ATOM 2593 O O . TYR A 1 320 ? -20.871 -5.490 10.367 1.00 96.50 320 TYR A O 1
ATOM 2601 N N . PHE A 1 321 ? -19.490 -5.460 8.602 1.00 96.75 321 PHE A N 1
ATOM 2602 C CA . PHE A 1 321 ? -18.601 -4.459 9.191 1.00 96.75 321 PHE A CA 1
ATOM 2603 C C . PHE A 1 321 ? -19.321 -3.137 9.494 1.00 96.75 321 PHE A C 1
ATOM 2605 O O . PHE A 1 321 ? -19.148 -2.586 10.580 1.00 96.75 321 PHE A O 1
ATOM 2612 N N . VAL A 1 322 ? -20.149 -2.640 8.565 1.00 96.31 322 VAL A N 1
ATOM 2613 C CA . VAL A 1 322 ? -20.947 -1.417 8.766 1.00 96.31 322 VAL A CA 1
ATOM 2614 C C . VAL A 1 322 ? -21.874 -1.557 9.974 1.00 96.31 322 VAL A C 1
ATOM 2616 O O . VAL A 1 322 ? -21.962 -0.619 10.763 1.00 96.31 322 VAL A O 1
ATOM 2619 N N . LEU A 1 323 ? -22.527 -2.711 10.148 1.00 96.12 323 LEU A N 1
ATOM 2620 C CA . LEU A 1 323 ? -23.387 -2.979 11.304 1.00 96.12 323 LEU A CA 1
ATOM 2621 C C . LEU A 1 323 ? -22.585 -3.020 12.613 1.00 96.12 323 LEU A C 1
ATOM 2623 O O . LEU A 1 323 ? -22.955 -2.339 13.566 1.00 96.12 323 LEU A O 1
ATOM 2627 N N . CYS A 1 324 ? -21.466 -3.748 12.648 1.00 94.69 324 CYS A N 1
ATOM 2628 C CA . CYS A 1 324 ? -20.612 -3.871 13.836 1.00 94.69 324 CYS A CA 1
ATOM 2629 C C . CYS A 1 324 ? -20.027 -2.530 14.291 1.00 94.69 324 CYS A C 1
ATOM 2631 O O . CYS A 1 324 ? -20.144 -2.165 15.458 1.00 94.69 324 CYS A O 1
ATOM 2633 N N . ALA A 1 325 ? -19.434 -1.766 13.371 1.00 93.62 325 ALA A N 1
ATOM 2634 C CA . ALA A 1 325 ? -18.906 -0.446 13.700 1.00 93.62 325 ALA A CA 1
ATOM 2635 C C . ALA A 1 325 ? -20.042 0.535 14.048 1.00 93.62 325 ALA A C 1
ATOM 2637 O O . ALA A 1 325 ? -19.904 1.360 14.953 1.00 93.62 325 ALA A O 1
ATOM 2638 N N . GLY A 1 326 ? -21.192 0.414 13.377 1.00 92.00 326 GLY A N 1
ATOM 2639 C CA . GLY A 1 326 ? -22.383 1.218 13.637 1.00 92.00 326 GLY A CA 1
ATOM 2640 C C . GLY A 1 326 ? -22.921 1.060 15.059 1.00 92.00 326 GLY A C 1
ATOM 2641 O O . GLY A 1 326 ? -23.200 2.067 15.705 1.00 92.00 326 GLY A O 1
ATOM 2642 N N . GLU A 1 327 ? -23.014 -0.165 15.584 1.00 89.81 327 GLU A N 1
ATOM 2643 C CA . GLU A 1 327 ? -23.528 -0.438 16.939 1.00 89.81 327 GLU A CA 1
ATOM 2644 C C . GLU A 1 327 ? -22.882 0.446 18.014 1.00 89.81 327 GLU A C 1
ATOM 2646 O O . GLU A 1 327 ? -23.586 0.986 18.869 1.00 89.81 327 GLU A O 1
ATOM 2651 N N . ASN A 1 328 ? -21.568 0.655 17.922 1.00 87.44 328 ASN A N 1
ATOM 2652 C CA . ASN A 1 328 ? -20.820 1.439 18.899 1.00 87.44 328 ASN A CA 1
ATOM 2653 C C . ASN A 1 328 ? -20.681 2.917 18.502 1.00 87.44 328 ASN A C 1
ATOM 2655 O O . ASN A 1 328 ? -20.646 3.781 19.377 1.00 87.44 328 ASN A O 1
ATOM 2659 N N . CYS A 1 329 ? -20.612 3.236 17.205 1.00 88.50 329 CYS A N 1
ATOM 2660 C CA . CYS A 1 329 ? -20.325 4.593 16.731 1.00 88.50 329 CYS A CA 1
ATOM 2661 C C . CYS A 1 329 ? -21.565 5.455 16.446 1.00 88.50 329 CYS A C 1
ATOM 2663 O O . CYS A 1 329 ? -21.419 6.660 16.272 1.00 88.50 329 CYS A O 1
ATOM 2665 N N . LEU A 1 330 ? -22.785 4.903 16.409 1.00 88.69 330 LEU A N 1
ATOM 2666 C CA . LEU A 1 330 ? -23.995 5.669 16.060 1.00 88.69 330 LEU A CA 1
ATOM 2667 C C . LEU A 1 330 ? -24.223 6.906 16.942 1.00 88.69 330 LEU A C 1
ATOM 2669 O O . LEU A 1 330 ? -24.667 7.936 16.442 1.00 88.69 330 LEU A O 1
ATOM 2673 N N . GLY A 1 331 ? -23.899 6.824 18.236 1.00 86.25 331 GLY A N 1
ATOM 2674 C CA . GLY A 1 331 ? -24.075 7.934 19.178 1.00 86.25 331 GLY A CA 1
ATOM 2675 C C . GLY A 1 331 ? -23.099 9.101 18.989 1.00 86.25 331 GLY A C 1
ATOM 2676 O O . GLY A 1 331 ? -23.336 10.170 19.543 1.00 86.25 331 GLY A O 1
ATOM 2677 N N . SER A 1 332 ? -22.012 8.917 18.231 1.00 88.00 332 SER A N 1
ATOM 2678 C CA . SER A 1 332 ? -21.000 9.952 17.981 1.00 88.00 332 SER A CA 1
ATOM 2679 C C . SER A 1 332 ? -21.082 10.577 16.586 1.00 88.00 332 SER A C 1
ATOM 2681 O O . SER A 1 332 ? -20.327 11.508 16.301 1.00 88.00 332 SER A O 1
ATOM 2683 N N . LEU A 1 333 ? -21.976 10.087 15.721 1.00 92.44 333 LEU A N 1
ATOM 2684 C CA . LEU A 1 333 ? -22.142 10.592 14.359 1.00 92.44 333 LEU A CA 1
ATOM 2685 C C . LEU A 1 333 ? -22.867 11.940 14.321 1.00 92.44 333 LEU A C 1
ATOM 2687 O O . LEU A 1 333 ? -23.775 12.207 15.111 1.00 92.44 333 LEU A O 1
ATOM 2691 N N . SER A 1 334 ? -22.503 12.766 13.339 1.00 95.00 334 SER A N 1
ATOM 2692 C CA . SER A 1 334 ? -23.289 13.945 12.967 1.00 95.00 334 SER A CA 1
ATOM 2693 C C . SER A 1 334 ? -24.622 13.553 12.300 1.00 95.00 334 SER A C 1
ATOM 2695 O O . SER A 1 334 ? -24.820 12.400 11.911 1.00 95.00 334 SER A O 1
ATOM 2697 N N . GLU A 1 335 ? -25.541 14.508 12.110 1.00 94.75 335 GLU A N 1
ATOM 2698 C CA . GLU A 1 335 ? -26.778 14.269 11.341 1.00 94.75 335 GLU A CA 1
ATOM 2699 C C . GLU A 1 335 ? -26.484 13.783 9.912 1.00 94.75 335 GLU A C 1
ATOM 2701 O O . GLU A 1 335 ? -27.125 12.850 9.423 1.00 94.75 335 GLU A O 1
ATOM 2706 N N . GLU A 1 336 ? -25.466 14.361 9.265 1.00 94.50 336 GLU A N 1
ATOM 2707 C CA . GLU A 1 336 ? -24.988 13.889 7.963 1.00 94.50 336 GLU A CA 1
ATOM 2708 C C . GLU A 1 336 ? -24.416 12.473 8.090 1.00 94.50 336 GLU A C 1
ATOM 2710 O O . GLU A 1 336 ? -24.745 11.605 7.287 1.00 94.50 336 GLU A O 1
ATOM 2715 N N . GLY A 1 337 ? -23.636 12.190 9.137 1.00 94.19 337 GLY A N 1
ATOM 2716 C CA . GLY A 1 337 ? -23.118 10.853 9.427 1.00 94.19 337 GLY A CA 1
ATOM 2717 C C . GLY A 1 337 ? -24.214 9.789 9.553 1.00 94.19 337 GLY A C 1
ATOM 2718 O O . GLY A 1 337 ? -24.099 8.712 8.963 1.00 94.19 337 GLY A O 1
ATOM 2719 N N . LEU A 1 338 ? -25.313 10.096 10.248 1.00 95.62 338 LEU A N 1
ATOM 2720 C CA . LEU A 1 338 ? -26.481 9.213 10.355 1.00 95.62 338 LEU A CA 1
ATOM 2721 C C . LEU A 1 338 ? -27.150 8.983 8.994 1.00 95.62 338 LEU A C 1
ATOM 2723 O O . LEU A 1 338 ? -27.524 7.854 8.670 1.00 95.62 338 LEU A O 1
ATOM 2727 N N . LEU A 1 339 ? -27.259 10.022 8.162 1.00 95.31 339 LEU A N 1
ATOM 2728 C CA . LEU A 1 339 ? -27.780 9.895 6.802 1.00 95.31 339 LEU A CA 1
ATOM 2729 C C . LEU A 1 339 ? -26.870 9.024 5.922 1.00 95.31 339 LEU A C 1
ATOM 2731 O O . LEU A 1 339 ? -27.365 8.178 5.173 1.00 95.31 339 LEU A O 1
ATOM 2735 N N . LEU A 1 340 ? -25.547 9.192 6.027 1.00 95.31 340 LEU A N 1
ATOM 2736 C CA . LEU A 1 340 ? -24.566 8.354 5.334 1.00 95.31 340 LEU A CA 1
ATOM 2737 C C . LEU A 1 340 ? -24.696 6.886 5.764 1.00 95.31 340 LEU A C 1
ATOM 2739 O O . LEU A 1 340 ? -24.666 6.003 4.906 1.00 95.31 340 LEU A O 1
ATOM 2743 N N . TYR A 1 341 ? -24.899 6.631 7.059 1.00 95.62 341 TYR A N 1
ATOM 2744 C CA . TYR A 1 341 ? -25.125 5.290 7.597 1.00 95.62 341 TYR A CA 1
ATOM 2745 C C . TYR A 1 341 ? -26.404 4.659 7.035 1.00 95.62 341 TYR A C 1
ATOM 2747 O O . TYR A 1 341 ? -26.358 3.563 6.480 1.00 95.62 341 TYR A O 1
ATOM 2755 N N . LEU A 1 342 ? -27.536 5.370 7.081 1.00 94.62 342 LEU A N 1
ATOM 2756 C CA . LEU A 1 342 ? -28.802 4.879 6.526 1.00 94.62 342 LEU A CA 1
ATOM 2757 C C . LEU A 1 342 ? -28.703 4.593 5.022 1.00 94.62 342 LEU A C 1
ATOM 2759 O O . LEU A 1 342 ? -29.209 3.571 4.559 1.00 94.62 342 LEU A O 1
ATOM 2763 N N . ARG A 1 343 ? -28.007 5.446 4.258 1.00 94.00 343 ARG A N 1
ATOM 2764 C CA . ARG A 1 343 ? -27.735 5.203 2.831 1.00 94.00 343 ARG A CA 1
ATOM 2765 C C . ARG A 1 343 ? -26.868 3.966 2.615 1.00 94.00 343 ARG A C 1
ATOM 2767 O O . ARG A 1 343 ? -27.137 3.203 1.687 1.00 94.00 343 ARG A O 1
ATOM 2774 N N . ALA A 1 344 ? -25.853 3.746 3.452 1.00 93.81 344 ALA A N 1
ATOM 2775 C CA . ALA A 1 344 ? -25.034 2.538 3.389 1.00 93.81 344 ALA A CA 1
ATOM 2776 C C . ALA A 1 344 ? -25.892 1.286 3.618 1.00 93.81 344 ALA A C 1
ATOM 2778 O O . ALA A 1 344 ? -25.820 0.353 2.819 1.00 93.81 344 ALA A O 1
ATOM 2779 N N . LEU A 1 345 ? -26.773 1.303 4.627 1.00 93.81 345 LEU A N 1
ATOM 2780 C CA . LEU A 1 345 ? -27.700 0.198 4.878 1.00 93.81 345 LEU A CA 1
ATOM 2781 C C . LEU A 1 345 ? -28.655 -0.035 3.703 1.00 93.81 345 LEU A C 1
ATOM 2783 O O . LEU A 1 345 ? -28.793 -1.163 3.238 1.00 93.81 345 LEU A O 1
ATOM 2787 N N . GLN A 1 346 ? -29.271 1.032 3.190 1.00 92.62 346 GLN A N 1
ATOM 2788 C CA . GLN A 1 346 ? -30.189 0.972 2.051 1.00 92.62 346 GLN A CA 1
ATOM 2789 C C . GLN A 1 346 ? -29.522 0.398 0.794 1.00 92.62 346 GLN A C 1
ATOM 2791 O O . GLN A 1 346 ? -30.181 -0.276 0.006 1.00 92.62 346 GLN A O 1
ATOM 2796 N N . THR A 1 347 ? -28.230 0.669 0.599 1.00 91.44 347 THR A N 1
ATOM 2797 C CA . THR A 1 347 ? -27.487 0.222 -0.586 1.00 91.44 347 THR A CA 1
ATOM 2798 C C . THR A 1 347 ? -27.008 -1.222 -0.450 1.00 91.44 347 THR A C 1
ATOM 2800 O O . THR A 1 347 ? -27.050 -1.970 -1.422 1.00 91.44 347 THR A O 1
ATOM 280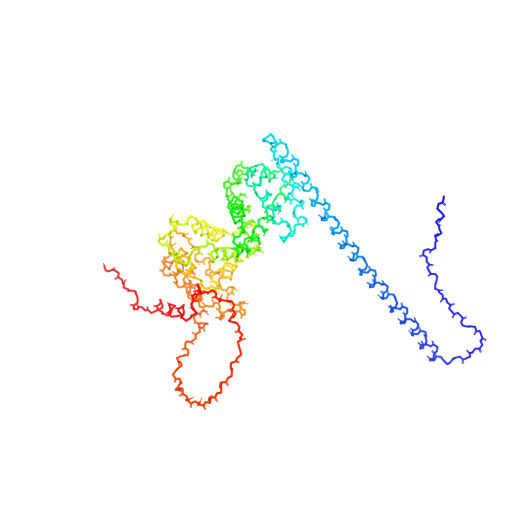3 N N . LEU A 1 348 ? -26.546 -1.621 0.737 1.00 91.94 348 LEU A N 1
ATOM 2804 C CA . LEU A 1 348 ? -25.926 -2.929 0.961 1.00 91.94 348 LEU A CA 1
ATOM 2805 C C . LEU A 1 348 ? -26.938 -4.037 1.269 1.00 91.94 348 LEU A C 1
ATOM 2807 O O . LEU A 1 348 ? -26.747 -5.161 0.815 1.00 91.94 348 LEU A O 1
ATOM 2811 N N . LEU A 1 349 ? -28.020 -3.735 1.993 1.00 92.12 349 LEU A N 1
ATOM 2812 C CA . LEU A 1 349 ? -29.017 -4.733 2.393 1.00 92.12 349 LEU A CA 1
ATOM 2813 C C . LEU A 1 349 ? -29.634 -5.492 1.196 1.00 92.12 349 LEU A C 1
ATOM 2815 O O . LEU A 1 349 ? -29.702 -6.718 1.261 1.00 92.12 349 LEU A O 1
ATOM 2819 N N . PRO A 1 350 ? -30.028 -4.838 0.081 1.00 90.88 350 PRO A N 1
ATOM 2820 C CA . PRO A 1 350 ? -30.576 -5.542 -1.083 1.00 90.88 350 PRO A CA 1
ATOM 2821 C C . PRO A 1 350 ? -29.556 -6.411 -1.831 1.00 90.88 350 PRO A C 1
ATOM 2823 O O . PRO A 1 350 ? -29.945 -7.182 -2.704 1.00 90.88 350 PRO A O 1
ATOM 2826 N N . LEU A 1 351 ? -28.260 -6.250 -1.545 1.00 89.88 351 LEU A N 1
ATOM 2827 C CA . LEU A 1 351 ? -27.177 -6.998 -2.184 1.00 89.88 351 LEU A CA 1
ATOM 2828 C C . LEU A 1 351 ? -26.808 -8.274 -1.420 1.00 89.88 351 LEU A C 1
ATOM 2830 O O . LEU A 1 351 ? -25.962 -9.030 -1.899 1.00 89.88 351 LEU A O 1
ATOM 2834 N N . LEU A 1 352 ? -27.408 -8.518 -0.251 1.00 88.62 352 LEU A N 1
ATOM 2835 C CA . LEU A 1 352 ? -27.188 -9.756 0.486 1.00 88.62 352 LEU A CA 1
ATOM 2836 C C . LEU A 1 352 ? -27.761 -10.954 -0.285 1.00 88.62 352 LEU A C 1
ATOM 2838 O O . LEU A 1 352 ? -28.843 -10.847 -0.872 1.00 88.62 352 LEU A O 1
ATOM 2842 N N . PRO A 1 353 ? -27.071 -12.107 -0.278 1.00 84.50 353 PRO A N 1
ATOM 2843 C CA . PRO A 1 353 ? -27.610 -13.320 -0.863 1.00 84.50 353 PRO A CA 1
ATOM 2844 C C . PRO A 1 353 ? -28.882 -13.707 -0.109 1.00 84.50 353 PRO A C 1
ATOM 2846 O O . PRO A 1 353 ? -28.882 -13.862 1.111 1.00 84.50 353 PRO A O 1
ATOM 2849 N N . VAL A 1 354 ? -29.982 -13.858 -0.842 1.00 72.69 354 VAL A N 1
ATOM 2850 C CA . VAL A 1 354 ? -31.208 -14.423 -0.283 1.00 72.69 354 VAL A CA 1
ATOM 2851 C C . VAL A 1 354 ? -30.930 -15.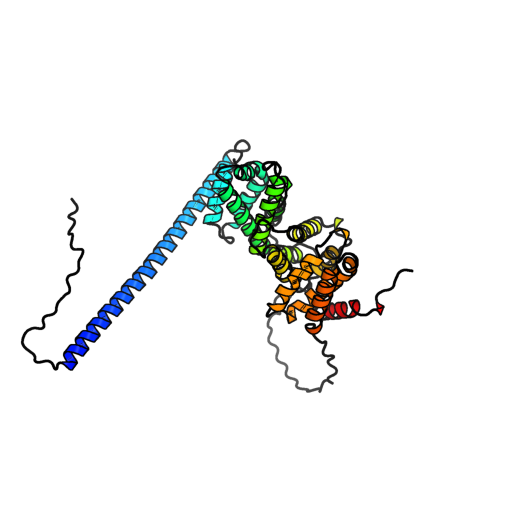902 -0.049 1.00 72.69 354 VAL A C 1
ATOM 2853 O O . VAL A 1 354 ? -30.622 -16.619 -1.001 1.00 72.69 354 VAL A O 1
ATOM 2856 N N . SER A 1 355 ? -31.016 -16.365 1.199 1.00 55.09 355 SER A N 1
ATOM 2857 C CA . SER A 1 355 ? -31.041 -17.798 1.482 1.00 55.09 355 SER A CA 1
ATOM 2858 C C . SER A 1 355 ? -32.266 -18.389 0.787 1.00 55.09 355 SER A C 1
ATOM 2860 O O . SER A 1 355 ? -33.385 -18.291 1.293 1.00 55.09 355 SER A O 1
ATOM 2862 N N . GLU A 1 356 ? -32.081 -18.975 -0.398 1.00 41.12 356 GLU A N 1
ATOM 2863 C CA . GLU A 1 356 ? -33.053 -19.916 -0.934 1.00 41.12 356 GLU A CA 1
ATOM 2864 C C . GLU A 1 356 ? -33.131 -21.058 0.076 1.00 41.12 356 GLU A C 1
ATOM 2866 O O . GLU A 1 356 ? -32.244 -21.904 0.165 1.00 41.12 356 GLU A O 1
ATOM 2871 N N . SER A 1 357 ? -34.181 -21.055 0.894 1.00 36.75 357 SER A N 1
ATOM 2872 C CA . SER A 1 357 ? -34.573 -22.246 1.629 1.00 36.75 357 SER A CA 1
ATOM 2873 C C . SER A 1 357 ? -34.903 -23.308 0.583 1.00 36.75 357 SER A C 1
ATOM 2875 O O . SER A 1 357 ? -35.965 -23.286 -0.041 1.00 36.75 357 SER A O 1
ATOM 2877 N N . SER A 1 358 ? -33.967 -24.223 0.336 1.00 37.00 358 SER A N 1
ATOM 2878 C CA . SER A 1 358 ? -34.162 -25.380 -0.531 1.00 37.00 358 SER A CA 1
ATOM 2879 C C . SER A 1 358 ? -35.126 -26.365 0.135 1.00 37.00 358 SER A C 1
ATOM 2881 O O . SER A 1 358 ? -34.765 -27.465 0.525 1.00 37.00 358 SER A O 1
ATOM 2883 N N . SER A 1 359 ? -36.396 -25.980 0.234 1.00 33.94 359 SER A N 1
ATOM 2884 C CA . SER A 1 359 ? -37.522 -26.894 0.430 1.00 33.94 359 SER A CA 1
ATOM 2885 C C . SER A 1 359 ? -38.051 -27.359 -0.931 1.00 33.94 359 SER A C 1
ATOM 2887 O O . SER A 1 359 ? -39.248 -27.333 -1.208 1.00 33.94 359 SER A O 1
ATOM 2889 N N . ARG A 1 360 ? -37.146 -27.780 -1.824 1.00 33.22 360 ARG A N 1
ATOM 2890 C CA . ARG A 1 360 ? -37.537 -28.604 -2.970 1.00 33.22 360 ARG A CA 1
ATOM 2891 C C . ARG A 1 360 ? -37.410 -30.060 -2.530 1.00 33.22 360 ARG A C 1
ATOM 2893 O O . ARG A 1 360 ? -36.302 -30.453 -2.180 1.00 33.22 360 ARG A O 1
ATOM 2900 N N . PRO A 1 361 ? -38.503 -30.840 -2.500 1.00 37.38 361 PRO A N 1
ATOM 2901 C CA . PRO A 1 361 ? -38.408 -32.253 -2.174 1.00 37.38 361 PRO A CA 1
ATOM 2902 C C . PRO A 1 361 ? -37.505 -32.928 -3.206 1.00 37.38 361 PRO A C 1
ATOM 2904 O O . PRO A 1 361 ? -37.712 -32.780 -4.412 1.00 37.38 361 PRO A O 1
ATOM 2907 N N . GLU A 1 362 ? -36.484 -33.622 -2.709 1.00 37.12 362 GLU A N 1
ATOM 2908 C CA . GLU A 1 362 ? -35.621 -34.498 -3.488 1.00 37.12 362 GLU A CA 1
ATOM 2909 C C . GLU A 1 362 ? -36.500 -35.499 -4.244 1.00 37.12 362 GLU A C 1
ATOM 2911 O O . GLU A 1 362 ? -37.131 -36.379 -3.658 1.00 37.12 362 GLU A O 1
ATOM 2916 N N . ALA A 1 363 ? -36.576 -35.343 -5.564 1.00 35.09 363 ALA A N 1
ATOM 2917 C CA . ALA A 1 363 ? -37.011 -36.425 -6.422 1.00 35.09 363 ALA A CA 1
ATOM 2918 C C . ALA A 1 363 ? -35.840 -37.408 -6.493 1.00 35.09 363 ALA A C 1
ATOM 2920 O O . ALA A 1 363 ? -34.854 -37.160 -7.184 1.00 35.09 363 ALA A O 1
ATOM 2921 N N . SER A 1 364 ? -35.952 -38.495 -5.732 1.00 34.12 364 SER A N 1
ATOM 2922 C CA . SER A 1 364 ? -35.112 -39.681 -5.841 1.00 34.12 364 SER A CA 1
ATOM 2923 C C . SER A 1 364 ? -35.072 -40.143 -7.300 1.00 34.12 364 SER A C 1
ATOM 2925 O O . SER A 1 364 ? -36.055 -40.688 -7.807 1.00 34.12 364 SER A O 1
ATOM 2927 N N . SER A 1 365 ? -33.955 -39.901 -7.981 1.00 38.22 365 SER A N 1
ATOM 2928 C CA . SER A 1 365 ? -33.649 -40.529 -9.262 1.00 38.22 365 SER A CA 1
ATOM 2929 C C . SER A 1 365 ? -32.454 -41.437 -9.041 1.00 38.22 365 SER A C 1
ATOM 2931 O O . SER A 1 365 ? -31.321 -40.983 -8.925 1.00 38.22 365 SER A O 1
ATOM 2933 N N . ASP A 1 366 ? -32.787 -42.711 -8.919 1.00 37.72 366 ASP A N 1
ATOM 2934 C CA . ASP A 1 366 ? -31.912 -43.858 -8.764 1.00 37.72 366 ASP A CA 1
ATOM 2935 C C . ASP A 1 366 ? -31.205 -44.150 -10.098 1.00 37.72 366 ASP A C 1
ATOM 2937 O O . ASP A 1 366 ? -31.861 -44.396 -11.114 1.00 37.72 366 ASP A O 1
ATOM 2941 N N . SER A 1 367 ? -29.877 -44.063 -10.116 1.00 36.38 367 SER A N 1
ATOM 2942 C CA . SER A 1 367 ? -29.047 -44.649 -11.170 1.00 36.38 367 SER A CA 1
ATOM 2943 C C . SER A 1 367 ? -27.665 -44.952 -10.599 1.00 36.38 367 SER A C 1
ATOM 2945 O O . SER A 1 367 ? -26.834 -44.055 -10.441 1.00 36.38 367 SER A O 1
ATOM 2947 N N . GLU A 1 368 ? -27.471 -46.220 -10.251 1.00 38.16 368 GLU A N 1
ATOM 2948 C CA . GLU A 1 368 ? -26.188 -46.837 -9.929 1.00 38.16 368 GLU A CA 1
ATOM 2949 C C . GLU A 1 368 ? -25.306 -46.882 -11.185 1.00 38.16 368 GLU A C 1
ATOM 2951 O O . GLU A 1 368 ? -25.752 -47.371 -12.217 1.00 38.16 368 GLU A O 1
ATOM 2956 N N . ASP A 1 369 ? -24.069 -46.397 -11.085 1.00 34.88 369 ASP A N 1
ATOM 2957 C CA . ASP A 1 369 ? -22.939 -46.867 -11.894 1.00 34.88 369 ASP A CA 1
ATOM 2958 C C . ASP A 1 369 ? -21.649 -46.580 -11.104 1.00 34.88 369 ASP A C 1
ATOM 2960 O O . ASP A 1 369 ? -21.243 -45.429 -10.912 1.00 34.88 369 ASP A O 1
ATOM 2964 N N . GLU A 1 370 ? -21.043 -47.649 -10.583 1.00 39.75 370 GLU A N 1
ATOM 2965 C CA . GLU A 1 370 ? -19.681 -47.648 -10.054 1.00 39.75 370 GLU A CA 1
ATOM 2966 C C . GLU A 1 370 ? -18.686 -47.635 -11.219 1.00 39.75 370 GLU A C 1
ATOM 2968 O O . GLU A 1 370 ? -18.766 -48.486 -12.099 1.00 39.75 370 GLU A O 1
ATOM 2973 N N . ASP A 1 371 ? -17.705 -46.731 -11.184 1.00 35.53 371 ASP A N 1
ATOM 2974 C CA . ASP A 1 371 ? -16.364 -47.038 -11.685 1.00 35.53 371 ASP A CA 1
ATOM 2975 C C . ASP A 1 371 ? -15.319 -46.137 -11.004 1.00 35.53 371 ASP A C 1
ATOM 2977 O O . ASP A 1 371 ? -15.320 -44.907 -11.103 1.00 35.53 371 ASP A O 1
ATOM 2981 N N . ASP A 1 372 ? -14.432 -46.805 -10.270 1.00 37.25 372 ASP A N 1
ATOM 2982 C CA . ASP A 1 372 ? -13.280 -46.281 -9.545 1.00 37.25 372 ASP A CA 1
ATOM 2983 C C . ASP A 1 372 ? -12.157 -45.881 -10.516 1.00 37.25 372 ASP A C 1
ATOM 2985 O O . ASP A 1 372 ? -11.648 -46.692 -11.292 1.00 37.25 372 ASP A O 1
ATOM 2989 N N . ALA A 1 373 ? -11.720 -44.623 -10.445 1.00 32.97 373 ALA A N 1
ATOM 2990 C CA . ALA A 1 373 ? -10.424 -44.209 -10.965 1.00 32.97 373 ALA A CA 1
ATOM 2991 C C . ALA A 1 373 ? -9.860 -43.080 -10.099 1.00 32.97 373 ALA A C 1
ATOM 2993 O O . ALA A 1 373 ? -10.219 -41.908 -10.234 1.00 32.97 373 ALA A O 1
ATOM 2994 N N . GLY A 1 374 ? -8.945 -43.463 -9.207 1.00 42.44 374 GLY A N 1
ATOM 2995 C CA . GLY A 1 374 ? -8.202 -42.575 -8.327 1.00 42.44 374 GLY A CA 1
ATOM 2996 C C . GLY A 1 374 ? -7.651 -41.330 -9.024 1.00 42.44 374 GLY A C 1
ATOM 2997 O O . GLY A 1 374 ? -6.750 -41.391 -9.861 1.00 42.44 374 GLY A O 1
ATOM 2998 N N . ILE A 1 375 ? -8.143 -40.175 -8.584 1.00 34.56 375 ILE A N 1
ATOM 2999 C CA . ILE A 1 375 ? -7.498 -38.881 -8.767 1.00 34.56 375 ILE A CA 1
ATOM 3000 C C . ILE A 1 375 ? -7.426 -38.254 -7.381 1.00 34.56 375 ILE A C 1
ATOM 3002 O O . ILE A 1 375 ? -8.440 -37.994 -6.740 1.00 34.56 375 ILE A O 1
ATOM 3006 N N . HIS A 1 376 ? -6.192 -38.081 -6.910 1.00 31.22 376 HIS A N 1
ATOM 3007 C CA . HIS A 1 376 ? -5.848 -37.417 -5.661 1.00 31.22 376 HIS A CA 1
ATOM 3008 C C . HIS A 1 376 ? -6.727 -36.182 -5.400 1.00 31.22 376 HIS A C 1
ATOM 3010 O O . HIS A 1 376 ? -6.895 -35.366 -6.314 1.00 31.22 376 HIS A O 1
ATOM 3016 N N . PRO A 1 377 ? -7.230 -35.989 -4.166 1.00 30.94 377 PRO A N 1
ATOM 3017 C CA . PRO A 1 377 ? -7.914 -34.755 -3.824 1.00 30.94 377 PRO A CA 1
ATOM 3018 C C . PRO A 1 377 ? -6.961 -33.570 -4.065 1.00 30.94 377 PRO A C 1
ATOM 3020 O O . PRO A 1 377 ? -5.766 -33.667 -3.754 1.00 30.94 377 PRO A O 1
ATOM 3023 N N . PRO A 1 378 ? -7.448 -32.456 -4.639 1.00 33.88 378 PRO A N 1
ATOM 3024 C CA . PRO A 1 378 ? -6.658 -31.237 -4.740 1.00 33.88 378 PRO A CA 1
ATOM 3025 C C . PRO A 1 378 ? -6.238 -30.786 -3.329 1.00 33.88 378 PRO A C 1
ATOM 3027 O O . PRO A 1 378 ? -6.907 -31.129 -2.350 1.00 33.88 378 PRO A O 1
ATOM 3030 N N . PRO A 1 379 ? -5.123 -30.047 -3.189 1.00 33.50 379 PRO A N 1
ATOM 3031 C CA . PRO A 1 379 ? -4.599 -29.674 -1.880 1.00 33.50 379 PRO A CA 1
ATOM 3032 C C . PRO A 1 379 ? -5.670 -28.911 -1.095 1.00 33.50 379 PRO A C 1
ATOM 3034 O O . PRO A 1 379 ? -6.320 -28.026 -1.656 1.00 33.50 379 PRO A O 1
ATOM 3037 N N . MET A 1 380 ? -5.847 -29.291 0.176 1.00 33.62 380 MET A N 1
ATOM 3038 C CA . MET A 1 380 ? -6.824 -28.733 1.117 1.00 33.62 380 MET A CA 1
ATOM 3039 C C . MET A 1 380 ? -6.962 -27.215 0.941 1.00 33.62 380 MET A C 1
ATOM 3041 O O . MET A 1 380 ? -5.989 -26.468 1.071 1.00 33.62 380 MET A O 1
ATOM 3045 N N . GLN A 1 381 ? -8.171 -26.766 0.606 1.00 40.34 381 GLN A N 1
ATOM 3046 C CA . GLN A 1 381 ? -8.525 -25.356 0.694 1.00 40.34 381 GLN A CA 1
ATOM 3047 C C . GLN A 1 381 ? -8.504 -24.936 2.170 1.00 40.34 381 GLN A C 1
ATOM 3049 O O . GLN A 1 381 ? -8.932 -25.691 3.030 1.00 40.34 381 GLN A O 1
ATOM 3054 N N . ASP A 1 382 ? -7.970 -23.741 2.427 1.00 45.66 382 ASP A N 1
ATOM 3055 C CA . ASP A 1 382 ? -7.936 -23.026 3.712 1.00 45.66 382 ASP A CA 1
ATOM 3056 C C . ASP A 1 382 ? -9.256 -23.183 4.508 1.00 45.66 382 ASP A C 1
ATOM 3058 O O . ASP A 1 382 ? -10.220 -22.459 4.256 1.00 45.66 382 ASP A O 1
ATOM 3062 N N . ASP A 1 383 ? -9.278 -24.084 5.493 1.00 52.19 383 ASP A N 1
ATOM 3063 C CA . ASP A 1 383 ? -10.409 -24.379 6.402 1.00 52.19 383 ASP A CA 1
ATOM 3064 C C . ASP A 1 383 ? -10.701 -23.244 7.418 1.00 52.19 383 ASP A C 1
ATOM 3066 O O . ASP A 1 383 ? -11.439 -23.419 8.380 1.00 52.19 383 ASP A O 1
ATOM 3070 N N . SER A 1 384 ? -10.106 -22.059 7.232 1.00 65.75 384 SER A N 1
ATOM 3071 C CA . SER A 1 384 ? -10.166 -20.910 8.155 1.00 65.75 384 SER A CA 1
ATOM 3072 C C . SER A 1 384 ? -11.056 -19.757 7.674 1.00 65.75 384 SER A C 1
ATOM 3074 O O . SER A 1 384 ? -11.015 -18.655 8.231 1.00 65.75 384 SER A O 1
ATOM 3076 N N . ARG A 1 385 ? -11.809 -19.954 6.585 1.00 87.19 385 ARG A N 1
ATOM 3077 C CA . ARG A 1 385 ? -12.685 -18.916 6.026 1.00 87.19 385 ARG A CA 1
ATOM 3078 C C . ARG A 1 385 ? -14.083 -19.020 6.607 1.00 87.19 385 ARG A C 1
ATOM 3080 O O . ARG A 1 385 ? -14.723 -20.063 6.510 1.00 87.19 385 ARG A O 1
ATOM 3087 N N . ILE A 1 386 ? -14.582 -17.891 7.092 1.00 91.50 386 ILE A N 1
ATOM 3088 C CA . ILE A 1 386 ? -15.966 -17.749 7.529 1.00 91.50 386 ILE A CA 1
ATOM 3089 C C . ILE A 1 386 ? -16.883 -17.948 6.318 1.00 91.50 386 ILE A C 1
ATOM 3091 O O . ILE A 1 386 ? -16.572 -17.499 5.212 1.00 91.50 386 ILE A O 1
ATOM 3095 N N . SER A 1 387 ? -18.015 -18.629 6.499 1.00 92.56 387 SER A N 1
ATOM 3096 C CA . SER A 1 387 ? -18.973 -18.837 5.413 1.00 92.56 387 SER A CA 1
ATOM 3097 C C . SER A 1 387 ? -19.799 -17.571 5.147 1.00 92.56 387 SER A C 1
ATOM 3099 O O . SER A 1 387 ? -20.135 -16.808 6.054 1.00 92.56 387 SER A O 1
ATOM 3101 N N . VAL A 1 388 ? -20.173 -17.347 3.882 1.00 91.44 388 VAL A N 1
ATOM 3102 C CA . VAL A 1 388 ? -21.060 -16.227 3.505 1.00 91.44 388 VAL A CA 1
ATOM 3103 C C . VAL A 1 388 ? -22.433 -16.364 4.174 1.00 91.44 388 VAL A C 1
ATOM 3105 O O . VAL A 1 388 ? -23.044 -15.357 4.527 1.00 91.44 388 VAL A O 1
ATOM 3108 N N . GLN A 1 389 ? -22.908 -17.601 4.357 1.00 91.19 389 GLN A N 1
ATOM 3109 C CA . GLN A 1 389 ? -24.177 -17.897 5.025 1.00 91.19 389 GLN A CA 1
ATOM 3110 C C . GLN A 1 389 ? -24.151 -17.419 6.478 1.00 91.19 389 GLN A C 1
ATOM 3112 O O . GLN A 1 389 ? -25.011 -16.628 6.852 1.00 91.19 389 GLN A O 1
ATOM 3117 N N . LEU A 1 390 ? -23.109 -17.780 7.236 1.00 92.69 390 LEU A N 1
ATOM 3118 C CA . LEU A 1 390 ? -22.933 -17.345 8.623 1.00 92.69 390 LEU A CA 1
ATOM 3119 C C . LEU A 1 390 ? -22.906 -15.815 8.734 1.00 92.69 390 LEU A C 1
ATOM 3121 O O . LEU A 1 390 ? -23.626 -15.239 9.541 1.00 92.69 390 LEU A O 1
ATOM 3125 N N . ILE A 1 391 ? -22.142 -15.130 7.876 1.00 94.19 391 ILE A N 1
ATOM 3126 C CA . ILE A 1 391 ? -22.111 -13.658 7.881 1.00 94.19 391 ILE A CA 1
ATOM 3127 C C . ILE A 1 391 ? -23.468 -13.045 7.544 1.00 94.19 391 ILE A C 1
ATOM 3129 O O . ILE A 1 391 ? -23.845 -12.027 8.125 1.00 94.19 391 ILE A O 1
ATOM 3133 N N . THR A 1 392 ? -24.213 -13.642 6.616 1.00 91.81 392 THR A N 1
ATOM 3134 C CA . THR A 1 392 ? -25.541 -13.143 6.242 1.00 91.81 392 THR A CA 1
ATOM 3135 C C . THR A 1 392 ? -26.533 -13.318 7.394 1.00 91.81 392 THR A C 1
ATOM 3137 O O . THR A 1 392 ? -27.286 -12.391 7.689 1.00 91.81 392 THR A O 1
ATOM 3140 N N . GLU A 1 393 ? -26.495 -14.456 8.090 1.00 91.56 393 GLU A N 1
ATOM 3141 C CA . GLU A 1 393 ? -27.297 -14.711 9.293 1.00 91.56 393 GLU A CA 1
ATOM 3142 C C . GLU A 1 393 ? -26.968 -13.721 10.414 1.00 91.56 393 GLU A C 1
ATOM 3144 O O . GLU A 1 393 ? -27.875 -13.101 10.971 1.00 91.56 393 GLU A O 1
ATOM 3149 N N . GLU A 1 394 ? -25.683 -13.481 10.677 1.00 93.38 394 GLU A N 1
ATOM 3150 C CA . GLU A 1 394 ? -25.227 -12.489 11.654 1.00 93.38 394 GLU A CA 1
ATOM 3151 C C . GLU A 1 394 ? -25.693 -11.065 11.308 1.00 93.38 394 GLU A C 1
ATOM 3153 O O . GLU A 1 394 ? -26.134 -10.311 12.180 1.00 93.38 394 GLU A O 1
ATOM 3158 N N . CYS A 1 395 ? -25.671 -10.690 10.024 1.00 93.38 395 CYS A N 1
ATOM 3159 C CA . CYS A 1 395 ? -26.214 -9.407 9.575 1.00 93.38 395 CYS A CA 1
ATOM 3160 C C . CYS A 1 395 ? -27.711 -9.279 9.888 1.00 93.38 395 CYS A C 1
ATOM 3162 O O . CYS A 1 395 ? -28.155 -8.241 10.381 1.00 93.38 395 CYS A O 1
ATOM 3164 N N . VAL A 1 396 ? -28.496 -10.326 9.616 1.00 90.56 396 VAL A N 1
ATOM 3165 C CA . VAL A 1 396 ? -29.938 -10.344 9.911 1.00 90.56 396 VAL A CA 1
ATOM 3166 C C . VAL A 1 396 ? -30.176 -10.279 11.419 1.00 90.56 396 VAL A C 1
ATOM 3168 O O . VAL A 1 396 ? -31.001 -9.485 11.873 1.00 90.56 396 VAL A O 1
ATOM 3171 N N . HIS A 1 397 ? -29.416 -11.041 12.204 1.00 90.50 397 HIS A N 1
ATOM 3172 C CA . HIS A 1 397 ? -29.518 -11.056 13.660 1.00 90.50 397 HIS A CA 1
ATOM 3173 C C . HIS A 1 397 ? -29.257 -9.670 14.278 1.00 90.50 397 HIS A C 1
ATOM 3175 O O . HIS A 1 397 ? -30.014 -9.227 15.148 1.00 90.50 397 HIS A O 1
ATOM 3181 N N . LYS A 1 398 ? -28.255 -8.936 13.776 1.00 88.75 398 LYS A N 1
ATOM 3182 C CA . LYS A 1 398 ? -27.944 -7.559 14.207 1.00 88.75 398 LYS A CA 1
ATOM 3183 C C . LYS A 1 398 ? -29.011 -6.528 13.823 1.00 88.75 398 LYS A C 1
ATOM 3185 O O . LYS A 1 398 ? -29.159 -5.512 14.503 1.00 88.75 398 LYS A O 1
ATOM 3190 N N . LEU A 1 399 ? -29.778 -6.775 12.760 1.00 86.25 399 LEU A N 1
ATOM 3191 C CA . LEU A 1 399 ? -30.913 -5.930 12.369 1.00 86.25 399 LEU A CA 1
ATOM 3192 C C . LEU A 1 399 ? -32.178 -6.219 13.190 1.00 86.25 399 LEU A C 1
ATOM 3194 O O . LEU A 1 399 ? -33.030 -5.337 13.324 1.00 86.25 399 LEU A O 1
ATOM 3198 N N . THR A 1 400 ? -32.326 -7.432 13.734 1.00 78.56 400 THR A N 1
ATOM 3199 C CA . THR A 1 400 ? -33.502 -7.791 14.533 1.00 78.56 400 THR A CA 1
ATOM 3200 C C . THR A 1 400 ? -33.426 -7.226 15.960 1.00 78.56 400 THR A C 1
ATOM 3202 O O . THR A 1 400 ? -32.441 -7.439 16.661 1.00 78.56 400 THR A O 1
ATOM 3205 N N . PRO A 1 401 ? -34.472 -6.535 16.451 1.00 57.00 401 PRO A N 1
ATOM 3206 C CA . PRO A 1 401 ? -34.454 -5.851 17.750 1.00 57.00 401 PRO A CA 1
ATOM 3207 C C . PRO A 1 401 ? -34.392 -6.783 18.978 1.00 57.00 401 PRO A C 1
ATOM 3209 O O . PRO A 1 401 ? -34.143 -6.311 20.084 1.00 57.00 401 PRO A O 1
ATOM 3212 N N . SER A 1 402 ? -34.599 -8.090 18.811 1.00 46.38 402 SER A N 1
ATOM 3213 C CA . SER A 1 402 ? -34.675 -9.090 19.889 1.00 46.38 402 SER A CA 1
ATOM 3214 C C . SER A 1 402 ? -33.331 -9.485 20.523 1.00 46.38 402 SER A C 1
ATOM 3216 O O . SER A 1 402 ? -33.334 -10.158 21.550 1.00 46.38 402 SER A O 1
ATOM 3218 N N . SER A 1 403 ? -32.196 -9.057 19.967 1.00 43.12 403 SER A N 1
ATOM 3219 C CA . SER A 1 403 ? -30.847 -9.342 20.487 1.00 43.12 403 SER A CA 1
ATOM 3220 C C . SER A 1 403 ? -30.280 -8.238 21.392 1.00 43.12 403 SER A C 1
ATOM 3222 O O . SER A 1 403 ? -29.261 -8.436 22.053 1.00 43.12 403 SER A O 1
ATOM 3224 N N . ARG A 1 404 ? -30.961 -7.088 21.505 1.00 47.44 404 ARG A N 1
ATOM 3225 C CA . ARG A 1 404 ? -30.616 -6.030 22.467 1.00 47.44 404 ARG A CA 1
ATOM 3226 C C . ARG A 1 404 ? -31.215 -6.351 23.836 1.00 47.44 404 ARG A C 1
ATOM 3228 O O . ARG A 1 404 ? -32.185 -5.724 24.259 1.00 47.44 404 ARG A O 1
ATOM 3235 N N . GLN A 1 405 ? -30.641 -7.324 24.544 1.00 35.78 405 GLN A N 1
ATOM 3236 C CA . GLN A 1 405 ? -30.807 -7.371 25.997 1.00 35.78 405 GLN A CA 1
ATOM 3237 C C . GLN A 1 405 ? -30.127 -6.127 26.578 1.00 35.78 405 GLN A C 1
ATOM 3239 O O . GLN A 1 405 ? -28.912 -6.078 26.740 1.00 35.78 405 GLN A O 1
ATOM 3244 N N . MET A 1 406 ? -30.928 -5.093 26.831 1.00 31.84 406 MET A N 1
ATOM 3245 C CA . MET A 1 406 ? -30.535 -3.966 27.668 1.00 31.84 406 MET A CA 1
ATOM 3246 C C . MET A 1 406 ? -30.172 -4.518 29.055 1.00 31.84 406 MET A C 1
ATOM 3248 O O . MET A 1 406 ? -31.035 -5.145 29.677 1.00 31.84 406 MET A O 1
ATOM 3252 N N . PRO A 1 407 ? -28.942 -4.319 29.560 1.00 38.59 407 PRO A N 1
ATOM 3253 C CA . PRO A 1 407 ? -28.697 -4.509 30.977 1.00 38.59 407 PRO A CA 1
ATOM 3254 C C . PRO A 1 407 ? -29.460 -3.397 31.709 1.00 38.59 407 PRO A C 1
ATOM 3256 O O . PRO A 1 407 ? -29.218 -2.213 31.468 1.00 38.59 407 PRO A O 1
ATOM 3259 N N . TYR A 1 408 ? -30.445 -3.800 32.512 1.00 35.16 408 TYR A N 1
ATOM 3260 C CA . TYR A 1 408 ? -31.158 -2.923 33.441 1.00 35.16 408 TYR A CA 1
ATOM 3261 C C . TYR A 1 408 ? -30.244 -2.419 34.555 1.00 35.16 408 TYR A C 1
ATOM 3263 O O . TYR A 1 408 ? -29.378 -3.209 35.003 1.00 35.16 408 TYR A O 1
#

pLDDT: mean 84.89, std 18.38, range [30.94, 98.44]

Radius of gyration: 31.67 Å; Cα contacts (8 Å, |Δi|>4): 350; chains: 1; bounding box: 81×70×112 Å

Solvent-accessible surface area (backbone atoms only — not comparable to full-atom values): 23667 Å² total; per-residue (Å²): 134,86,82,79,82,86,73,92,66,87,70,82,86,76,82,76,73,74,98,79,72,94,70,56,71,68,60,55,51,50,51,55,50,50,56,49,50,52,53,51,52,49,49,49,52,51,53,52,49,51,53,52,51,53,49,52,50,51,51,54,50,51,53,50,50,35,50,53,45,49,52,54,47,52,52,53,51,50,52,44,64,71,50,47,94,78,52,74,81,48,32,69,57,51,50,50,48,46,53,44,45,70,74,53,66,41,71,95,80,35,47,66,60,49,51,54,50,48,52,50,46,63,76,39,38,69,49,45,53,48,35,57,82,45,97,45,22,67,61,46,53,50,43,53,46,54,51,50,32,47,32,27,57,54,39,57,50,47,82,45,80,84,53,75,57,64,59,44,50,50,47,55,55,48,78,61,35,64,74,63,40,52,84,70,44,84,50,63,69,62,44,51,37,50,35,40,54,41,47,54,51,31,46,78,45,42,36,41,43,17,50,44,48,38,50,69,64,75,46,64,62,90,40,46,48,90,46,45,84,80,36,65,67,59,46,52,49,50,51,63,64,49,55,64,68,76,52,74,33,82,76,48,60,92,62,42,43,45,50,52,45,38,45,41,42,60,44,46,48,29,38,85,44,33,40,38,44,59,46,20,49,51,55,50,59,27,32,74,90,70,59,56,59,56,57,64,45,40,63,28,45,64,65,47,61,80,69,44,94,54,39,58,80,21,20,40,45,39,44,36,50,52,52,53,33,38,77,64,44,59,88,77,50,51,76,66,35,50,52,37,47,54,50,50,50,68,62,31,60,81,35,43,82,75,81,76,76,81,83,66,81,82,77,88,76,90,77,92,81,91,81,93,73,96,69,80,78,74,81,83,72,79,89,53,55,59,53,70,65,60,44,45,50,52,42,52,52,73,69,41,78,86,71,68,77,74,86,127

Foldseek 3Di:
DDDDPPPPDDDPPDCPDDDDDPDDPVVVVVVVVVVVVVVVVVVVVVVVVVVVVVVVVVVVVLVVLLVVLVVVLVVLVVCQVVVPPPDQDAQVNLLSSLVSCLSNPDCVPCVVVLLVSLVSCLVHVLRNLLCCVDPCVVSSLVSLLSSLLVLLVLLLPVLPVPRDNPSSLSSLVLQLDLVSNCVRDVDSVVSLLSNLVSLLSNLVSLNLLSLQSCLVRVDDLPDAQVCCVVDVVLVSSLCSLQVNQPHPSPSHDPCSNLSSLLSNLPNPQLDFDFSSCVRHVLLVCLDVVSVRVQLSSLVSVVVNLVPDPCNLSRLLRSLLSLLSNCVRCVVVDDPVSVVSSVVSCVSRVVSQDDPPPPPPPDPDDDDDDDDDDDDDDDPDDDPGTDDSVVSSVSSVVSVDPVPPPDDD

Mean predicted aligned error: 10.83 Å

Organism: Channa striata (NCBI:txid64152)

Sequence (408 aa):
MFSFEGDFKTRPKVSLGGASKKEEKASLLHRTQEERRKREDERRRLKNAIIIQSYVRGYQDLKRQYATQRSKFDECVSKTLAGGAQHVLDGPSLCLLSRQLIFFYRQSVDAHRLTWLCQNLVKHNNQFVKLLVGPQKQSCMFQIKRILGFCCRLLQNCKDDNLNVAVPMRMLEIYSSERTYLCVIPDANNVASLIEQILHYMVQKGYYRSLYILVNHRLPSSLEYSDALSFPLASTLLEHILKPLHFTYSSCTTGARQFVFAAFTEEFISAPFTEQIFHFFIPALSDLRLSFPFEAFLSSLQATIGSSSAAQIQAPWLFYFVLCAGENCLGSLSEEGLLLYLRALQTLLPLLPVSESSSRPEASSDSEDEDDAGIHPPPMQDDSRISVQLITEECVHKLTPSSRQMPY

Nearest PDB structures (foldseek):
  6hc2-assembly1_C  TM=2.086E-01  e=4.443E-01  Homo sapiens
  3vyc-assembly1_A  TM=2.405E-01  e=1.606E+00  Saccharomyces cerevisiae S288C
  4g2v-assembly1_A  TM=1.846E-01  e=8.991E-01  Mus musculus
  8e20-assembly1_B  TM=2.159E-01  e=4.345E+00  Homo sapiens
  1qqe-assembly1_A  TM=1.829E-01  e=3.999E+00  Saccharomyces cerevisiae

Secondary structure (DSSP, 8-state):
------------------TT----HHHHHHHHHHHHHHHHHHHHHHHHHHHHHHHHHHHHHHHHHHHHHHHHHHHHHHHHHHTGGG-PPPHHHHHHHHHHHHHH--HHHHHHHHHHHHHHHHHTHHHHHGGGGSTTHHHHHHHHHHHHHHHHHHHTTTTSTTS--HHHHHHHHHHT-HHHHHTT---HHHHHHHHHHHHHHHHTTTHHHHHHHHHHHHS-TT--GGGTTT-HHHHHHHHHHHHHHT---TTS-TTHHHHHHHHHIIIIISSPPBHHIIIIIHHHHT-GGGT--HHHHHHHHHHHHTT-TTHHHHHHHHHHHHHHHHHHHGGG--HHHHHHHHHHHHHHGGGSPP----------------------PPP---TTBPPHHHHHHHHHHHHSGGG-----